Protein AF-0000000079302660 (afdb_homodimer)

Nearest PDB structures (foldseek):
  5fya-assembly1_A  TM=8.950E-01  e=1.804E-24  Pseudomonas aeruginosa PAO1
  5fya-assembly1_B  TM=8.962E-01  e=5.133E-23  Pseudomonas aeruginosa PAO1
  5fqu-assembly1_A  TM=8.887E-01  e=1.801E-22  Pseudomonas aeruginosa PAO1
  5fqu-assembly1_B  TM=8.904E-01  e=2.738E-22  Pseudomonas aeruginosa PAO1
  4kyi-assembly3_E  TM=6.256E-01  e=8.434E-08  Legionella pneumophila subsp. pneumophila str. Philadelphia 1

Sequence (502 aa):
MRGLALSGGGARGLAHIGALEVFLEAGLDFQVVAGTSMGAIVGALFAAGLSPGEILAIAQKTPWLGLLGLSPREGIFSRKKLKDFLAEHLPPTFAELKRPLAVTAVDVRSGRLLFLTQGDLPSAVLASAAYPGLLAPVEREGRLLFDGGVLDNLPVDAARLLGATEVYAVDVTPERSLEESPRGLLALARRAVDLMQLHLTSVRLSLYAPEVYVRPALPGVGIEDFRRLEEIVKAGREAARRALAGRVGGVMRGLALSGGGARGLAHIGALEVFLEAGLDFQVVAGTSMGAIVGALFAAGLSPGEILAIAQKTPWLGLLGLSPREGIFSRKKLKDFLAEHLPPTFAELKRPLAVTAVDVRSGRLLFLTQGDLPSAVLASAAYPGLLAPVEREGRLLFDGGVLDNLPVDAARLLGATEVYAVDVTPERSLEESPRGLLALARRAVDLMQLHLTSVRLSLYAPEVYVRPALPGVGIEDFRRLEEIVKAGREAARRALAGRVGGV

Organism: Thermus brockianus (NCBI:txid56956)

Solvent-accessible surface area (backbone atoms only — not comparable to full-atom values): 24408 Å² total; per-residue (Å²): 89,32,11,32,16,22,12,22,32,48,30,40,21,49,12,54,43,20,24,48,42,44,43,46,73,72,68,51,72,62,59,30,31,7,9,4,19,38,11,18,52,56,39,47,42,43,26,56,62,46,49,44,67,56,49,48,54,51,56,73,70,49,65,55,54,63,32,57,14,76,41,94,90,34,36,78,60,8,52,58,47,40,46,52,52,35,54,72,71,41,61,70,33,41,84,70,35,74,28,58,50,28,30,23,23,26,32,65,31,63,56,44,80,42,76,47,60,67,53,56,30,38,62,49,43,47,16,6,47,11,38,62,57,34,29,68,62,34,81,53,94,92,35,47,21,21,20,5,42,56,77,41,27,57,28,44,57,48,15,38,72,74,57,29,77,39,32,41,31,41,44,38,60,74,69,65,59,46,95,61,70,70,71,58,49,65,46,37,31,50,50,46,50,52,50,40,37,46,50,46,39,51,53,46,40,74,76,39,64,54,78,38,74,28,57,41,74,58,86,90,64,46,52,78,44,57,89,46,44,68,62,32,20,49,25,11,28,54,24,36,51,52,46,56,54,57,62,66,62,74,112,90,32,12,31,15,22,11,22,33,48,30,40,22,47,12,54,43,22,24,47,41,44,42,45,72,70,68,51,72,62,58,30,30,8,9,4,19,37,10,18,52,56,37,47,41,44,25,56,62,46,48,46,67,56,50,50,54,51,56,73,70,48,65,54,53,63,32,58,14,76,40,93,89,35,36,78,59,9,53,57,47,40,47,51,54,36,53,72,71,41,60,69,33,41,86,70,35,74,27,56,50,28,31,22,22,24,31,65,30,64,55,43,80,42,78,48,60,67,53,55,31,40,63,49,44,47,16,7,45,11,38,63,58,33,30,68,61,33,80,54,96,93,34,48,20,21,20,6,42,55,74,40,26,56,28,43,58,50,15,39,72,75,57,27,77,40,31,42,31,42,43,37,61,74,70,64,61,45,96,64,70,71,70,59,48,66,45,36,30,51,50,44,51,51,50,37,40,46,51,46,40,51,54,46,41,74,76,40,64,55,77,39,74,27,58,41,75,59,85,89,65,45,53,78,44,55,90,45,45,69,63,32,20,48,25,11,29,52,25,35,50,51,46,56,55,56,61,66,62,74,114

pLDDT: mean 92.77, std 11.75, range [23.73, 98.94]

InterPro domains:
  IPR002641 Patatin-like phospholipase domain [PF01734] (4-159)
  IPR002641 Patatin-like phospholipase domain [PS51635] (4-160)
  IPR016035 Acyl transferase/acyl hydrolase/lysophospholipase [SSF52151] (2-240)
  IPR050301 Neuropathy target esterase [PTHR14226] (3-245)

Structure (mmCIF, N/CA/C/O backbone):
data_AF-0000000079302660-model_v1
#
loop_
_entity.id
_entity.type
_entity.pdbx_description
1 polymer Phospholipase
#
loop_
_atom_site.group_PDB
_atom_site.id
_atom_site.type_symbol
_atom_site.label_atom_id
_atom_site.label_alt_id
_atom_site.label_comp_id
_atom_site.label_asym_id
_atom_site.label_entity_id
_atom_site.label_seq_id
_atom_site.pdbx_PDB_ins_code
_atom_site.Cartn_x
_atom_site.Cartn_y
_atom_site.Cartn_z
_atom_site.occupancy
_atom_site.B_iso_or_equiv
_atom_site.auth_seq_id
_atom_site.auth_comp_id
_atom_site.auth_asym_id
_atom_site.auth_atom_id
_atom_site.pdbx_PDB_model_num
ATOM 1 N N . MET A 1 1 ? 2.445 14.469 28.516 1 95.44 1 MET A N 1
ATOM 2 C CA . MET A 1 1 ? 2.395 15.305 27.312 1 95.44 1 MET A CA 1
ATOM 3 C C . MET A 1 1 ? 1.409 14.742 26.297 1 95.44 1 MET A C 1
ATOM 5 O O . MET A 1 1 ? 1.393 13.539 26.047 1 95.44 1 MET A O 1
ATOM 9 N N . ARG A 1 2 ? 0.515 15.633 25.875 1 98.12 2 ARG A N 1
ATOM 10 C CA . ARG A 1 2 ? -0.5 15.211 24.922 1 98.12 2 ARG A CA 1
ATOM 11 C C . ARG A 1 2 ? -0.089 15.57 23.484 1 98.12 2 ARG A C 1
ATOM 13 O O . ARG A 1 2 ? 0.444 16.656 23.25 1 98.12 2 ARG A O 1
ATOM 20 N N . GLY A 1 3 ? -0.227 14.531 22.625 1 98.75 3 GLY A N 1
ATOM 21 C CA . GLY A 1 3 ? 0.094 14.75 21.219 1 98.75 3 GLY A CA 1
ATOM 22 C C . GLY A 1 3 ? -1.104 14.594 20.297 1 98.75 3 GLY A C 1
ATOM 23 O O . GLY A 1 3 ? -2.072 13.914 20.641 1 98.75 3 GLY A O 1
ATOM 24 N N . LEU A 1 4 ? -1.028 15.281 19.281 1 98.81 4 LEU A N 1
ATOM 25 C CA . LEU A 1 4 ? -2.031 15.211 18.219 1 98.81 4 LEU A CA 1
ATOM 26 C C . LEU A 1 4 ? -1.445 14.594 16.953 1 98.81 4 LEU A C 1
ATOM 28 O O . LEU A 1 4 ? -0.372 15 16.5 1 98.81 4 LEU A O 1
ATOM 32 N N . ALA A 1 5 ? -2.047 13.539 16.453 1 98.94 5 ALA A N 1
ATOM 33 C CA . ALA A 1 5 ? -1.662 12.93 15.172 1 98.94 5 ALA A CA 1
ATOM 34 C C . ALA A 1 5 ? -2.76 13.102 14.125 1 98.94 5 ALA A C 1
ATOM 36 O O . ALA A 1 5 ? -3.9 12.688 14.344 1 98.94 5 ALA A O 1
ATOM 37 N N . LEU A 1 6 ? -2.395 13.695 13.008 1 98.88 6 LEU A N 1
ATOM 38 C CA . LEU A 1 6 ? -3.357 14.031 11.961 1 98.88 6 LEU A CA 1
ATOM 39 C C . LEU A 1 6 ? -3.016 13.328 10.656 1 98.88 6 LEU A C 1
ATOM 41 O O . LEU A 1 6 ? -1.938 13.531 10.094 1 98.88 6 LEU A O 1
ATOM 45 N N . SER A 1 7 ? -3.943 12.562 10.133 1 98.81 7 SER A N 1
ATOM 46 C CA . SER A 1 7 ? -3.674 11.789 8.93 1 98.81 7 SER A CA 1
ATOM 47 C C . SER A 1 7 ? -3.779 12.648 7.68 1 98.81 7 SER A C 1
ATOM 49 O O . SER A 1 7 ? -4.348 13.75 7.719 1 98.81 7 SER A O 1
ATOM 51 N N . GLY A 1 8 ? -3.189 12.133 6.609 1 97.88 8 GLY A N 1
ATOM 52 C CA . GLY A 1 8 ? -3.477 12.664 5.289 1 97.88 8 GLY A CA 1
ATOM 53 C C . GLY A 1 8 ? -4.82 12.219 4.742 1 97.88 8 GLY A C 1
ATOM 54 O O . GLY A 1 8 ? -5.438 11.297 5.273 1 97.88 8 GLY A O 1
ATOM 55 N N . GLY A 1 9 ? -5.262 12.992 3.701 1 95.38 9 GLY A N 1
ATOM 56 C CA . GLY A 1 9 ? -6.543 12.594 3.146 1 95.38 9 GLY A CA 1
ATOM 57 C C . GLY A 1 9 ? -7.098 13.586 2.143 1 95.38 9 GLY A C 1
ATOM 58 O O . GLY A 1 9 ? -8.289 13.555 1.818 1 95.38 9 GLY A O 1
ATOM 59 N N . GLY A 1 10 ? -6.258 14.461 1.576 1 94.31 10 GLY A N 1
ATOM 60 C CA . GLY A 1 10 ? -6.777 15.484 0.681 1 94.31 10 GLY A CA 1
ATOM 61 C C . GLY A 1 10 ? -7.875 16.328 1.309 1 94.31 10 GLY A C 1
ATOM 62 O O . GLY A 1 10 ? -7.711 16.844 2.412 1 94.31 10 GLY A O 1
ATOM 63 N N . ALA A 1 11 ? -8.953 16.438 0.577 1 95.56 11 ALA A N 1
ATOM 64 C CA . ALA A 1 11 ? -10.07 17.234 1.06 1 95.56 11 ALA A CA 1
ATOM 65 C C . ALA A 1 11 ? -10.57 16.734 2.41 1 95.56 11 ALA A C 1
ATOM 67 O O . ALA A 1 11 ? -10.992 17.516 3.258 1 95.56 11 ALA A O 1
ATOM 68 N N . ARG A 1 12 ? -10.5 15.453 2.648 1 96.94 12 ARG A N 1
ATOM 69 C CA . ARG A 1 12 ? -10.969 14.875 3.904 1 96.94 12 ARG A CA 1
ATOM 70 C C . ARG A 1 12 ? -10.188 15.438 5.09 1 96.94 12 ARG A C 1
ATOM 72 O O . ARG A 1 12 ? -10.695 15.484 6.211 1 96.94 12 ARG A O 1
ATOM 79 N N . GLY A 1 13 ? -8.992 15.891 4.832 1 98 13 GLY A N 1
ATOM 80 C CA . GLY A 1 13 ? -8.141 16.438 5.875 1 98 13 GLY A CA 1
ATOM 81 C C . GLY A 1 13 ? -8.688 17.719 6.473 1 98 13 GLY A C 1
ATOM 82 O O . GLY A 1 13 ? -8.258 18.141 7.551 1 98 13 GLY A O 1
ATOM 83 N N . LEU A 1 14 ? -9.633 18.328 5.781 1 98.25 14 LEU A N 1
ATOM 84 C CA . LEU A 1 14 ? -10.266 19.531 6.316 1 98.25 14 LEU A CA 1
ATOM 85 C C . LEU A 1 14 ? -11.055 19.219 7.578 1 98.25 14 LEU A C 1
ATOM 87 O O . LEU A 1 14 ? -11.375 20.109 8.359 1 98.25 14 LEU A O 1
ATOM 91 N N . ALA A 1 15 ? -11.336 17.969 7.82 1 98.75 15 ALA A N 1
ATOM 92 C CA . ALA A 1 15 ? -12.039 17.531 9.023 1 98.75 15 ALA A CA 1
ATOM 93 C C . ALA A 1 15 ? -11.188 17.75 10.273 1 98.75 15 ALA A C 1
ATOM 95 O O . ALA A 1 15 ? -11.719 17.844 11.383 1 98.75 15 ALA A O 1
ATOM 96 N N . HIS A 1 16 ? -9.891 17.766 10.086 1 98.88 16 HIS A N 1
ATOM 97 C CA . HIS A 1 16 ? -9 18.016 11.211 1 98.88 16 HIS A CA 1
ATOM 98 C C . HIS A 1 16 ? -9.344 19.344 11.891 1 98.88 16 HIS A C 1
ATOM 100 O O . HIS A 1 16 ? -9.211 19.469 13.109 1 98.88 16 HIS A O 1
ATOM 106 N N . ILE A 1 17 ? -9.773 20.328 11.094 1 98.88 17 ILE A N 1
ATOM 107 C CA . ILE A 1 17 ? -10.102 21.656 11.625 1 98.88 17 ILE A CA 1
ATOM 108 C C . ILE A 1 17 ? -11.258 21.547 12.609 1 98.88 17 ILE A C 1
ATOM 110 O O . ILE A 1 17 ? -11.18 22.062 13.727 1 98.88 17 ILE A O 1
ATOM 114 N N . GLY A 1 18 ? -12.297 20.828 12.234 1 98.88 18 GLY A N 1
ATOM 115 C CA . GLY A 1 18 ? -13.43 20.625 13.117 1 98.88 18 GLY A CA 1
ATOM 116 C C . GLY A 1 18 ? -13.078 19.859 14.375 1 98.88 18 GLY A C 1
ATOM 117 O O . GLY A 1 18 ? -13.531 20.203 15.469 1 98.88 18 GLY A O 1
ATOM 118 N N . ALA A 1 19 ? -12.312 18.828 14.242 1 98.88 19 ALA A N 1
ATOM 119 C CA . ALA A 1 19 ? -11.898 18.047 15.398 1 98.88 19 ALA A CA 1
ATOM 120 C C . ALA A 1 19 ? -11.102 18.922 16.375 1 98.88 19 ALA A C 1
ATOM 122 O O . ALA A 1 19 ? -11.344 18.875 17.594 1 98.88 19 ALA A O 1
ATOM 123 N N . LEU A 1 20 ? -10.211 19.703 15.867 1 98.56 20 LEU A N 1
ATOM 124 C CA . LEU A 1 20 ? -9.391 20.594 16.688 1 98.56 20 LEU A CA 1
ATOM 125 C C . LEU A 1 20 ? -10.258 21.578 17.453 1 98.56 20 LEU A C 1
ATOM 127 O O . LEU A 1 20 ? -10.008 21.844 18.641 1 98.56 20 LEU A O 1
ATOM 131 N N . GLU A 1 21 ? -11.211 22.109 16.75 1 98.56 21 GLU A N 1
ATOM 132 C CA . GLU A 1 21 ? -12.133 23.047 17.391 1 98.56 21 GLU A CA 1
ATOM 133 C C . GLU A 1 21 ? -12.758 22.422 18.641 1 98.56 21 GLU A C 1
ATOM 135 O O . GLU A 1 21 ? -12.75 23.031 19.719 1 98.56 21 GLU A O 1
ATOM 140 N N . VAL A 1 22 ? -13.258 21.281 18.484 1 98.62 22 VAL A N 1
ATOM 141 C CA . VAL A 1 22 ? -13.961 20.594 19.562 1 98.62 22 VAL A CA 1
ATOM 142 C C . VAL A 1 22 ? -12.984 20.25 20.688 1 98.62 22 VAL A C 1
ATOM 144 O O . VAL A 1 22 ? -13.297 20.422 21.859 1 98.62 22 VAL A O 1
ATOM 147 N N . PHE A 1 23 ? -11.773 19.766 20.359 1 98.44 23 PHE A N 1
ATOM 148 C CA . PHE A 1 23 ? -10.773 19.406 21.375 1 98.44 23 PHE A CA 1
ATOM 149 C C . PHE A 1 23 ? -10.398 20.625 22.203 1 98.44 23 PHE A C 1
ATOM 151 O O . PHE A 1 23 ? -10.352 20.547 23.438 1 98.44 23 PHE A O 1
ATOM 158 N N . LEU A 1 24 ? -10.195 21.719 21.562 1 97.75 24 LEU A N 1
ATOM 159 C CA . LEU A 1 24 ? -9.773 22.922 22.266 1 97.75 24 LEU A CA 1
ATOM 160 C C . LEU A 1 24 ? -10.914 23.5 23.094 1 97.75 24 LEU A C 1
ATOM 162 O O . LEU A 1 24 ? -10.695 24 24.203 1 97.75 24 LEU A O 1
ATOM 166 N N . GLU A 1 25 ? -12.062 23.453 22.547 1 97.31 25 GLU A N 1
ATOM 167 C CA . GLU A 1 25 ? -13.234 23.906 23.281 1 97.31 25 GLU A CA 1
ATOM 168 C C . GLU A 1 25 ? -13.43 23.078 24.562 1 97.31 25 GLU A C 1
ATOM 170 O O . GLU A 1 25 ? -13.938 23.594 25.562 1 97.31 25 GLU A O 1
ATOM 175 N N . ALA A 1 26 ? -13.031 21.844 24.547 1 97.12 26 ALA A N 1
ATOM 176 C CA . ALA A 1 26 ? -13.164 20.953 25.688 1 97.12 26 ALA A CA 1
ATOM 177 C C . ALA A 1 26 ? -12.039 21.172 26.703 1 97.12 26 ALA A C 1
ATOM 179 O O . ALA A 1 26 ? -11.945 20.469 27.703 1 97.12 26 ALA A O 1
ATOM 180 N N . GLY A 1 27 ? -11.148 22.078 26.375 1 96.75 27 GLY A N 1
ATOM 181 C CA . GLY A 1 27 ? -10.078 22.422 27.297 1 96.75 27 GLY A CA 1
ATOM 182 C C . GLY A 1 27 ? -8.836 21.578 27.109 1 96.75 27 GLY A C 1
ATOM 183 O O . GLY A 1 27 ? -7.922 21.625 27.938 1 96.75 27 GLY A O 1
ATOM 184 N N . LEU A 1 28 ? -8.852 20.812 26.062 1 96.94 28 LEU A N 1
ATOM 185 C CA . LEU A 1 28 ? -7.66 20.016 25.781 1 96.94 28 LEU A CA 1
ATOM 186 C C . LEU A 1 28 ? -6.582 20.859 25.109 1 96.94 28 LEU A C 1
ATOM 188 O O . LEU A 1 28 ? -6.887 21.781 24.359 1 96.94 28 LEU A O 1
ATOM 192 N N . ASP A 1 29 ? -5.402 20.594 25.516 1 94.56 29 ASP A N 1
ATOM 193 C CA . ASP A 1 29 ? -4.246 21.188 24.844 1 94.56 29 ASP A CA 1
ATOM 194 C C . ASP A 1 29 ? -3.283 20.109 24.359 1 94.56 29 ASP A C 1
ATOM 196 O O . ASP A 1 29 ? -3.219 19.016 24.922 1 94.56 29 ASP A O 1
ATOM 200 N N . PHE A 1 30 ? -2.619 20.391 23.297 1 98.25 30 PHE A N 1
ATOM 201 C CA . PHE A 1 30 ? -1.681 19.453 22.688 1 98.25 30 PHE A CA 1
ATOM 202 C C . PHE A 1 30 ? -0.282 20.047 22.609 1 98.25 30 PHE A C 1
ATOM 204 O O . PHE A 1 30 ? -0.078 21.094 21.984 1 98.25 30 PHE A O 1
ATOM 211 N N . GLN A 1 31 ? 0.645 19.406 23.188 1 98.44 31 GLN A N 1
ATOM 212 C CA . GLN A 1 31 ? 1.996 19.938 23.312 1 98.44 31 GLN A CA 1
ATOM 213 C C . GLN A 1 31 ? 2.834 19.594 22.078 1 98.44 31 GLN A C 1
ATOM 215 O O . GLN A 1 31 ? 3.838 20.25 21.797 1 98.44 31 GLN A O 1
ATOM 220 N N . VAL A 1 32 ? 2.459 18.5 21.391 1 98.69 32 VAL A N 1
ATOM 221 C CA . VAL A 1 32 ? 3.16 18.125 20.172 1 98.69 32 VAL A CA 1
ATOM 222 C C . VAL A 1 32 ? 2.15 17.734 19.094 1 98.69 32 VAL A C 1
ATOM 224 O O . VAL A 1 32 ? 1.025 17.328 19.406 1 98.69 32 VAL A O 1
ATOM 227 N N . VAL A 1 33 ? 2.57 17.906 17.859 1 98.88 33 VAL A N 1
ATOM 228 C CA . VAL A 1 33 ? 1.711 17.609 16.719 1 98.88 33 VAL A CA 1
ATOM 229 C C . VAL A 1 33 ? 2.479 16.766 15.695 1 98.88 33 VAL A C 1
ATOM 231 O O . VAL A 1 33 ? 3.682 16.969 15.5 1 98.88 33 VAL A O 1
ATOM 234 N N . ALA A 1 34 ? 1.879 15.789 15.156 1 98.94 34 ALA A N 1
ATOM 235 C CA . ALA A 1 34 ? 2.373 15.023 14.008 1 98.94 34 ALA A CA 1
ATOM 236 C C . ALA A 1 34 ? 1.335 14.984 12.891 1 98.94 34 ALA A C 1
ATOM 238 O O . ALA A 1 34 ? 0.135 14.867 13.156 1 98.94 34 ALA A O 1
ATOM 239 N N . GLY A 1 35 ? 1.816 15.148 11.664 1 98.88 35 GLY A N 1
ATOM 240 C CA . GLY A 1 35 ? 0.853 15.172 10.578 1 98.88 35 GLY A CA 1
ATOM 241 C C . GLY A 1 35 ? 1.413 14.641 9.273 1 98.88 35 GLY A C 1
ATOM 242 O O . GLY A 1 35 ? 2.627 14.656 9.062 1 98.88 35 GLY A O 1
ATOM 243 N N . THR A 1 36 ? 0.584 14.18 8.422 1 98.75 36 THR A N 1
ATOM 244 C CA . THR A 1 36 ? 0.906 13.695 7.086 1 98.75 36 THR A CA 1
ATOM 245 C C . THR A 1 36 ? 0.045 14.391 6.039 1 98.75 36 THR A C 1
ATOM 247 O O . THR A 1 36 ? -1.181 14.438 6.16 1 98.75 36 THR A O 1
ATOM 250 N N . SER A 1 37 ? 0.694 14.922 4.91 1 97.38 37 SER A N 1
ATOM 251 C CA . SER A 1 37 ? -0.018 15.547 3.799 1 97.38 37 SER A CA 1
ATOM 252 C C . SER A 1 37 ? -0.94 16.656 4.293 1 97.38 37 SER A C 1
ATOM 254 O O . SER A 1 37 ? -0.497 17.578 4.973 1 97.38 37 SER A O 1
ATOM 256 N N . MET A 1 38 ? -2.213 16.594 4.086 1 97.5 38 MET A N 1
ATOM 257 C CA . MET A 1 38 ? -3.143 17.609 4.594 1 97.5 38 MET A CA 1
ATOM 258 C C . MET A 1 38 ? -3.084 17.688 6.113 1 97.5 38 MET A C 1
ATOM 260 O O . MET A 1 38 ? -3.238 18.766 6.691 1 97.5 38 MET A O 1
ATOM 264 N N . GLY A 1 39 ? -2.891 16.562 6.742 1 98.69 39 GLY A N 1
ATOM 265 C CA . GLY A 1 39 ? -2.65 16.594 8.172 1 98.69 39 GLY A CA 1
ATOM 266 C C . GLY A 1 39 ? -1.412 17.375 8.555 1 98.69 39 GLY A C 1
ATOM 267 O O . GLY A 1 39 ? -1.389 18.047 9.594 1 98.69 39 GLY A O 1
ATOM 268 N N . ALA A 1 40 ? -0.411 17.25 7.719 1 98.81 40 ALA A N 1
ATOM 269 C CA . ALA A 1 40 ? 0.795 18.047 7.938 1 98.81 40 ALA A CA 1
ATOM 270 C C . ALA A 1 40 ? 0.508 19.531 7.77 1 98.81 40 ALA A C 1
ATOM 272 O O . ALA A 1 40 ? 1.005 20.359 8.539 1 98.81 40 ALA A O 1
ATOM 273 N N . ILE A 1 41 ? -0.302 19.891 6.781 1 98.38 41 ILE A N 1
ATOM 274 C CA . ILE A 1 41 ? -0.626 21.281 6.516 1 98.38 41 ILE A CA 1
ATOM 275 C C . ILE A 1 41 ? -1.43 21.859 7.68 1 98.38 41 ILE A C 1
ATOM 277 O O . ILE A 1 41 ? -1.023 22.844 8.297 1 98.38 41 ILE A O 1
ATOM 281 N N . VAL A 1 42 ? -2.504 21.219 8.078 1 98.81 42 VAL A N 1
ATOM 282 C CA . VAL A 1 42 ? -3.336 21.672 9.188 1 98.81 42 VAL A CA 1
ATOM 283 C C . VAL A 1 42 ? -2.527 21.641 10.484 1 98.81 42 VAL A C 1
ATOM 285 O O . VAL A 1 42 ? -2.582 22.578 11.281 1 98.81 42 VAL A O 1
ATOM 288 N N . GLY A 1 43 ? -1.8 20.547 10.656 1 98.88 43 GLY A N 1
ATOM 289 C CA . GLY A 1 43 ? -0.965 20.406 11.836 1 98.88 43 GLY A CA 1
ATOM 290 C C . GLY A 1 43 ? 0.085 21.5 11.953 1 98.88 43 GLY A C 1
ATOM 291 O O . GLY A 1 43 ? 0.343 22 13.047 1 98.88 43 GLY A O 1
ATOM 292 N N . ALA A 1 44 ? 0.663 21.859 10.828 1 98.88 44 ALA A N 1
ATOM 293 C CA . ALA A 1 44 ? 1.687 22.906 10.828 1 98.88 44 ALA A CA 1
ATOM 294 C C . ALA A 1 44 ? 1.087 24.266 11.172 1 98.88 44 ALA A C 1
ATOM 296 O O . ALA A 1 44 ? 1.677 25.031 11.938 1 98.88 44 ALA A O 1
ATOM 297 N N . LEU A 1 45 ? -0.058 24.562 10.602 1 98.88 45 LEU A N 1
ATOM 298 C CA . LEU A 1 45 ? -0.734 25.812 10.922 1 98.88 45 LEU A CA 1
ATOM 299 C C . LEU A 1 45 ? -1.08 25.891 12.398 1 98.88 45 LEU A C 1
ATOM 301 O O . LEU A 1 45 ? -0.857 26.922 13.047 1 98.88 45 LEU A O 1
ATOM 305 N N . PHE A 1 46 ? -1.573 24.781 12.969 1 98.88 46 PHE A N 1
ATOM 306 C CA . PHE A 1 46 ? -1.897 24.703 14.391 1 98.88 46 PHE A CA 1
ATOM 307 C C . PHE A 1 46 ? -0.641 24.859 15.242 1 98.88 46 PHE A C 1
ATOM 309 O O . PHE A 1 46 ? -0.628 25.609 16.219 1 98.88 46 PHE A O 1
ATOM 316 N N . ALA A 1 47 ? 0.412 24.125 14.82 1 98.88 47 ALA A N 1
ATOM 317 C CA . ALA A 1 47 ? 1.673 24.172 15.555 1 98.88 47 ALA A CA 1
ATOM 318 C C . ALA A 1 47 ? 2.283 25.562 15.523 1 98.88 47 ALA A C 1
ATOM 320 O O . ALA A 1 47 ? 3.037 25.938 16.422 1 98.88 47 ALA A O 1
ATOM 321 N N . ALA A 1 48 ? 1.975 26.312 14.461 1 98.69 48 ALA A N 1
ATOM 322 C CA . ALA A 1 48 ? 2.475 27.672 14.312 1 98.69 48 ALA A CA 1
ATOM 323 C C . ALA A 1 48 ? 1.724 28.625 15.234 1 98.69 48 ALA A C 1
ATOM 325 O O . ALA A 1 48 ? 2.111 29.797 15.375 1 98.69 48 ALA A O 1
ATOM 326 N N . GLY A 1 49 ? 0.632 28.203 15.797 1 98.25 49 GLY A N 1
ATOM 327 C CA . GLY A 1 49 ? -0.069 29.016 16.781 1 98.25 49 GLY A CA 1
ATOM 328 C C . GLY A 1 49 ? -1.423 29.5 16.297 1 98.25 49 GLY A C 1
ATOM 329 O O . GLY A 1 49 ? -2.105 30.25 17 1 98.25 49 GLY A O 1
ATOM 330 N N . LEU A 1 50 ? -1.852 29.094 15.125 1 98.31 50 LEU A N 1
ATOM 331 C CA . LEU A 1 50 ? -3.152 29.5 14.609 1 98.31 50 LEU A CA 1
ATOM 332 C C . LEU A 1 50 ? -4.277 28.734 15.297 1 98.31 50 LEU A C 1
ATOM 334 O O . LEU A 1 50 ? -4.156 27.531 15.547 1 98.31 50 LEU A O 1
ATOM 338 N N . SER A 1 51 ? -5.344 29.469 15.539 1 98.06 51 SER A N 1
ATOM 339 C CA . SER A 1 51 ? -6.543 28.828 16.078 1 98.06 51 SER A CA 1
ATOM 340 C C . SER A 1 51 ? -7.289 28.062 14.992 1 98.06 51 SER A C 1
ATOM 342 O O . SER A 1 51 ? -7.102 28.312 13.797 1 98.06 51 SER A O 1
ATOM 344 N N . PRO A 1 52 ? -8.117 27.078 15.438 1 98.38 52 PRO A N 1
ATOM 345 C CA . PRO A 1 52 ? -8.938 26.391 14.438 1 98.38 52 PRO A CA 1
ATOM 346 C C . PRO A 1 52 ? -9.781 27.359 13.594 1 98.38 52 PRO A C 1
ATOM 348 O O . PRO A 1 52 ? -9.953 27.141 12.398 1 98.38 52 PRO A O 1
ATOM 351 N N . GLY A 1 53 ? -10.258 28.328 14.242 1 98.25 53 GLY A N 1
ATOM 352 C CA . GLY A 1 53 ? -11.016 29.328 13.508 1 98.25 53 GLY A CA 1
ATOM 353 C C . GLY A 1 53 ? -10.195 30.031 12.438 1 98.25 53 GLY A C 1
ATOM 354 O O . GLY A 1 53 ? -10.688 30.266 11.328 1 98.25 53 GLY A O 1
ATOM 355 N N . GLU A 1 54 ? -9 30.453 12.734 1 98.5 54 GLU A N 1
ATOM 356 C CA . GLU A 1 54 ? -8.109 31.078 11.766 1 98.5 54 GLU A CA 1
ATOM 357 C C . GLU A 1 54 ? -7.77 30.109 10.633 1 98.5 54 GLU A C 1
ATOM 359 O O . GLU A 1 54 ? -7.73 30.5 9.461 1 98.5 54 GLU A O 1
ATOM 364 N N . ILE A 1 55 ? -7.531 28.906 10.992 1 98.69 55 ILE A N 1
ATOM 365 C CA . ILE A 1 55 ? -7.211 27.891 9.992 1 98.69 55 ILE A CA 1
ATOM 366 C C . ILE A 1 55 ? -8.398 27.688 9.055 1 98.69 55 ILE A C 1
ATOM 368 O O . ILE A 1 55 ? -8.227 27.578 7.84 1 98.69 55 ILE A O 1
ATOM 372 N N . LEU A 1 56 ? -9.586 27.625 9.617 1 98.56 56 LEU A N 1
ATOM 373 C CA . LEU A 1 56 ? -10.797 27.484 8.82 1 98.56 56 LEU A CA 1
ATOM 374 C C . LEU A 1 56 ? -10.945 28.656 7.848 1 98.56 56 LEU A C 1
ATOM 376 O O . LEU A 1 56 ? -11.305 28.453 6.684 1 98.56 56 LEU A O 1
ATOM 380 N N . ALA A 1 57 ? -10.695 29.828 8.297 1 98.25 57 ALA A N 1
ATOM 381 C CA . ALA A 1 57 ? -10.781 31.016 7.449 1 98.25 57 ALA A CA 1
ATOM 382 C C . ALA A 1 57 ? -9.797 30.922 6.285 1 98.25 57 ALA A C 1
ATOM 384 O O . ALA A 1 57 ? -10.141 31.266 5.148 1 98.25 57 ALA A O 1
ATOM 385 N N . ILE A 1 58 ? -8.594 30.5 6.57 1 97.56 58 ILE A N 1
ATOM 386 C CA . ILE A 1 58 ? -7.59 30.312 5.527 1 97.56 58 ILE A CA 1
ATOM 387 C C . ILE A 1 58 ? -8.078 29.266 4.535 1 97.56 58 ILE A C 1
ATOM 389 O O . ILE A 1 58 ? -7.996 29.469 3.32 1 97.56 58 ILE A O 1
ATOM 393 N N . ALA A 1 59 ? -8.594 28.156 5.062 1 97 59 ALA A N 1
ATOM 394 C CA . ALA A 1 59 ? -9.07 27.062 4.219 1 97 59 ALA A CA 1
ATOM 395 C C . ALA A 1 59 ? -10.18 27.531 3.283 1 97 59 ALA A C 1
ATOM 397 O O . ALA A 1 59 ? -10.227 27.125 2.115 1 97 59 ALA A O 1
ATOM 398 N N . GLN A 1 60 ? -11.023 28.328 3.771 1 96.44 60 GLN A N 1
ATOM 399 C CA . GLN A 1 60 ? -12.172 28.812 3.018 1 96.44 60 GLN A CA 1
ATOM 400 C C . GLN A 1 60 ? -11.734 29.703 1.858 1 96.44 60 GLN A C 1
ATOM 402 O O . GLN A 1 60 ? -12.398 29.766 0.823 1 96.44 60 GLN A O 1
ATOM 407 N N . LYS A 1 61 ? -10.602 30.312 1.936 1 94.31 61 LYS A N 1
ATOM 408 C CA . LYS A 1 61 ? -10.141 31.266 0.932 1 94.31 61 LYS A CA 1
ATOM 409 C C . LYS A 1 61 ? -9.133 30.609 -0.021 1 94.31 61 LYS A C 1
ATOM 411 O O . LYS A 1 61 ? -8.727 31.219 -1.009 1 94.31 61 LYS A O 1
ATOM 416 N N . THR A 1 62 ? -8.727 29.484 0.292 1 92.56 62 THR A N 1
ATOM 417 C CA . THR A 1 62 ? -7.656 28.828 -0.453 1 92.56 62 THR A CA 1
ATOM 418 C C . THR A 1 62 ? -8.219 28.047 -1.632 1 92.56 62 THR A C 1
ATOM 420 O O . THR A 1 62 ? -9.133 27.234 -1.462 1 92.56 62 THR A O 1
ATOM 423 N N . PRO A 1 63 ? -7.727 28.266 -2.861 1 89.19 63 PRO A N 1
ATOM 424 C CA . PRO A 1 63 ? -8.109 27.453 -4.016 1 89.19 63 PRO A CA 1
ATOM 425 C C . PRO A 1 63 ? -7.383 26.109 -4.059 1 89.19 63 PRO A C 1
ATOM 427 O O . PRO A 1 63 ? -6.5 25.906 -4.898 1 89.19 63 PRO A O 1
ATOM 430 N N . TRP A 1 64 ? -7.809 25.203 -3.305 1 87.75 64 TRP A N 1
ATOM 431 C CA . TRP A 1 64 ? -7.121 23.953 -3.01 1 87.75 64 TRP A CA 1
ATOM 432 C C . TRP A 1 64 ? -6.914 23.125 -4.281 1 87.75 64 TRP A C 1
ATOM 434 O O . TRP A 1 64 ? -5.855 22.516 -4.469 1 87.75 64 TRP A O 1
ATOM 444 N N . LEU A 1 65 ? -7.898 22.984 -5.156 1 80.5 65 LEU A N 1
ATOM 445 C CA . LEU A 1 65 ? -7.828 22.156 -6.359 1 80.5 65 LEU A CA 1
ATOM 446 C C . LEU A 1 65 ? -6.66 22.594 -7.242 1 80.5 65 LEU A C 1
ATOM 448 O O . LEU A 1 65 ? -5.926 21.75 -7.762 1 80.5 65 LEU A O 1
ATOM 452 N N . GLY A 1 66 ? -6.535 23.906 -7.402 1 78.5 66 GLY A N 1
ATOM 453 C CA . GLY A 1 66 ? -5.41 24.438 -8.156 1 78.5 66 GLY A CA 1
ATOM 454 C C . GLY A 1 66 ? -4.09 24.312 -7.418 1 78.5 66 GLY A C 1
ATOM 455 O O . GLY A 1 66 ? -3.049 24.078 -8.031 1 78.5 66 GLY A O 1
ATOM 456 N N . LEU A 1 67 ? -4.164 24.375 -6.16 1 82 67 LEU A N 1
ATOM 457 C CA . LEU A 1 67 ? -2.98 24.359 -5.309 1 82 67 LEU A CA 1
ATOM 458 C C . LEU A 1 67 ? -2.379 22.969 -5.223 1 82 67 LEU A C 1
ATOM 460 O O . LEU A 1 67 ? -1.155 22.812 -5.211 1 82 67 LEU A O 1
ATOM 464 N N . LEU A 1 68 ? -3.209 21.906 -5.234 1 78.31 68 LEU A N 1
ATOM 465 C CA . LEU A 1 68 ? -2.734 20.531 -5.012 1 78.31 68 LEU A CA 1
ATOM 466 C C . LEU A 1 68 ? -2.723 19.75 -6.312 1 78.31 68 LEU A C 1
ATOM 468 O O . LEU A 1 68 ? -2.459 18.547 -6.312 1 78.31 68 LEU A O 1
ATOM 472 N N . GLY A 1 69 ? -2.734 20.453 -7.441 1 64.62 69 GLY A N 1
ATOM 473 C CA . GLY A 1 69 ? -2.561 19.859 -8.758 1 64.62 69 GLY A CA 1
ATOM 474 C C . GLY A 1 69 ? -3.645 18.859 -9.109 1 64.62 69 GLY A C 1
ATOM 475 O O . GLY A 1 69 ? -3.416 17.953 -9.906 1 64.62 69 GLY A O 1
ATOM 476 N N . LEU A 1 70 ? -4.609 18.797 -8.438 1 62.81 70 LEU A N 1
ATOM 477 C CA . LEU A 1 70 ? -5.664 17.828 -8.703 1 62.81 70 LEU A CA 1
ATOM 478 C C . LEU A 1 70 ? -6.504 18.25 -9.898 1 62.81 70 LEU A C 1
ATOM 480 O O . LEU A 1 70 ? -7.566 17.688 -10.164 1 62.81 70 LEU A O 1
ATOM 484 N N . SER A 1 71 ? -5.863 19.234 -10.648 1 54.91 71 SER A N 1
ATOM 485 C CA . SER A 1 71 ? -6.465 19.609 -11.93 1 54.91 71 SER A CA 1
ATOM 486 C C . SER A 1 71 ? -5.574 19.203 -13.094 1 54.91 71 SER A C 1
ATOM 488 O O . SER A 1 71 ? -4.344 19.203 -12.977 1 54.91 71 SER A O 1
ATOM 490 N N . PRO A 1 72 ? -5.93 18.406 -14.148 1 49.72 72 PRO A N 1
ATOM 491 C CA . PRO A 1 72 ? -5.195 17.859 -15.297 1 49.72 72 PRO A CA 1
ATOM 492 C C . PRO A 1 72 ? -4.051 18.766 -15.742 1 49.72 72 PRO A C 1
ATOM 494 O O . PRO A 1 72 ? -3.02 18.281 -16.219 1 49.72 72 PRO A O 1
ATOM 497 N N . ARG A 1 73 ? -4.27 19.984 -16.094 1 46.66 73 ARG A N 1
ATOM 498 C CA . ARG A 1 73 ? -3.383 20.859 -16.844 1 46.66 73 ARG A CA 1
ATOM 499 C C . ARG A 1 73 ? -2.197 21.297 -16 1 46.66 73 ARG A C 1
ATOM 501 O O . ARG A 1 73 ? -1.22 21.844 -16.516 1 46.66 73 ARG A O 1
ATOM 508 N N . GLU A 1 74 ? -2.113 21.125 -14.648 1 48.88 74 GLU A N 1
ATOM 509 C CA . GLU A 1 74 ? -1.286 22.078 -13.922 1 48.88 74 GLU A CA 1
ATOM 510 C C . GLU A 1 74 ? -0.3 21.375 -13 1 48.88 74 GLU A C 1
ATOM 512 O O . GLU A 1 74 ? 0.197 21.969 -12.039 1 48.88 74 GLU A O 1
ATOM 517 N N . GLY A 1 75 ? 0.199 20.203 -13.164 1 50.97 75 GLY A N 1
ATOM 518 C CA . GLY A 1 75 ? 1.071 19.5 -12.234 1 50.97 75 GLY A CA 1
ATOM 519 C C . GLY A 1 75 ? 2.238 20.344 -11.758 1 50.97 75 GLY A C 1
ATOM 520 O O . GLY A 1 75 ? 2.469 20.453 -10.547 1 50.97 75 GLY A O 1
ATOM 521 N N . ILE A 1 76 ? 3.082 20.828 -12.656 1 51.53 76 ILE A N 1
ATOM 522 C CA . ILE A 1 76 ? 4.285 21.594 -12.336 1 51.53 76 ILE A CA 1
ATOM 523 C C . ILE A 1 76 ? 3.896 22.875 -11.617 1 51.53 76 ILE A C 1
ATOM 525 O O . ILE A 1 76 ? 4.566 23.281 -10.664 1 51.53 76 ILE A O 1
ATOM 529 N N . PHE A 1 77 ? 2.828 23.484 -11.961 1 52.41 77 PHE A N 1
ATOM 530 C CA . PHE A 1 77 ? 2.432 24.766 -11.414 1 52.41 77 PHE A CA 1
ATOM 531 C C . PHE A 1 77 ? 1.822 24.609 -10.031 1 52.41 77 PHE A C 1
ATOM 533 O O . PHE A 1 77 ? 1.879 25.531 -9.211 1 52.41 77 PHE A O 1
ATOM 540 N N . SER A 1 78 ? 1.551 23.359 -9.797 1 66.81 78 SER A N 1
ATOM 541 C CA . SER A 1 78 ? 0.891 23.109 -8.516 1 66.81 78 SER A CA 1
ATOM 542 C C . SER A 1 78 ? 1.9 23.078 -7.371 1 66.81 78 SER A C 1
ATOM 544 O O . SER A 1 78 ? 1.666 23.641 -6.309 1 66.81 78 SER A O 1
ATOM 546 N N . ARG A 1 79 ? 3.143 22.797 -7.648 1 77.25 79 ARG A N 1
ATOM 547 C CA . ARG A 1 79 ? 4.148 22.734 -6.59 1 77.25 79 ARG A CA 1
ATOM 548 C C . ARG A 1 79 ? 4.551 24.125 -6.133 1 77.25 79 ARG A C 1
ATOM 550 O O . ARG A 1 79 ? 4.668 24.391 -4.934 1 77.25 79 ARG A O 1
ATOM 557 N N . LYS A 1 80 ? 4.746 25 -7.047 1 83.19 80 LYS A N 1
ATOM 558 C CA . LYS A 1 80 ? 5.129 26.359 -6.715 1 83.19 80 LYS A CA 1
ATOM 559 C C . LYS A 1 80 ? 4.02 27.062 -5.941 1 83.19 80 LYS A C 1
ATOM 561 O O . LYS A 1 80 ? 4.289 27.781 -4.969 1 83.19 80 LYS A O 1
ATOM 566 N N . LYS A 1 81 ? 2.877 26.891 -6.363 1 87.88 81 LYS A N 1
ATOM 567 C CA . LYS A 1 81 ? 1.743 27.531 -5.703 1 87.88 81 LYS A CA 1
ATOM 568 C C . LYS A 1 81 ? 1.61 27.062 -4.258 1 87.88 81 LYS A C 1
ATOM 570 O O . LYS A 1 81 ? 1.378 27.875 -3.355 1 87.88 81 LYS A O 1
ATOM 575 N N . LEU A 1 82 ? 1.785 25.797 -4.062 1 90.94 82 LEU A N 1
ATOM 576 C CA . LEU A 1 82 ? 1.694 25.266 -2.705 1 90.94 82 LEU A CA 1
ATOM 577 C C . LEU A 1 82 ? 2.852 25.766 -1.849 1 90.94 82 LEU A C 1
ATOM 579 O O . LEU A 1 82 ? 2.662 26.109 -0.679 1 90.94 82 LEU A O 1
ATOM 583 N N . LYS A 1 83 ? 3.988 25.797 -2.459 1 91.06 83 LYS A N 1
ATOM 584 C CA . LYS A 1 83 ? 5.148 26.312 -1.738 1 91.06 83 LYS A CA 1
ATOM 585 C C . LYS A 1 83 ? 4.91 27.75 -1.28 1 91.06 83 LYS A C 1
ATOM 587 O O . LYS A 1 83 ? 5.215 28.109 -0.139 1 91.06 83 LYS A O 1
ATOM 592 N N . ASP A 1 84 ? 4.402 28.562 -2.141 1 92.44 84 ASP A N 1
ATOM 593 C CA . ASP A 1 84 ? 4.125 29.969 -1.83 1 92.44 84 ASP A CA 1
ATOM 594 C C . ASP A 1 84 ? 3.074 30.094 -0.729 1 92.44 84 ASP A C 1
ATOM 596 O O . ASP A 1 84 ? 3.205 30.922 0.174 1 92.44 84 ASP A O 1
ATOM 600 N N . PHE A 1 85 ? 2.045 29.312 -0.825 1 94.38 85 PHE A N 1
ATOM 601 C CA . PHE A 1 85 ? 1.013 29.266 0.203 1 94.38 85 PHE A CA 1
ATOM 602 C C . PHE A 1 85 ? 1.617 28.953 1.565 1 94.38 85 PHE A C 1
ATOM 604 O O . PHE A 1 85 ? 1.328 29.625 2.553 1 94.38 85 PHE A O 1
ATOM 611 N N . LEU A 1 86 ? 2.438 27.953 1.61 1 96.38 86 LEU A N 1
ATOM 612 C CA . LEU A 1 86 ? 3.045 27.531 2.865 1 96.38 86 LEU A CA 1
ATOM 613 C C . LEU A 1 86 ? 3.984 28.594 3.408 1 96.38 86 LEU A C 1
ATOM 615 O O . LEU A 1 86 ? 3.992 28.875 4.609 1 96.38 86 LEU A O 1
ATOM 619 N N . ALA A 1 87 ? 4.715 29.172 2.51 1 96 87 ALA A N 1
ATOM 620 C CA . ALA A 1 87 ? 5.645 30.219 2.918 1 96 87 ALA A CA 1
ATOM 621 C C . ALA A 1 87 ? 4.902 31.422 3.484 1 96 87 ALA A C 1
ATOM 623 O O . ALA A 1 87 ? 5.406 32.125 4.375 1 96 87 ALA A O 1
ATOM 624 N N . GLU A 1 88 ? 3.758 31.656 2.998 1 96.56 88 GLU A N 1
ATOM 625 C CA . GLU A 1 88 ? 2.943 32.781 3.428 1 96.56 88 GLU A CA 1
ATOM 626 C C . GLU A 1 88 ? 2.369 32.562 4.824 1 96.56 88 GLU A C 1
ATOM 628 O O . GLU A 1 88 ? 2.23 33.5 5.605 1 96.56 88 GLU A O 1
ATOM 633 N N . HIS A 1 89 ? 2.076 31.375 5.195 1 97.44 89 HIS A N 1
ATOM 634 C CA . HIS A 1 89 ? 1.273 31.141 6.391 1 97.44 89 HIS A CA 1
ATOM 635 C C . HIS A 1 89 ? 2.09 30.453 7.477 1 97.44 89 HIS A C 1
ATOM 637 O O . HIS A 1 89 ? 1.635 30.328 8.617 1 97.44 89 HIS A O 1
ATOM 643 N N . LEU A 1 90 ? 3.256 29.984 7.129 1 98.44 90 LEU A N 1
ATOM 644 C CA . LEU A 1 90 ? 4.082 29.266 8.102 1 98.44 90 LEU A CA 1
ATOM 645 C C . LEU A 1 90 ? 5.398 30 8.336 1 98.44 90 LEU A C 1
ATOM 647 O O . LEU A 1 90 ? 5.906 30.688 7.434 1 98.44 90 LEU A O 1
ATOM 651 N N . PRO A 1 91 ? 5.957 29.875 9.57 1 98.5 91 PRO A N 1
ATOM 652 C CA . PRO A 1 91 ? 7.32 30.375 9.758 1 98.5 91 PRO A CA 1
ATOM 653 C C . PRO A 1 91 ? 8.344 29.625 8.922 1 98.5 91 PRO A C 1
ATOM 655 O O . PRO A 1 91 ? 8.078 28.5 8.477 1 98.5 91 PRO A O 1
ATOM 658 N N . PRO A 1 92 ? 9.516 30.188 8.688 1 98.25 92 PRO A N 1
ATOM 659 C CA . PRO A 1 92 ? 10.516 29.594 7.797 1 98.25 92 PRO A CA 1
ATOM 660 C C . PRO A 1 92 ? 11.094 28.281 8.344 1 98.25 92 PRO A C 1
ATOM 662 O O . PRO A 1 92 ? 11.5 27.406 7.57 1 98.25 92 PRO A O 1
ATOM 665 N N . THR A 1 93 ? 11.125 28.172 9.664 1 98.62 93 THR A N 1
ATOM 666 C CA . THR A 1 93 ? 11.766 26.984 10.227 1 98.62 93 THR A CA 1
ATOM 667 C C . THR A 1 93 ? 10.891 26.359 11.305 1 98.62 93 THR A C 1
ATOM 669 O O . THR A 1 93 ? 10.031 27.016 11.883 1 98.62 93 THR A O 1
ATOM 672 N N . PHE A 1 94 ? 11.195 25.078 11.578 1 98.75 94 PHE A N 1
ATOM 673 C CA . PHE A 1 94 ? 10.523 24.359 12.656 1 98.75 94 PHE A CA 1
ATOM 674 C C . PHE A 1 94 ? 10.766 25.047 13.992 1 98.75 94 PHE A C 1
ATOM 676 O O . PHE A 1 94 ? 9.883 25.047 14.859 1 98.75 94 PHE A O 1
ATOM 683 N N . ALA A 1 95 ? 11.914 25.594 14.188 1 98.38 95 ALA A N 1
ATOM 684 C CA . ALA A 1 95 ? 12.344 26.172 15.461 1 98.38 95 ALA A CA 1
ATOM 685 C C . ALA A 1 95 ? 11.445 27.328 15.867 1 98.38 95 ALA A C 1
ATOM 687 O O . ALA A 1 95 ? 11.359 27.672 17.047 1 98.38 95 ALA A O 1
ATOM 688 N N . GLU A 1 96 ? 10.734 27.891 14.938 1 98.56 96 GLU A N 1
ATOM 689 C CA . GLU A 1 96 ? 9.914 29.078 15.188 1 98.56 96 GLU A CA 1
ATOM 690 C C . GLU A 1 96 ? 8.477 28.688 15.516 1 98.56 96 GLU A C 1
ATOM 692 O O . GLU A 1 96 ? 7.648 29.547 15.805 1 98.56 96 GLU A O 1
ATOM 697 N N . LEU A 1 97 ? 8.172 27.453 15.516 1 98.75 97 LEU A N 1
ATOM 698 C CA . LEU A 1 97 ? 6.836 26.969 15.844 1 98.75 97 LEU A CA 1
ATOM 699 C C . LEU A 1 97 ? 6.543 27.125 17.328 1 98.75 97 LEU A C 1
ATOM 701 O O . LEU A 1 97 ? 7.461 27.109 18.156 1 98.75 97 LEU A O 1
ATOM 705 N N . LYS A 1 98 ? 5.277 27.219 17.688 1 98.38 98 LYS A N 1
ATOM 706 C CA . LYS A 1 98 ? 4.855 27.328 19.078 1 98.38 98 LYS A CA 1
ATOM 707 C C . LYS A 1 98 ? 4.793 25.953 19.75 1 98.38 98 LYS A C 1
ATOM 709 O O . LYS A 1 98 ? 4.848 25.844 20.969 1 98.38 98 LYS A O 1
ATOM 714 N N . ARG A 1 99 ? 4.66 24.922 18.953 1 97.94 99 ARG A N 1
ATOM 715 C CA . ARG A 1 99 ? 4.652 23.531 19.375 1 97.94 99 ARG A CA 1
ATOM 716 C C . ARG A 1 99 ? 5.516 22.656 18.469 1 97.94 99 ARG A C 1
ATOM 718 O O . ARG A 1 99 ? 5.523 22.859 17.25 1 97.94 99 ARG A O 1
ATOM 725 N N . PRO A 1 100 ? 6.219 21.672 19.062 1 98.69 100 PRO A N 1
ATOM 726 C CA . PRO A 1 100 ? 6.945 20.734 18.188 1 98.69 100 PRO A CA 1
ATOM 727 C C . PRO A 1 100 ? 6.035 20.031 17.188 1 98.69 100 PRO A C 1
ATOM 729 O O . PRO A 1 100 ? 4.898 19.672 17.516 1 98.69 100 PRO A O 1
ATOM 732 N N . LEU A 1 101 ? 6.574 19.906 15.977 1 98.88 101 LEU A N 1
ATOM 733 C CA . LEU A 1 101 ? 5.844 19.281 14.875 1 98.88 101 LEU A CA 1
ATOM 734 C C . LEU A 1 101 ? 6.703 18.234 14.172 1 98.88 101 LEU A C 1
ATOM 736 O O . LEU A 1 101 ? 7.898 18.453 13.953 1 98.88 101 LEU A O 1
ATOM 740 N N . ALA A 1 102 ? 6.133 17.109 13.938 1 98.94 102 ALA A N 1
ATOM 741 C CA . ALA A 1 102 ? 6.723 16.125 13.039 1 98.94 102 ALA A CA 1
ATOM 742 C C . ALA A 1 102 ? 5.836 15.891 11.82 1 98.94 102 ALA A C 1
ATOM 744 O O . ALA A 1 102 ? 4.629 15.672 11.953 1 98.94 102 ALA A O 1
ATOM 745 N N . VAL A 1 103 ? 6.414 15.984 10.633 1 98.81 103 VAL A N 1
ATOM 746 C CA . VAL A 1 103 ? 5.668 15.648 9.43 1 98.81 103 VAL A CA 1
ATOM 747 C C . VAL A 1 103 ? 6.332 14.461 8.734 1 98.81 103 VAL A C 1
ATOM 749 O O . VAL A 1 103 ? 7.539 14.242 8.867 1 98.81 103 VAL A O 1
ATOM 752 N N . THR A 1 104 ? 5.539 13.695 8.039 1 98.81 104 THR A N 1
ATOM 753 C CA . THR A 1 104 ? 6.047 12.469 7.441 1 98.81 104 THR A CA 1
ATOM 754 C C . THR A 1 104 ? 6.371 12.68 5.965 1 98.81 104 THR A C 1
ATOM 756 O O . THR A 1 104 ? 5.715 13.477 5.289 1 98.81 104 THR A O 1
ATOM 759 N N . ALA A 1 105 ? 7.34 12.039 5.441 1 98.69 105 ALA A N 1
ATOM 760 C CA . ALA A 1 105 ? 7.691 11.938 4.027 1 98.69 105 ALA A CA 1
ATOM 761 C C . ALA A 1 105 ? 8.383 10.609 3.734 1 98.69 105 ALA A C 1
ATOM 763 O O . ALA A 1 105 ? 8.812 9.906 4.656 1 98.69 105 ALA A O 1
ATOM 764 N N . VAL A 1 106 ? 8.414 10.281 2.492 1 98.44 106 VAL A N 1
ATOM 765 C CA . VAL A 1 106 ? 9.062 9.039 2.096 1 98.44 106 VAL A CA 1
ATOM 766 C C . VAL A 1 106 ? 10.148 9.336 1.061 1 98.44 106 VAL A C 1
ATOM 768 O O . VAL A 1 106 ? 9.922 10.086 0.11 1 98.44 106 VAL A O 1
ATOM 771 N N . ASP A 1 107 ? 11.305 8.781 1.297 1 98.25 107 ASP A N 1
ATOM 772 C CA . ASP A 1 107 ? 12.406 8.906 0.345 1 98.25 107 ASP A CA 1
ATOM 773 C C . ASP A 1 107 ? 12.172 8.039 -0.886 1 98.25 107 ASP A C 1
ATOM 775 O O . ASP A 1 107 ? 12.062 6.812 -0.776 1 98.25 107 ASP A O 1
ATOM 779 N N . VAL A 1 108 ? 12.195 8.68 -2.051 1 96.62 108 VAL A N 1
ATOM 780 C CA . VAL A 1 108 ? 11.836 8 -3.293 1 96.62 108 VAL A CA 1
ATOM 781 C C . VAL A 1 108 ? 12.852 6.898 -3.59 1 96.62 108 VAL A C 1
ATOM 783 O O . VAL A 1 108 ? 12.477 5.801 -4.008 1 96.62 108 VAL A O 1
ATOM 786 N N . ARG A 1 109 ? 14.07 7.105 -3.355 1 95.75 109 ARG A N 1
ATOM 787 C CA . ARG A 1 109 ? 15.133 6.184 -3.756 1 95.75 109 ARG A CA 1
ATOM 788 C C . ARG A 1 109 ? 15.305 5.066 -2.73 1 95.75 109 ARG A C 1
ATOM 790 O O . ARG A 1 109 ? 15.258 3.887 -3.078 1 95.75 109 ARG A O 1
ATOM 797 N N . SER A 1 110 ? 15.414 5.406 -1.454 1 96.19 110 SER A N 1
ATOM 798 C CA . SER A 1 110 ? 15.68 4.402 -0.428 1 96.19 110 SER A CA 1
ATOM 799 C C . SER A 1 110 ? 14.398 3.707 0.012 1 96.19 110 SER A C 1
ATOM 801 O O . SER A 1 110 ? 14.438 2.637 0.623 1 96.19 110 SER A O 1
ATOM 803 N N . GLY A 1 111 ? 13.289 4.371 -0.17 1 96.44 111 GLY A N 1
ATOM 804 C CA . GLY A 1 111 ? 12.008 3.82 0.254 1 96.44 111 GLY A CA 1
ATOM 805 C C . GLY A 1 111 ? 11.781 3.928 1.75 1 96.44 111 GLY A C 1
ATOM 806 O O . GLY A 1 111 ? 10.906 3.256 2.299 1 96.44 111 GLY A O 1
ATOM 807 N N . ARG A 1 112 ? 12.516 4.77 2.361 1 96.56 112 ARG A N 1
ATOM 808 C CA . ARG A 1 112 ? 12.422 4.867 3.814 1 96.56 112 ARG A CA 1
ATOM 809 C C . ARG A 1 112 ? 11.461 5.973 4.227 1 96.56 112 ARG A C 1
ATOM 811 O O . ARG A 1 112 ? 11.398 7.023 3.586 1 96.56 112 ARG A O 1
ATOM 818 N N . LEU A 1 113 ? 10.758 5.66 5.301 1 97.88 113 LEU A N 1
ATOM 819 C CA . LEU A 1 113 ? 9.906 6.652 5.949 1 97.88 113 LEU A CA 1
ATOM 820 C C . LEU A 1 113 ? 10.734 7.625 6.781 1 97.88 113 LEU A C 1
ATOM 822 O O . LEU A 1 113 ? 11.633 7.207 7.516 1 97.88 113 LEU A O 1
ATOM 826 N N . LEU A 1 114 ? 10.461 8.875 6.629 1 98.19 114 LEU A N 1
ATOM 827 C CA . LEU A 1 114 ? 11.156 9.898 7.41 1 98.19 114 LEU A CA 1
ATOM 828 C C . LEU A 1 114 ? 10.172 10.711 8.242 1 98.19 114 LEU A C 1
ATOM 830 O O . LEU A 1 114 ? 9.07 11.023 7.773 1 98.19 114 LEU A O 1
ATOM 834 N N . PHE A 1 115 ? 10.602 10.984 9.477 1 98.69 115 PHE A N 1
ATOM 835 C CA . PHE A 1 115 ? 9.961 12 10.305 1 98.69 115 PHE A CA 1
ATOM 836 C C . PHE A 1 115 ? 10.766 13.297 10.297 1 98.69 115 PHE A C 1
ATOM 838 O O . PHE A 1 115 ? 11.867 13.352 10.844 1 98.69 115 PHE A O 1
ATOM 845 N N . LEU A 1 116 ? 10.18 14.289 9.648 1 98.69 116 LEU A N 1
ATOM 846 C CA . LEU A 1 116 ? 10.859 15.578 9.562 1 98.69 116 LEU A CA 1
ATOM 847 C C . LEU A 1 116 ? 10.453 16.469 10.727 1 98.69 116 LEU A C 1
ATOM 849 O O . LEU A 1 116 ? 9.266 16.766 10.914 1 98.69 116 LEU A O 1
ATOM 853 N N . THR A 1 117 ? 11.484 16.969 11.492 1 98.69 117 THR A N 1
ATOM 854 C CA . THR A 1 117 ? 11.172 17.688 12.719 1 98.69 117 THR A CA 1
ATOM 855 C C . THR A 1 117 ? 12.023 18.953 12.828 1 98.69 117 THR A C 1
ATOM 857 O O . THR A 1 117 ? 11.93 19.688 13.812 1 98.69 117 THR A O 1
ATOM 860 N N . GLN A 1 118 ? 12.836 19.203 11.836 1 98.19 118 GLN A N 1
ATOM 861 C CA . GLN A 1 118 ? 13.734 20.344 11.938 1 98.19 118 GLN A CA 1
ATOM 862 C C . GLN A 1 118 ? 14.031 20.938 10.562 1 98.19 118 GLN A C 1
ATOM 864 O O . GLN A 1 118 ? 13.688 20.344 9.539 1 98.19 118 GLN A O 1
ATOM 869 N N . GLY A 1 119 ? 14.539 22.109 10.586 1 97.81 119 GLY A N 1
ATOM 870 C CA . GLY A 1 119 ? 14.961 22.766 9.352 1 97.81 119 GLY A CA 1
ATOM 871 C C . GLY A 1 119 ? 13.859 23.578 8.703 1 97.81 119 GLY A C 1
ATOM 872 O O . GLY A 1 119 ? 13.047 24.203 9.391 1 97.81 119 GLY A O 1
ATOM 873 N N . ASP A 1 120 ? 13.961 23.688 7.328 1 98.06 120 ASP A N 1
ATOM 874 C CA . ASP A 1 120 ? 13.008 24.469 6.543 1 98.06 120 ASP A CA 1
ATOM 875 C C . ASP A 1 120 ? 11.602 23.875 6.633 1 98.06 120 ASP A C 1
ATOM 877 O O . ASP A 1 120 ? 11.352 22.781 6.113 1 98.06 120 ASP A O 1
ATOM 881 N N . LEU A 1 121 ? 10.727 24.641 7.312 1 98.38 121 LEU A N 1
ATOM 882 C CA . LEU A 1 121 ? 9.398 24.125 7.625 1 98.38 121 LEU A CA 1
ATOM 883 C C . LEU A 1 121 ? 8.539 24.031 6.371 1 98.38 121 LEU A C 1
ATOM 885 O O . LEU A 1 121 ? 7.973 22.969 6.078 1 98.38 121 LEU A O 1
ATOM 889 N N . PRO A 1 122 ? 8.422 25.094 5.523 1 97.94 122 PRO A N 1
ATOM 890 C CA . PRO A 1 122 ? 7.602 24.984 4.312 1 97.94 122 PRO A CA 1
ATOM 891 C C . PRO A 1 122 ? 8.047 23.859 3.391 1 97.94 122 PRO A C 1
ATOM 893 O O . PRO A 1 122 ? 7.207 23.156 2.826 1 97.94 122 PRO A O 1
ATOM 896 N N . SER A 1 123 ? 9.328 23.656 3.299 1 96.81 123 SER A N 1
ATOM 897 C CA . SER A 1 123 ? 9.867 22.594 2.459 1 96.81 123 SER A CA 1
ATOM 898 C C . SER A 1 123 ? 9.477 21.219 2.988 1 96.81 123 SER A C 1
ATOM 900 O O . SER A 1 123 ? 9.148 20.312 2.209 1 96.81 123 SER A O 1
ATOM 902 N N . ALA A 1 124 ? 9.492 21.031 4.297 1 98.38 124 ALA A N 1
ATOM 903 C CA . ALA A 1 124 ? 9.125 19.766 4.918 1 98.38 124 ALA A CA 1
ATOM 904 C C . ALA A 1 124 ? 7.641 19.453 4.707 1 98.38 124 ALA A C 1
ATOM 906 O O . ALA A 1 124 ? 7.281 18.328 4.348 1 98.38 124 ALA A O 1
ATOM 907 N N . VAL A 1 125 ? 6.836 20.438 4.91 1 98.44 125 VAL A N 1
ATOM 908 C CA . VAL A 1 125 ? 5.398 20.25 4.75 1 98.44 125 VAL A CA 1
ATOM 909 C C . VAL A 1 125 ? 5.066 20 3.281 1 98.44 125 VAL A C 1
ATOM 911 O O . VAL A 1 125 ? 4.211 19.172 2.963 1 98.44 125 VAL A O 1
ATOM 914 N N . LEU A 1 126 ? 5.758 20.719 2.361 1 96.12 126 LEU A N 1
ATOM 915 C CA . LEU A 1 126 ? 5.594 20.5 0.928 1 96.12 126 LEU A CA 1
ATOM 916 C C . LEU A 1 126 ? 5.922 19.062 0.554 1 96.12 126 LEU A C 1
ATOM 918 O O . LEU A 1 126 ? 5.191 18.438 -0.217 1 96.12 126 LEU A O 1
ATOM 922 N N . ALA A 1 127 ? 7.004 18.547 1.097 1 96.69 127 ALA A N 1
ATOM 923 C CA . ALA A 1 127 ? 7.395 17.172 0.836 1 96.69 127 ALA A CA 1
ATOM 924 C C . ALA A 1 127 ? 6.324 16.203 1.319 1 96.69 127 ALA A C 1
ATOM 926 O O . ALA A 1 127 ? 5.969 15.25 0.609 1 96.69 127 ALA A O 1
ATOM 927 N N . SER A 1 128 ? 5.816 16.469 2.479 1 97.81 128 SER A N 1
ATOM 928 C CA . SER A 1 128 ? 4.797 15.617 3.078 1 97.81 128 SER A CA 1
ATOM 929 C C . SER A 1 128 ? 3.518 15.617 2.248 1 97.81 128 SER A C 1
ATOM 931 O O . SER A 1 128 ? 2.76 14.648 2.266 1 97.81 128 SER A O 1
ATOM 933 N N . ALA A 1 129 ? 3.318 16.625 1.495 1 94.62 129 ALA A N 1
ATOM 934 C CA . ALA A 1 129 ? 2.078 16.781 0.738 1 94.62 129 ALA A CA 1
ATOM 935 C C . ALA A 1 129 ? 2.283 16.422 -0.731 1 94.62 129 ALA A C 1
ATOM 937 O O . ALA A 1 129 ? 1.342 16.484 -1.525 1 94.62 129 ALA A O 1
ATOM 938 N N . ALA A 1 130 ? 3.455 16.078 -1.122 1 92.75 130 ALA A N 1
ATOM 939 C CA . ALA A 1 130 ? 3.77 15.789 -2.516 1 92.75 130 ALA A CA 1
ATOM 940 C C . ALA A 1 130 ? 3.232 14.414 -2.918 1 92.75 130 ALA A C 1
ATOM 942 O O . ALA A 1 130 ? 4.008 13.492 -3.193 1 92.75 130 ALA A O 1
ATOM 943 N N . TYR A 1 131 ? 1.959 14.336 -3.039 1 90.25 131 TYR A N 1
ATOM 944 C CA . TYR A 1 131 ? 1.295 13.07 -3.34 1 90.25 131 TYR A CA 1
ATOM 945 C C . TYR A 1 131 ? 1.728 12.539 -4.699 1 90.25 131 TYR A C 1
ATOM 947 O O . TYR A 1 131 ? 1.617 13.234 -5.711 1 90.25 131 TYR A O 1
ATOM 955 N N . PRO A 1 132 ? 2.164 11.32 -4.738 1 90.06 132 PRO A N 1
ATOM 956 C CA . PRO A 1 132 ? 2.639 10.766 -6.008 1 90.06 132 PRO A CA 1
ATOM 957 C C . PRO A 1 132 ? 1.555 10.734 -7.082 1 90.06 132 PRO A C 1
ATOM 959 O O . PRO A 1 132 ? 0.41 10.367 -6.801 1 90.06 132 PRO A O 1
ATOM 962 N N . GLY A 1 133 ? 1.926 11.117 -8.312 1 84 133 GLY A N 1
ATOM 963 C CA . GLY A 1 133 ? 0.979 11.156 -9.422 1 84 133 GLY A CA 1
ATOM 964 C C . GLY A 1 133 ? 0.276 12.492 -9.562 1 84 133 GLY A C 1
ATOM 965 O O . GLY A 1 133 ? -0.307 12.781 -10.609 1 84 133 GLY A O 1
ATOM 966 N N . LEU A 1 134 ? 0.321 13.281 -8.508 1 83.38 134 LEU A N 1
ATOM 967 C CA . LEU A 1 134 ? -0.347 14.578 -8.555 1 83.38 134 LEU A CA 1
ATOM 968 C C . LEU A 1 134 ? 0.667 15.719 -8.477 1 83.38 134 LEU A C 1
ATOM 970 O O . LEU A 1 134 ? 0.552 16.703 -9.203 1 83.38 134 LEU A O 1
ATOM 974 N N . LEU A 1 135 ? 1.604 15.523 -7.594 1 86 135 LEU A N 1
ATOM 975 C CA . LEU A 1 135 ? 2.633 16.531 -7.402 1 86 135 LEU A CA 1
ATOM 976 C C . LEU A 1 135 ? 4.027 15.93 -7.535 1 86 135 LEU A C 1
ATOM 978 O O . LEU A 1 135 ? 4.246 14.781 -7.148 1 86 135 LEU A O 1
ATOM 982 N N . ALA A 1 136 ? 4.938 16.797 -8.008 1 87.25 136 ALA A N 1
ATOM 983 C CA . ALA A 1 136 ? 6.328 16.359 -8.094 1 87.25 136 ALA A CA 1
ATOM 984 C C . ALA A 1 136 ? 6.941 16.219 -6.703 1 87.25 136 ALA A C 1
ATOM 986 O O . ALA A 1 136 ? 6.617 16.984 -5.793 1 87.25 136 ALA A O 1
ATOM 987 N N . PRO A 1 137 ? 7.809 15.242 -6.609 1 92.5 137 PRO A N 1
ATOM 988 C CA . PRO A 1 137 ? 8.516 15.109 -5.336 1 92.5 137 PRO A CA 1
ATOM 989 C C . PRO A 1 137 ? 9.406 16.312 -5.031 1 92.5 137 PRO A C 1
ATOM 991 O O . PRO A 1 137 ? 9.648 17.141 -5.914 1 92.5 137 PRO A O 1
ATOM 994 N N . VAL A 1 138 ? 9.805 16.406 -3.814 1 93.31 138 VAL A N 1
ATOM 995 C CA . VAL A 1 138 ? 10.562 17.562 -3.342 1 93.31 138 VAL A CA 1
ATOM 996 C C . VAL A 1 138 ? 11.992 17.141 -3.02 1 93.31 138 VAL A C 1
ATOM 998 O O . VAL A 1 138 ? 12.211 16.141 -2.33 1 93.31 138 VAL A O 1
ATOM 1001 N N . GLU A 1 139 ? 12.93 17.875 -3.549 1 94.25 139 GLU A N 1
ATOM 1002 C CA . GLU A 1 139 ? 14.32 17.656 -3.168 1 94.25 139 GLU A CA 1
ATOM 1003 C C . GLU A 1 139 ? 14.641 18.344 -1.843 1 94.25 139 GLU A C 1
ATOM 1005 O O . GLU A 1 139 ? 14.445 19.562 -1.7 1 94.25 139 GLU A O 1
ATOM 1010 N N . ARG A 1 140 ? 15.094 17.594 -0.872 1 93.94 140 ARG A N 1
ATOM 1011 C CA . ARG A 1 140 ? 15.422 18.094 0.458 1 93.94 140 ARG A CA 1
ATOM 1012 C C . ARG A 1 140 ? 16.641 17.375 1.032 1 93.94 140 ARG A C 1
ATOM 1014 O O . ARG A 1 140 ? 16.609 16.172 1.26 1 93.94 140 ARG A O 1
ATOM 1021 N N . GLU A 1 141 ? 17.688 18.188 1.256 1 92.5 141 GLU A N 1
ATOM 1022 C CA . GLU A 1 141 ? 18.891 17.672 1.903 1 92.5 141 GLU A CA 1
ATOM 1023 C C . GLU A 1 141 ? 19.422 16.453 1.167 1 92.5 141 GLU A C 1
ATOM 1025 O O . GLU A 1 141 ? 19.719 15.422 1.785 1 92.5 141 GLU A O 1
ATOM 1030 N N . GLY A 1 142 ? 19.391 16.484 -0.056 1 92.88 142 GLY A N 1
ATOM 1031 C CA . GLY A 1 142 ? 19.984 15.445 -0.891 1 92.88 142 GLY A CA 1
ATOM 1032 C C . GLY A 1 142 ? 19.062 14.266 -1.132 1 92.88 142 GLY A C 1
ATOM 1033 O O . GLY A 1 142 ? 19.469 13.266 -1.723 1 92.88 142 GLY A O 1
ATOM 1034 N N . ARG A 1 143 ? 17.891 14.453 -0.678 1 95.38 143 ARG A N 1
ATOM 1035 C CA . ARG A 1 143 ? 16.906 13.383 -0.864 1 95.38 143 ARG A CA 1
ATOM 1036 C C . ARG A 1 143 ? 15.727 13.859 -1.701 1 95.38 143 ARG A C 1
ATOM 1038 O O . ARG A 1 143 ? 15.391 15.039 -1.688 1 95.38 143 ARG A O 1
ATOM 1045 N N . LEU A 1 144 ? 15.219 12.945 -2.461 1 96.19 144 LEU A N 1
ATOM 1046 C CA . LEU A 1 144 ? 13.953 13.164 -3.158 1 96.19 144 LEU A CA 1
ATOM 1047 C C . LEU A 1 144 ? 12.789 12.562 -2.379 1 96.19 144 LEU A C 1
ATOM 1049 O O . LEU A 1 144 ? 12.734 11.344 -2.182 1 96.19 144 LEU A O 1
ATOM 1053 N N . LEU A 1 145 ? 11.898 13.445 -1.926 1 97.19 145 LEU A N 1
ATOM 1054 C CA . LEU A 1 145 ? 10.867 13.008 -0.994 1 97.19 145 LEU A CA 1
ATOM 1055 C C . LEU A 1 145 ? 9.477 13.18 -1.604 1 97.19 145 LEU A C 1
ATOM 1057 O O . LEU A 1 145 ? 9.219 14.164 -2.301 1 97.19 145 LEU A O 1
ATOM 1061 N N . PHE A 1 146 ? 8.633 12.227 -1.385 1 95.81 146 PHE A N 1
ATOM 1062 C CA . PHE A 1 146 ? 7.215 12.414 -1.688 1 95.81 146 PHE A CA 1
ATOM 1063 C C . PHE A 1 146 ? 6.355 12.102 -0.469 1 95.81 146 PHE A C 1
ATOM 1065 O O . PHE A 1 146 ? 6.875 11.883 0.628 1 95.81 146 PHE A O 1
ATOM 1072 N N . ASP A 1 147 ? 5.117 12.227 -0.592 1 96.94 147 ASP A N 1
ATOM 1073 C CA . ASP A 1 147 ? 4.098 12.234 0.45 1 96.94 147 ASP A CA 1
ATOM 1074 C C . ASP A 1 147 ? 4.297 11.07 1.421 1 96.94 147 ASP A C 1
ATOM 1076 O O . ASP A 1 147 ? 4.453 9.922 1 1 96.94 147 ASP A O 1
ATOM 1080 N N . GLY A 1 148 ? 4.199 11.406 2.719 1 97.81 148 GLY A N 1
ATOM 1081 C CA . GLY A 1 148 ? 4.375 10.406 3.76 1 97.81 148 GLY A CA 1
ATOM 1082 C C . GLY A 1 148 ? 3.258 9.383 3.799 1 97.81 148 GLY A C 1
ATOM 1083 O O . GLY A 1 148 ? 3.414 8.305 4.375 1 97.81 148 GLY A O 1
ATOM 1084 N N . GLY A 1 149 ? 2.143 9.719 3.24 1 97.44 149 GLY A N 1
ATOM 1085 C CA . GLY A 1 149 ? 0.988 8.836 3.229 1 97.44 149 GLY A CA 1
ATOM 1086 C C . GLY A 1 149 ? 1.244 7.531 2.504 1 97.44 149 GLY A C 1
ATOM 1087 O O . GLY A 1 149 ? 0.489 6.566 2.66 1 97.44 149 GLY A O 1
ATOM 1088 N N . VAL A 1 150 ? 2.311 7.504 1.778 1 97.31 150 VAL A N 1
ATOM 1089 C CA . VAL A 1 150 ? 2.705 6.285 1.082 1 97.31 150 VAL A CA 1
ATOM 1090 C C . VAL A 1 150 ? 3 5.184 2.098 1 97.31 150 VAL A C 1
ATOM 1092 O O . VAL A 1 150 ? 2.641 4.023 1.886 1 97.31 150 VAL A O 1
ATOM 1095 N N . LEU A 1 151 ? 3.59 5.562 3.227 1 98 151 LEU A N 1
ATOM 1096 C CA . LEU A 1 151 ? 3.982 4.508 4.156 1 98 151 LEU A CA 1
ATOM 1097 C C . LEU A 1 151 ? 3.414 4.766 5.547 1 98 151 LEU A C 1
ATOM 1099 O O . LEU A 1 151 ? 3.268 3.84 6.344 1 98 151 LEU A O 1
ATOM 1103 N N . ASP A 1 152 ? 3.145 5.977 5.871 1 98.19 152 ASP A N 1
ATOM 1104 C CA . ASP A 1 152 ? 2.607 6.328 7.184 1 98.19 152 ASP A CA 1
ATOM 1105 C C . ASP A 1 152 ? 1.624 7.492 7.078 1 98.19 152 ASP A C 1
ATOM 1107 O O . ASP A 1 152 ? 2.006 8.648 7.246 1 98.19 152 ASP A O 1
ATOM 1111 N N . ASN A 1 153 ? 0.335 7.16 7.012 1 98.31 153 ASN A N 1
ATOM 1112 C CA . ASN A 1 153 ? -0.677 8.18 6.77 1 98.31 153 ASN A CA 1
ATOM 1113 C C . ASN A 1 153 ? -1.2 8.773 8.078 1 98.31 153 ASN A C 1
ATOM 1115 O O . ASN A 1 153 ? -1.85 9.82 8.07 1 98.31 153 ASN A O 1
ATOM 1119 N N . LEU A 1 154 ? -1.038 8.125 9.172 1 98.75 154 LEU A N 1
ATOM 1120 C CA . LEU A 1 154 ? -1.438 8.57 10.5 1 98.75 154 LEU A CA 1
ATOM 1121 C C . LEU A 1 154 ? -0.3 8.398 11.5 1 98.75 154 LEU A C 1
ATOM 1123 O O . LEU A 1 154 ? -0.202 7.367 12.164 1 98.75 154 LEU A O 1
ATOM 1127 N N . PRO A 1 155 ? 0.49 9.398 11.672 1 98.56 155 PRO A N 1
ATOM 1128 C CA . PRO A 1 155 ? 1.786 9.25 12.336 1 98.56 155 PRO A CA 1
ATOM 1129 C C . PRO A 1 155 ? 1.688 9.352 13.859 1 98.56 155 PRO A C 1
ATOM 1131 O O . PRO A 1 155 ? 2.289 10.242 14.461 1 98.56 155 PRO A O 1
ATOM 1134 N N . VAL A 1 156 ? 1.06 8.391 14.492 1 98.75 156 VAL A N 1
ATOM 1135 C CA . VAL A 1 156 ? 0.979 8.305 15.945 1 98.75 156 VAL A CA 1
ATOM 1136 C C . VAL A 1 156 ? 2.377 8.125 16.531 1 98.75 156 VAL A C 1
ATOM 1138 O O . VAL A 1 156 ? 2.721 8.758 17.531 1 98.75 156 VAL A O 1
ATOM 1141 N N . ASP A 1 157 ? 3.164 7.297 15.906 1 98.19 157 ASP A N 1
ATOM 1142 C CA . ASP A 1 157 ? 4.516 7.02 16.375 1 98.19 157 ASP A CA 1
ATOM 1143 C C . ASP A 1 157 ? 5.391 8.266 16.297 1 98.19 157 ASP A C 1
ATOM 1145 O O . ASP A 1 157 ? 6.277 8.461 17.141 1 98.19 157 ASP A O 1
ATOM 1149 N N . ALA A 1 158 ? 5.137 9.109 15.344 1 98.44 158 ALA A N 1
ATOM 1150 C CA . ALA A 1 158 ? 5.879 10.367 15.266 1 98.44 158 ALA A CA 1
ATOM 1151 C C . ALA A 1 158 ? 5.547 11.273 16.453 1 98.44 158 ALA A C 1
ATOM 1153 O O . ALA A 1 158 ? 6.43 11.938 17 1 98.44 158 ALA A O 1
ATOM 1154 N N . ALA A 1 159 ? 4.266 11.328 16.797 1 98.62 159 ALA A N 1
ATOM 1155 C CA . ALA A 1 159 ? 3.887 12.086 17.984 1 98.62 159 ALA A CA 1
ATOM 1156 C C . ALA A 1 159 ? 4.574 11.547 19.234 1 98.62 159 ALA A C 1
ATOM 1158 O O . ALA A 1 159 ? 5.039 12.312 20.078 1 98.62 159 ALA A O 1
ATOM 1159 N N . ARG A 1 160 ? 4.66 10.273 19.328 1 98.06 160 ARG A N 1
ATOM 1160 C CA . ARG A 1 160 ? 5.328 9.633 20.453 1 98.06 160 ARG A CA 1
ATOM 1161 C C . ARG A 1 160 ? 6.82 9.945 20.453 1 98.06 160 ARG A C 1
ATOM 1163 O O . ARG A 1 160 ? 7.426 10.125 21.516 1 98.06 160 ARG A O 1
ATOM 1170 N N . LEU A 1 161 ? 7.352 9.922 19.297 1 96.56 161 LEU A N 1
ATOM 1171 C CA . LEU A 1 161 ? 8.758 10.266 19.141 1 96.56 161 LEU A CA 1
ATOM 1172 C C . LEU A 1 161 ? 9.039 11.656 19.703 1 96.56 161 LEU A C 1
ATOM 1174 O O . LEU A 1 161 ? 10.117 11.906 20.25 1 96.56 161 LEU A O 1
ATOM 1178 N N . LEU A 1 162 ? 8.055 12.523 19.594 1 98.19 162 LEU A N 1
ATOM 1179 C CA . LEU A 1 162 ? 8.195 13.891 20.078 1 98.19 162 LEU A CA 1
ATOM 1180 C C . LEU A 1 162 ? 7.926 13.961 21.578 1 98.19 162 LEU A C 1
ATOM 1182 O O . LEU A 1 162 ? 8 15.039 22.172 1 98.19 162 LEU A O 1
ATOM 1186 N N . GLY A 1 163 ? 7.523 12.859 22.219 1 97.5 163 GLY A N 1
ATOM 1187 C CA . GLY A 1 163 ? 7.41 12.812 23.672 1 97.5 163 GLY A CA 1
ATOM 1188 C C . GLY A 1 163 ? 5.984 12.633 24.156 1 97.5 163 GLY A C 1
ATOM 1189 O O . GLY A 1 163 ? 5.734 12.555 25.359 1 97.5 163 GLY A O 1
ATOM 1190 N N . ALA A 1 164 ? 5.07 12.5 23.219 1 98.19 164 ALA A N 1
ATOM 1191 C CA . ALA A 1 164 ? 3.676 12.367 23.625 1 98.19 164 ALA A CA 1
ATOM 1192 C C . ALA A 1 164 ? 3.447 11.047 24.375 1 98.19 164 ALA A C 1
ATOM 1194 O O . ALA A 1 164 ? 3.85 9.984 23.891 1 98.19 164 ALA A O 1
ATOM 1195 N N . THR A 1 165 ? 2.811 11.117 25.5 1 97.62 165 THR A N 1
ATOM 1196 C CA . THR A 1 165 ? 2.441 9.93 26.266 1 97.62 165 THR A CA 1
ATOM 1197 C C . THR A 1 165 ? 0.952 9.633 26.109 1 97.62 165 THR A C 1
ATOM 1199 O O . THR A 1 165 ? 0.501 8.523 26.406 1 97.62 165 THR A O 1
ATOM 1202 N N . GLU A 1 166 ? 0.226 10.633 25.703 1 98.12 166 GLU A N 1
ATOM 1203 C CA . GLU A 1 166 ? -1.18 10.523 25.328 1 98.12 166 GLU A CA 1
ATOM 1204 C C . GLU A 1 166 ? -1.425 11.109 23.938 1 98.12 166 GLU A C 1
ATOM 1206 O O . GLU A 1 166 ? -1.28 12.32 23.734 1 98.12 166 GLU A O 1
ATOM 1211 N N . VAL A 1 167 ? -1.841 10.227 23.047 1 98.62 167 VAL A N 1
ATOM 1212 C CA . VAL A 1 167 ? -1.977 10.703 21.672 1 98.62 167 VAL A CA 1
ATOM 1213 C C . VAL A 1 167 ? -3.445 10.672 21.25 1 98.62 167 VAL A C 1
ATOM 1215 O O . VAL A 1 167 ? -4.125 9.656 21.438 1 98.62 167 VAL A O 1
ATOM 1218 N N . TYR A 1 168 ? -3.959 11.805 20.781 1 98.81 168 TYR A N 1
ATOM 1219 C CA . TYR A 1 168 ? -5.223 11.898 20.047 1 98.81 168 TYR A CA 1
ATOM 1220 C C . TYR A 1 168 ? -4.992 11.82 18.547 1 98.81 168 TYR A C 1
ATOM 1222 O O . TYR A 1 168 ? -4.324 12.68 17.969 1 98.81 168 TYR A O 1
ATOM 1230 N N . ALA A 1 169 ? -5.535 10.781 17.969 1 98.81 169 ALA A N 1
ATOM 1231 C CA . ALA A 1 169 ? -5.344 10.586 16.531 1 98.81 169 ALA A CA 1
ATOM 1232 C C . ALA A 1 169 ? -6.637 10.844 15.766 1 98.81 169 ALA A C 1
ATOM 1234 O O . ALA A 1 169 ? -7.68 10.273 16.078 1 98.81 169 ALA A O 1
ATOM 1235 N N . VAL A 1 170 ? -6.578 11.734 14.797 1 98.81 170 VAL A N 1
ATOM 1236 C CA . VAL A 1 170 ? -7.695 11.992 13.898 1 98.81 170 VAL A CA 1
ATOM 1237 C C . VAL A 1 170 ? -7.402 11.383 12.531 1 98.81 170 VAL A C 1
ATOM 1239 O O . VAL A 1 170 ? -6.5 11.836 11.82 1 98.81 170 VAL A O 1
ATOM 1242 N N . ASP A 1 171 ? -8.172 10.375 12.219 1 98.44 171 ASP A N 1
ATOM 1243 C CA . ASP A 1 171 ? -7.938 9.555 11.039 1 98.44 171 ASP A CA 1
ATOM 1244 C C . ASP A 1 171 ? -9 9.805 9.969 1 98.44 171 ASP A C 1
ATOM 1246 O O . ASP A 1 171 ? -10.148 9.391 10.117 1 98.44 171 ASP A O 1
ATOM 1250 N N . VAL A 1 172 ? -8.539 10.422 8.859 1 97.75 172 VAL A N 1
ATOM 1251 C CA . VAL A 1 172 ? -9.5 10.727 7.805 1 97.75 172 VAL A CA 1
ATOM 1252 C C . VAL A 1 172 ? -9.258 9.812 6.605 1 97.75 172 VAL A C 1
ATOM 1254 O O . VAL A 1 172 ? -9.609 10.148 5.477 1 97.75 172 VAL A O 1
ATOM 1257 N N . THR A 1 173 ? -8.562 8.688 6.812 1 92.44 173 THR A N 1
ATOM 1258 C CA . THR A 1 173 ? -8.383 7.664 5.789 1 92.44 173 THR A CA 1
ATOM 1259 C C . THR A 1 173 ? -9.734 7.137 5.312 1 92.44 173 THR A C 1
ATOM 1261 O O . THR A 1 173 ? -10.672 7.016 6.102 1 92.44 173 THR A O 1
ATOM 1264 N N . PRO A 1 174 ? -9.773 6.844 4.035 1 85.38 174 PRO A N 1
ATOM 1265 C CA . PRO A 1 174 ? -11.062 6.359 3.527 1 85.38 174 PRO A CA 1
ATOM 1266 C C . PRO A 1 174 ? -11.516 5.07 4.207 1 85.38 174 PRO A C 1
ATOM 1268 O O . PRO A 1 174 ? -10.695 4.332 4.758 1 85.38 174 PRO A O 1
ATOM 1271 N N . GLU A 1 175 ? -12.789 4.867 4.074 1 84.25 175 GLU A N 1
ATOM 1272 C CA . GLU A 1 175 ? -13.383 3.654 4.629 1 84.25 175 GLU A CA 1
ATOM 1273 C C . GLU A 1 175 ? -12.93 2.418 3.855 1 84.25 175 GLU A C 1
ATOM 1275 O O . GLU A 1 175 ? -12.555 2.514 2.688 1 84.25 175 GLU A O 1
ATOM 1280 N N . ARG A 1 176 ? -13.039 1.363 4.539 1 85.94 176 ARG A N 1
ATOM 1281 C CA . ARG A 1 176 ? -12.656 0.108 3.904 1 85.94 176 ARG A CA 1
ATOM 1282 C C . ARG A 1 176 ? -13.656 -0.292 2.824 1 85.94 176 ARG A C 1
ATOM 1284 O O . ARG A 1 176 ? -13.266 -0.64 1.708 1 85.94 176 ARG A O 1
ATOM 1291 N N . SER A 1 177 ? -14.945 -0.194 3.182 1 90.56 177 SER A N 1
ATOM 1292 C CA . SER A 1 177 ? -15.984 -0.667 2.27 1 90.56 177 SER A CA 1
ATOM 1293 C C . SER A 1 177 ? -16.594 0.485 1.474 1 90.56 177 SER A C 1
ATOM 1295 O O . SER A 1 177 ? -16.703 1.603 1.98 1 90.56 177 SER A O 1
ATOM 1297 N N . LEU A 1 178 ? -16.875 0.098 0.25 1 89.62 178 LEU A N 1
ATOM 1298 C CA . LEU A 1 178 ? -17.594 1.021 -0.623 1 89.62 178 LEU A CA 1
ATOM 1299 C C . LEU A 1 178 ? -19.016 0.516 -0.903 1 89.62 178 LEU A C 1
ATOM 1301 O O . LEU A 1 178 ? -19.234 -0.692 -1.01 1 89.62 178 LEU A O 1
ATOM 1305 N N . GLU A 1 179 ? -19.875 1.42 -1.04 1 84.31 179 GLU A N 1
ATOM 1306 C CA . GLU A 1 179 ? -21.234 1.044 -1.407 1 84.31 179 GLU A CA 1
ATOM 1307 C C . GLU A 1 179 ? -21.328 0.626 -2.873 1 84.31 179 GLU A C 1
ATOM 1309 O O . GLU A 1 179 ? -22 -0.347 -3.209 1 84.31 179 GLU A O 1
ATOM 1314 N N . GLU A 1 180 ? -20.609 1.341 -3.689 1 87.94 180 GLU A N 1
ATOM 1315 C CA . GLU A 1 180 ? -20.562 1.056 -5.121 1 87.94 180 GLU A CA 1
ATOM 1316 C C . GLU A 1 180 ? -19.125 0.87 -5.605 1 87.94 180 GLU A C 1
ATOM 1318 O O . GLU A 1 180 ? -18.219 1.524 -5.109 1 87.94 180 GLU A O 1
ATOM 1323 N N . SER A 1 181 ? -19 -0.026 -6.539 1 89.19 181 SER A N 1
ATOM 1324 C CA . SER A 1 181 ? -17.688 -0.236 -7.121 1 89.19 181 SER A CA 1
ATOM 1325 C C . SER A 1 181 ? -17.297 0.918 -8.039 1 89.19 181 SER A C 1
ATOM 1327 O O . SER A 1 181 ? -18.125 1.426 -8.797 1 89.19 181 SER A O 1
ATOM 1329 N N . PRO A 1 182 ? -16.047 1.273 -7.871 1 87.94 182 PRO A N 1
ATOM 1330 C CA . PRO A 1 182 ? -15.602 2.293 -8.828 1 87.94 182 PRO A CA 1
ATOM 1331 C C . PRO A 1 182 ? -15.594 1.783 -10.266 1 87.94 182 PRO A C 1
ATOM 1333 O O . PRO A 1 182 ? -15.484 0.575 -10.5 1 87.94 182 PRO A O 1
ATOM 1336 N N . ARG A 1 183 ? -15.828 2.73 -11.18 1 86.31 183 ARG A N 1
ATOM 1337 C CA . ARG A 1 183 ? -15.789 2.4 -12.602 1 86.31 183 ARG A CA 1
ATOM 1338 C C . ARG A 1 183 ? -14.578 3.037 -13.273 1 86.31 183 ARG A C 1
ATOM 1340 O O . ARG A 1 183 ? -14.195 4.16 -12.945 1 86.31 183 ARG A O 1
ATOM 1347 N N . GLY A 1 184 ? -13.977 2.314 -14.156 1 87.62 184 GLY A N 1
ATOM 1348 C CA . GLY A 1 184 ? -12.82 2.803 -14.891 1 87.62 184 GLY A CA 1
ATOM 1349 C C . GLY A 1 184 ? -11.5 2.391 -14.273 1 87.62 184 GLY A C 1
ATOM 1350 O O . GLY A 1 184 ? -11.414 2.168 -13.07 1 87.62 184 GLY A O 1
ATOM 1351 N N . LEU A 1 185 ? -10.531 2.291 -15.117 1 84.69 185 LEU A N 1
ATOM 1352 C CA . LEU A 1 185 ? -9.242 1.74 -14.727 1 84.69 185 LEU A CA 1
ATOM 1353 C C . LEU A 1 185 ? -8.547 2.656 -13.719 1 84.69 185 LEU A C 1
ATOM 1355 O O . LEU A 1 185 ? -7.938 2.182 -12.758 1 84.69 185 LEU A O 1
ATOM 1359 N N . LEU A 1 186 ? -8.703 3.902 -13.93 1 86.25 186 LEU A N 1
ATOM 1360 C CA . LEU A 1 186 ? -8.039 4.844 -13.039 1 86.25 186 LEU A CA 1
ATOM 1361 C C . LEU A 1 186 ? -8.688 4.832 -11.656 1 86.25 186 LEU A C 1
ATOM 1363 O O . LEU A 1 186 ? -7.992 4.875 -10.641 1 86.25 186 LEU A O 1
ATOM 1367 N N . ALA A 1 187 ? -9.977 4.812 -11.672 1 89 187 ALA A N 1
ATOM 1368 C CA . ALA A 1 187 ? -10.703 4.762 -10.406 1 89 187 ALA A CA 1
ATOM 1369 C C . ALA A 1 187 ? -10.383 3.484 -9.641 1 89 187 ALA A C 1
ATOM 1371 O O . ALA A 1 187 ? -10.289 3.498 -8.406 1 89 187 ALA A O 1
ATOM 1372 N N . LEU A 1 188 ? -10.227 2.439 -10.375 1 91.81 188 LEU A N 1
ATOM 1373 C CA . LEU A 1 188 ? -9.875 1.164 -9.758 1 91.81 188 LEU A CA 1
ATOM 1374 C C . LEU A 1 188 ? -8.453 1.201 -9.203 1 91.81 188 LEU A C 1
ATOM 1376 O O . LEU A 1 188 ? -8.188 0.658 -8.125 1 91.81 188 LEU A O 1
ATOM 1380 N N . ALA A 1 189 ? -7.598 1.849 -9.914 1 92.19 189 ALA A N 1
ATOM 1381 C CA . ALA A 1 189 ? -6.234 2.025 -9.422 1 92.19 189 ALA A CA 1
ATOM 1382 C C . ALA A 1 189 ? -6.219 2.834 -8.133 1 92.19 189 ALA A C 1
ATOM 1384 O O . ALA A 1 189 ? -5.504 2.488 -7.184 1 92.19 189 ALA A O 1
ATOM 1385 N N . ARG A 1 190 ? -7.004 3.857 -8.125 1 91.06 190 ARG A N 1
ATOM 1386 C CA . ARG A 1 190 ? -7.105 4.676 -6.918 1 91.06 190 ARG A CA 1
ATOM 1387 C C . ARG A 1 190 ? -7.664 3.869 -5.754 1 91.06 190 ARG A C 1
ATOM 1389 O O . ARG A 1 190 ? -7.207 4.012 -4.617 1 91.06 190 ARG A O 1
ATOM 1396 N N . ARG A 1 191 ? -8.633 3.062 -6.047 1 94 191 ARG A N 1
ATOM 1397 C CA . ARG A 1 191 ? -9.219 2.195 -5.031 1 94 191 ARG A CA 1
ATOM 1398 C C . ARG A 1 191 ? -8.172 1.268 -4.43 1 94 191 ARG A C 1
ATOM 1400 O O . ARG A 1 191 ? -8.148 1.056 -3.215 1 94 191 ARG A O 1
ATOM 1407 N N . ALA A 1 192 ? -7.324 0.726 -5.215 1 95.88 192 ALA A N 1
ATOM 1408 C CA . ALA A 1 192 ? -6.25 -0.147 -4.75 1 95.88 192 ALA A CA 1
ATOM 1409 C C . ALA A 1 192 ? -5.297 0.602 -3.822 1 95.88 192 ALA A C 1
ATOM 1411 O O . ALA A 1 192 ? -4.926 0.096 -2.76 1 95.88 192 ALA A O 1
ATOM 1412 N N . VAL A 1 193 ? -4.957 1.818 -4.18 1 94.69 193 VAL A N 1
ATOM 1413 C CA . VAL A 1 193 ? -4.051 2.631 -3.377 1 94.69 193 VAL A CA 1
ATOM 1414 C C . VAL A 1 193 ? -4.699 2.949 -2.031 1 94.69 193 VAL A C 1
ATOM 1416 O O . VAL A 1 193 ? -4.047 2.871 -0.987 1 94.69 193 VAL A O 1
ATOM 1419 N N . ASP A 1 194 ? -5.957 3.275 -2.072 1 94.31 194 ASP A N 1
ATOM 1420 C CA . ASP A 1 194 ? -6.691 3.549 -0.841 1 94.31 194 ASP A CA 1
ATOM 1421 C C . ASP A 1 194 ? -6.66 2.342 0.094 1 94.31 194 ASP A C 1
ATOM 1423 O O . ASP A 1 194 ? -6.457 2.49 1.302 1 94.31 194 ASP A O 1
ATOM 1427 N N . LEU A 1 195 ? -6.891 1.199 -0.469 1 96.69 195 LEU A N 1
ATOM 1428 C CA . LEU A 1 195 ? -6.906 -0.014 0.341 1 96.69 195 LEU A CA 1
ATOM 1429 C C . LEU A 1 195 ? -5.523 -0.301 0.917 1 96.69 195 LEU A C 1
ATOM 1431 O O . LEU A 1 195 ? -5.402 -0.694 2.08 1 96.69 195 LEU A O 1
ATOM 1435 N N . MET A 1 196 ? -4.504 -0.142 0.102 1 97.56 196 MET A N 1
ATOM 1436 C CA . MET A 1 196 ? -3.146 -0.352 0.598 1 97.56 196 MET A CA 1
ATOM 1437 C C . MET A 1 196 ? -2.83 0.607 1.74 1 97.56 196 MET A C 1
ATOM 1439 O O . MET A 1 196 ? -2.275 0.2 2.762 1 97.56 196 MET A O 1
ATOM 1443 N N . GLN A 1 197 ? -3.162 1.846 1.543 1 96.81 197 GLN A N 1
ATOM 1444 C CA . GLN A 1 197 ? -2.92 2.842 2.582 1 96.81 197 GLN A CA 1
ATOM 1445 C C . GLN A 1 197 ? -3.674 2.496 3.861 1 96.81 197 GLN A C 1
ATOM 1447 O O . GLN A 1 197 ? -3.123 2.598 4.961 1 96.81 197 GLN A O 1
ATOM 1452 N N . LEU A 1 198 ? -4.918 2.146 3.723 1 96.12 198 LEU A N 1
ATOM 1453 C CA . LEU A 1 198 ? -5.742 1.755 4.859 1 96.12 198 LEU A CA 1
ATOM 1454 C C . LEU A 1 198 ? -5.105 0.597 5.621 1 96.12 198 LEU A C 1
ATOM 1456 O O . LEU A 1 198 ? -5.051 0.614 6.855 1 96.12 198 LEU A O 1
ATOM 1460 N N . HIS A 1 199 ? -4.645 -0.365 4.914 1 96.75 199 HIS A N 1
ATOM 1461 C CA . HIS A 1 199 ? -4.074 -1.541 5.559 1 96.75 199 HIS A CA 1
ATOM 1462 C C . HIS A 1 199 ? -2.756 -1.203 6.25 1 96.75 199 HIS A C 1
ATOM 1464 O O . HIS A 1 199 ? -2.506 -1.653 7.371 1 96.75 199 HIS A O 1
ATOM 1470 N N . LEU A 1 200 ? -1.948 -0.414 5.613 1 96.94 200 LEU A N 1
ATOM 1471 C CA . LEU A 1 200 ? -0.698 0.001 6.238 1 96.94 200 LEU A CA 1
ATOM 1472 C C . LEU A 1 200 ? -0.966 0.813 7.504 1 96.94 200 LEU A C 1
ATOM 1474 O O . LEU A 1 200 ? -0.3 0.621 8.523 1 96.94 200 LEU A O 1
ATOM 1478 N N . THR A 1 201 ? -1.95 1.707 7.422 1 96.69 201 THR A N 1
ATOM 1479 C CA . THR A 1 201 ? -2.332 2.482 8.594 1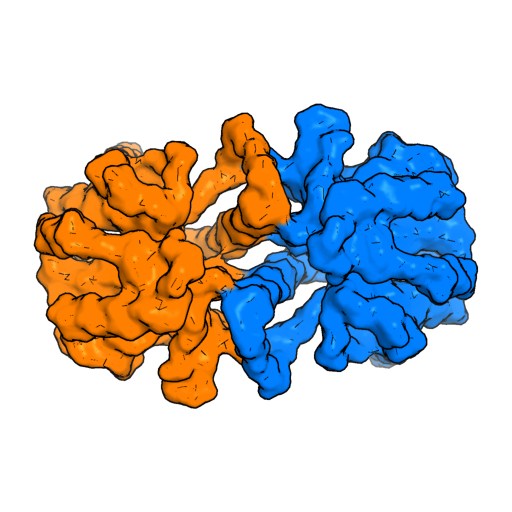 96.69 201 THR A CA 1
ATOM 1480 C C . THR A 1 201 ? -2.82 1.566 9.711 1 96.69 201 THR A C 1
ATOM 1482 O O . THR A 1 201 ? -2.443 1.74 10.875 1 96.69 201 THR A O 1
ATOM 1485 N N . SER A 1 202 ? -3.604 0.582 9.352 1 95.5 202 SER A N 1
ATOM 1486 C CA . SER A 1 202 ? -4.129 -0.354 10.336 1 95.5 202 SER A CA 1
ATOM 1487 C C . SER A 1 202 ? -3.006 -1.109 11.039 1 95.5 202 SER A C 1
ATOM 1489 O O . SER A 1 202 ? -3.039 -1.291 12.258 1 95.5 202 SER A O 1
ATOM 1491 N N . VAL A 1 203 ? -2.045 -1.506 10.328 1 94.62 203 VAL A N 1
ATOM 1492 C CA . VAL A 1 203 ? -0.901 -2.217 10.891 1 94.62 203 VAL A CA 1
ATOM 1493 C C . VAL A 1 203 ? -0.155 -1.305 11.859 1 94.62 203 VAL A C 1
ATOM 1495 O O . VAL A 1 203 ? 0.197 -1.722 12.969 1 94.62 203 VAL A O 1
ATOM 1498 N N . ARG A 1 204 ? 0.026 -0.158 11.484 1 94.62 204 ARG A N 1
ATOM 1499 C CA . ARG A 1 204 ? 0.743 0.781 12.344 1 94.62 204 ARG A CA 1
ATOM 1500 C C . ARG A 1 204 ? -0.047 1.076 13.609 1 94.62 204 ARG A C 1
ATOM 1502 O O . ARG A 1 204 ? 0.53 1.193 14.695 1 94.62 204 ARG A O 1
ATOM 1509 N N . LEU A 1 205 ? -1.335 1.195 13.484 1 95.31 205 LEU A N 1
ATOM 1510 C CA . LEU A 1 205 ? -2.189 1.46 14.641 1 95.31 205 LEU A CA 1
ATOM 1511 C C . LEU A 1 205 ? -2.143 0.299 15.625 1 95.31 205 LEU A C 1
ATOM 1513 O O . LEU A 1 205 ? -2.32 0.495 16.828 1 95.31 205 LEU A O 1
ATOM 1517 N N . SER A 1 206 ? -1.924 -0.896 15.109 1 93.69 206 SER A N 1
ATOM 1518 C CA . SER A 1 206 ? -1.809 -2.055 15.984 1 93.69 206 SER A CA 1
ATOM 1519 C C . SER A 1 206 ? -0.511 -2.014 16.781 1 93.69 206 SER A C 1
ATOM 1521 O O . SER A 1 206 ? -0.446 -2.533 17.906 1 93.69 206 SER A O 1
ATOM 1523 N N . LEU A 1 207 ? 0.517 -1.402 16.234 1 91.5 207 LEU A N 1
ATOM 1524 C CA . LEU A 1 207 ? 1.818 -1.28 16.891 1 91.5 207 LEU A CA 1
ATOM 1525 C C . LEU A 1 207 ? 1.872 -0.038 17.766 1 91.5 207 LEU A C 1
ATOM 1527 O O . LEU A 1 207 ? 2.475 -0.061 18.844 1 91.5 207 LEU A O 1
ATOM 1531 N N . TYR A 1 208 ? 1.241 1.012 17.234 1 94.06 208 TYR A N 1
ATOM 1532 C CA . TYR A 1 208 ? 1.226 2.303 17.922 1 94.06 208 TYR A CA 1
ATOM 1533 C C . TYR A 1 208 ? -0.201 2.811 18.094 1 94.06 208 TYR A C 1
ATOM 1535 O O . TYR A 1 208 ? -0.613 3.764 17.422 1 94.06 208 TYR A O 1
ATOM 1543 N N . ALA A 1 209 ? -0.792 2.287 19.125 1 96.06 209 ALA A N 1
ATOM 1544 C CA . ALA A 1 209 ? -2.189 2.639 19.359 1 96.06 209 ALA A CA 1
ATOM 1545 C C . ALA A 1 209 ? -2.305 3.988 20.062 1 96.06 209 ALA A C 1
ATOM 1547 O O . ALA A 1 209 ? -1.593 4.254 21.047 1 96.06 209 ALA A O 1
ATOM 1548 N N . PRO A 1 210 ? -3.137 4.84 19.531 1 97.94 210 PRO A N 1
ATOM 1549 C CA . PRO A 1 210 ? -3.393 6.078 20.266 1 97.94 210 PRO A CA 1
ATOM 1550 C C . PRO A 1 210 ? -4.34 5.875 21.438 1 97.94 210 PRO A C 1
ATOM 1552 O O . PRO A 1 210 ? -5.039 4.859 21.516 1 97.94 210 PRO A O 1
ATOM 1555 N N . GLU A 1 211 ? -4.258 6.742 22.375 1 97.62 211 GLU A N 1
ATOM 1556 C CA . GLU A 1 211 ? -5.188 6.699 23.516 1 97.62 211 GLU A CA 1
ATOM 1557 C C . GLU A 1 211 ? -6.594 7.109 23.078 1 97.62 211 GLU A C 1
ATOM 1559 O O . GLU A 1 211 ? -7.582 6.598 23.609 1 97.62 211 GLU A O 1
ATOM 1564 N N . VAL A 1 212 ? -6.711 8.023 22.156 1 98 212 VAL A N 1
ATOM 1565 C CA . VAL A 1 212 ? -7.992 8.445 21.594 1 98 212 VAL A CA 1
ATOM 1566 C C . VAL A 1 212 ? -7.938 8.391 20.078 1 98 212 VAL A C 1
ATOM 1568 O O . VAL A 1 212 ? -7.066 9.008 19.453 1 98 212 VAL A O 1
ATOM 1571 N N . TYR A 1 213 ? -8.812 7.641 19.562 1 97.62 213 TYR A N 1
ATOM 1572 C CA . TYR A 1 213 ? -8.906 7.473 18.109 1 97.62 213 TYR A CA 1
ATOM 1573 C C . TYR A 1 213 ? -10.203 8.086 17.578 1 97.62 213 TYR A C 1
ATOM 1575 O O . TYR A 1 213 ? -11.297 7.688 17.984 1 97.62 213 TYR A O 1
ATOM 1583 N N . VAL A 1 214 ? -10.047 9.094 16.703 1 98 214 VAL A N 1
ATOM 1584 C CA . VAL A 1 214 ? -11.18 9.82 16.141 1 98 214 VAL A CA 1
ATOM 1585 C C . VAL A 1 214 ? -11.25 9.586 14.633 1 98 214 VAL A C 1
ATOM 1587 O O . VAL A 1 214 ? -10.289 9.836 13.914 1 98 214 VAL A O 1
ATOM 1590 N N . ARG A 1 215 ? -12.367 9.148 14.164 1 97.25 215 ARG A N 1
ATOM 1591 C CA . ARG A 1 215 ? -12.57 8.906 12.742 1 97.25 215 ARG A CA 1
ATOM 1592 C C . ARG A 1 215 ? -13.836 9.594 12.242 1 97.25 215 ARG A C 1
ATOM 1594 O O . ARG A 1 215 ? -14.938 9.062 12.398 1 97.25 215 ARG A O 1
ATOM 1601 N N . PRO A 1 216 ? -13.703 10.711 11.578 1 97.88 216 PRO A N 1
ATOM 1602 C CA . PRO A 1 216 ? -14.875 11.383 11.008 1 97.88 216 PRO A CA 1
ATOM 1603 C C . PRO A 1 216 ? -15.57 10.547 9.945 1 97.88 216 PRO A C 1
ATOM 1605 O O . PRO A 1 216 ? -14.906 9.883 9.141 1 97.88 216 PRO A O 1
ATOM 1608 N N . ALA A 1 217 ? -16.922 10.539 9.93 1 95.31 217 ALA A N 1
ATOM 1609 C CA . ALA A 1 217 ? -17.703 9.891 8.883 1 95.31 217 ALA A CA 1
ATOM 1610 C C . ALA A 1 217 ? -17.766 10.758 7.625 1 95.31 217 ALA A C 1
ATOM 1612 O O . ALA A 1 217 ? -18.406 11.812 7.621 1 95.31 217 ALA A O 1
ATOM 1613 N N . LEU A 1 218 ? -17.125 10.281 6.617 1 95 218 LEU A N 1
ATOM 1614 C CA . LEU A 1 218 ? -17.031 11.047 5.379 1 95 218 LEU A CA 1
ATOM 1615 C C . LEU A 1 218 ? -17.375 10.172 4.176 1 95 218 LEU A C 1
ATOM 1617 O O . LEU A 1 218 ? -16.578 10.062 3.242 1 95 218 LEU A O 1
ATOM 1621 N N . PRO A 1 219 ? -18.562 9.602 4.156 1 88.94 219 PRO A N 1
ATOM 1622 C CA . PRO A 1 219 ? -18.906 8.727 3.031 1 88.94 219 PRO A CA 1
ATOM 1623 C C . PRO A 1 219 ? -18.906 9.461 1.692 1 88.94 219 PRO A C 1
ATOM 1625 O O . PRO A 1 219 ? -19.5 10.531 1.573 1 88.94 219 PRO A O 1
ATOM 1628 N N . GLY A 1 220 ? -18.266 8.891 0.751 1 87.62 220 GLY A N 1
ATOM 1629 C CA . GLY A 1 220 ? -18.312 9.391 -0.613 1 87.62 220 GLY A CA 1
ATOM 1630 C C . GLY A 1 220 ? -17.438 10.609 -0.832 1 87.62 220 GLY A C 1
ATOM 1631 O O . GLY A 1 220 ? -17.438 11.195 -1.916 1 87.62 220 GLY A O 1
ATOM 1632 N N . VAL A 1 221 ? -16.719 11.047 0.142 1 92.06 221 VAL A N 1
ATOM 1633 C CA . VAL A 1 221 ? -15.852 12.211 -0.02 1 92.06 221 VAL A CA 1
ATOM 1634 C C . VAL A 1 221 ? -14.484 11.773 -0.55 1 92.06 221 VAL A C 1
ATOM 1636 O O . VAL A 1 221 ? -13.789 10.984 0.092 1 92.06 221 VAL A O 1
ATOM 1639 N N . GLY A 1 222 ? -14.18 12.266 -1.713 1 89.38 222 GLY A N 1
ATOM 1640 C CA . GLY A 1 222 ? -12.883 11.977 -2.301 1 89.38 222 GLY A CA 1
ATOM 1641 C C . GLY A 1 222 ? -11.82 13 -1.942 1 89.38 222 GLY A C 1
ATOM 1642 O O . GLY A 1 222 ? -12.117 14 -1.292 1 89.38 222 GLY A O 1
ATOM 1643 N N . ILE A 1 223 ? -10.617 12.742 -2.34 1 90.56 223 ILE A N 1
ATOM 1644 C CA . ILE A 1 223 ? -9.477 13.586 -1.996 1 90.56 223 ILE A CA 1
ATOM 1645 C C . ILE A 1 223 ? -9.602 14.938 -2.697 1 90.56 223 ILE A C 1
ATOM 1647 O O . ILE A 1 223 ? -8.969 15.914 -2.291 1 90.56 223 ILE A O 1
ATOM 1651 N N . GLU A 1 224 ? -10.406 15.039 -3.686 1 90.44 224 GLU A N 1
ATOM 1652 C CA . GLU A 1 224 ? -10.508 16.25 -4.488 1 90.44 224 GLU A CA 1
ATOM 1653 C C . GLU A 1 224 ? -11.734 17.078 -4.094 1 90.44 224 GLU A C 1
ATOM 1655 O O . GLU A 1 224 ? -11.969 18.156 -4.641 1 90.44 224 GLU A O 1
ATOM 1660 N N . ASP A 1 225 ? -12.508 16.656 -3.137 1 92.94 225 ASP A N 1
ATOM 1661 C CA . ASP A 1 225 ? -13.82 17.234 -2.859 1 92.94 225 ASP A CA 1
ATOM 1662 C C . ASP A 1 225 ? -13.703 18.422 -1.896 1 92.94 225 ASP A C 1
ATOM 1664 O O . ASP A 1 225 ? -14.414 18.484 -0.892 1 92.94 225 ASP A O 1
ATOM 1668 N N . PHE A 1 226 ? -12.938 19.438 -2.285 1 94.31 226 PHE A N 1
ATOM 1669 C CA . PHE A 1 226 ? -12.68 20.578 -1.427 1 94.31 226 PHE A CA 1
ATOM 1670 C C . PHE A 1 226 ? -13.914 21.484 -1.343 1 94.31 226 PHE A C 1
ATOM 1672 O O . PHE A 1 226 ? -14.031 22.297 -0.424 1 94.31 226 PHE A O 1
ATOM 1679 N N . ARG A 1 227 ? -14.836 21.391 -2.273 1 93.25 227 ARG A N 1
ATOM 1680 C CA . ARG A 1 227 ? -16.062 22.172 -2.26 1 93.25 227 ARG A CA 1
ATOM 1681 C C . ARG A 1 227 ? -16.984 21.734 -1.128 1 93.25 227 ARG A C 1
ATOM 1683 O O . ARG A 1 227 ? -17.922 22.453 -0.776 1 93.25 227 ARG A O 1
ATOM 1690 N N . ARG A 1 228 ? -16.688 20.562 -0.607 1 96.69 228 ARG A N 1
ATOM 1691 C CA . ARG A 1 228 ? -17.5 20.031 0.473 1 96.69 228 ARG A CA 1
ATOM 1692 C C . ARG A 1 228 ? -16.906 20.391 1.835 1 96.69 228 ARG A C 1
ATOM 1694 O O . ARG A 1 228 ? -17.062 19.625 2.797 1 96.69 228 ARG A O 1
ATOM 1701 N N . LEU A 1 229 ? -16.297 21.516 1.909 1 97.12 229 LEU A N 1
ATOM 1702 C CA . LEU A 1 229 ? -15.547 21.969 3.08 1 97.12 229 LEU A CA 1
ATOM 1703 C C . LEU A 1 229 ? -16.438 21.969 4.32 1 97.12 229 LEU A C 1
ATOM 1705 O O . LEU A 1 229 ? -16.078 21.359 5.34 1 97.12 229 LEU A O 1
ATOM 1709 N N . GLU A 1 230 ? -17.562 22.578 4.281 1 97.31 230 GLU A N 1
ATOM 1710 C CA . GLU A 1 230 ? -18.422 22.719 5.449 1 97.31 230 GLU A CA 1
ATOM 1711 C C . GLU A 1 230 ? -18.859 21.359 5.98 1 97.31 230 GLU A C 1
ATOM 1713 O O . GLU A 1 230 ? -18.844 21.125 7.191 1 97.31 230 GLU A O 1
ATOM 1718 N N . GLU A 1 231 ? -19.25 20.516 5.074 1 98.06 231 GLU A N 1
ATOM 1719 C CA . GLU A 1 231 ? -19.625 19.141 5.426 1 98.06 231 GLU A CA 1
ATOM 1720 C C . GLU A 1 231 ? -18.469 18.406 6.102 1 98.06 231 GLU A C 1
ATOM 1722 O O . GLU A 1 231 ? -18.672 17.719 7.102 1 98.06 231 GLU A O 1
ATOM 1727 N N . ILE A 1 232 ? -17.328 18.547 5.602 1 98.5 232 ILE A N 1
ATOM 1728 C CA . ILE A 1 232 ? -16.141 17.828 6.059 1 98.5 232 ILE A CA 1
ATOM 1729 C C . ILE A 1 232 ? -15.75 18.328 7.453 1 98.5 232 ILE A C 1
ATOM 1731 O O . ILE A 1 232 ? -15.492 17.531 8.352 1 98.5 232 ILE A O 1
ATOM 1735 N N . VAL A 1 233 ? -15.766 19.641 7.637 1 98.75 233 VAL A N 1
ATOM 1736 C CA . VAL A 1 233 ? -15.43 20.234 8.93 1 98.75 233 VAL A CA 1
ATOM 1737 C C . VAL A 1 233 ? -16.453 19.797 9.977 1 98.75 233 VAL A C 1
ATOM 1739 O O . VAL A 1 233 ? -16.094 19.438 11.102 1 98.75 233 VAL A O 1
ATOM 1742 N N . LYS A 1 234 ? -17.703 19.781 9.586 1 98.69 234 LYS A N 1
ATOM 1743 C CA . LYS A 1 234 ? -18.766 19.344 10.484 1 98.69 234 LYS A CA 1
ATOM 1744 C C . LYS A 1 234 ? -18.562 17.891 10.906 1 98.69 234 LYS A C 1
ATOM 1746 O O . LYS A 1 234 ? -18.75 17.547 12.078 1 98.69 234 LYS A O 1
ATOM 1751 N N . ALA A 1 235 ? -18.188 17.062 10.016 1 98.5 235 ALA A N 1
ATOM 1752 C CA . ALA A 1 235 ? -17.922 15.648 10.312 1 98.5 235 ALA A CA 1
ATOM 1753 C C . ALA A 1 235 ? -16.797 15.516 11.328 1 98.5 235 ALA A C 1
ATOM 1755 O O . ALA A 1 235 ? -16.828 14.641 12.195 1 98.5 235 ALA A O 1
ATOM 1756 N N . GLY A 1 236 ? -15.766 16.359 11.203 1 98.75 236 GLY A N 1
ATOM 1757 C CA . GLY A 1 236 ? -14.688 16.391 12.18 1 98.75 236 GLY A CA 1
ATOM 1758 C C . GLY A 1 236 ? -15.156 16.75 13.578 1 98.75 236 GLY A C 1
ATOM 1759 O O . GLY A 1 236 ? -14.758 16.125 14.555 1 98.75 236 GLY A O 1
ATOM 1760 N N . ARG A 1 237 ? -16.047 17.766 13.641 1 98.81 237 ARG A N 1
ATOM 1761 C CA . ARG A 1 237 ? -16.609 18.188 14.922 1 98.81 237 ARG A CA 1
ATOM 1762 C C . ARG A 1 237 ? -17.375 17.047 15.578 1 98.81 237 ARG A C 1
ATOM 1764 O O . ARG A 1 237 ? -17.172 16.75 16.75 1 98.81 237 ARG A O 1
ATOM 1771 N N . GLU A 1 238 ? -18.203 16.438 14.789 1 98.56 238 GLU A N 1
ATOM 1772 C CA . GLU A 1 238 ? -19.078 15.383 15.297 1 98.56 238 GLU A CA 1
ATOM 1773 C C . GLU A 1 238 ? -18.25 14.195 15.789 1 98.56 238 GLU A C 1
ATOM 1775 O O . GLU A 1 238 ? -18.531 13.641 16.859 1 98.56 238 GLU A O 1
ATOM 1780 N N . ALA A 1 239 ? -17.297 13.805 15.07 1 98.31 239 ALA A N 1
ATOM 1781 C CA . ALA A 1 239 ? -16.453 12.672 15.445 1 98.31 239 ALA A CA 1
ATOM 1782 C C . ALA A 1 239 ? -15.695 12.961 16.734 1 98.31 239 ALA A C 1
ATOM 1784 O O . ALA A 1 239 ? -15.57 12.086 17.594 1 98.31 239 ALA A O 1
ATOM 1785 N N . ALA A 1 240 ? -15.156 14.18 16.844 1 98.5 240 ALA A N 1
ATOM 1786 C CA . ALA A 1 240 ? -14.414 14.555 18.047 1 98.5 240 ALA A CA 1
ATOM 1787 C C . ALA A 1 240 ? -15.328 14.578 19.266 1 98.5 240 ALA A C 1
ATOM 1789 O O . ALA A 1 240 ? -14.953 14.102 20.344 1 98.5 240 ALA A O 1
ATOM 1790 N N . ARG A 1 241 ? -16.516 15.086 19.109 1 98.25 241 ARG A N 1
ATOM 1791 C CA . ARG A 1 241 ? -17.469 15.117 20.219 1 98.25 241 ARG A CA 1
ATOM 1792 C C . ARG A 1 241 ? -17.812 13.711 20.688 1 98.25 241 ARG A C 1
ATOM 1794 O O . ARG A 1 241 ? -17.859 13.445 21.891 1 98.25 241 ARG A O 1
ATOM 1801 N N . ARG A 1 242 ? -18.016 12.812 19.734 1 97.38 242 ARG A N 1
ATOM 1802 C CA . ARG A 1 242 ? -18.328 11.43 20.062 1 97.38 242 ARG A CA 1
ATOM 1803 C C . ARG A 1 242 ? -17.172 10.781 20.828 1 97.38 242 ARG A C 1
ATOM 1805 O O . ARG A 1 242 ? -17.406 10.031 21.781 1 97.38 242 ARG A O 1
ATOM 1812 N N . ALA A 1 243 ? -16.016 11.023 20.406 1 96.38 243 ALA A N 1
ATOM 1813 C CA . ALA A 1 243 ? -14.828 10.445 21.047 1 96.38 243 ALA A CA 1
ATOM 1814 C C . ALA A 1 243 ? -14.68 10.93 22.484 1 96.38 243 ALA A C 1
ATOM 1816 O O . ALA A 1 243 ? -14.297 10.172 23.375 1 96.38 243 ALA A O 1
ATOM 1817 N N . LEU A 1 244 ? -14.938 12.188 22.719 1 95.88 244 LEU A N 1
ATOM 1818 C CA . LEU A 1 244 ? -14.797 12.773 24.047 1 95.88 244 LEU A CA 1
ATOM 1819 C C . LEU A 1 244 ? -15.922 12.305 24.969 1 95.88 244 LEU A C 1
ATOM 1821 O O . LEU A 1 244 ? -15.727 12.156 26.172 1 95.88 244 LEU A O 1
ATOM 1825 N N . ALA A 1 245 ? -17.078 12.094 24.375 1 92 245 ALA A N 1
ATOM 1826 C CA . ALA A 1 245 ? -18.203 11.609 25.156 1 92 245 ALA A CA 1
ATOM 1827 C C . ALA A 1 245 ? -17.984 10.172 25.625 1 92 245 ALA A C 1
ATOM 1829 O O . ALA A 1 245 ? -18.406 9.789 26.719 1 92 245 ALA A O 1
ATOM 1830 N N . GLY A 1 246 ? -17.438 9.32 24.734 1 80 246 GLY A N 1
ATOM 1831 C CA . GLY A 1 246 ? -17.141 7.938 25.094 1 80 246 GLY A CA 1
ATOM 1832 C C . GLY A 1 246 ? -16.062 7.812 26.141 1 80 246 GLY A C 1
ATOM 1833 O O . GLY A 1 246 ? -16.047 6.852 26.922 1 80 246 GLY A O 1
ATOM 1834 N N . ARG A 1 247 ? -15.141 8.648 26.281 1 68.81 247 ARG A N 1
ATOM 1835 C CA . ARG A 1 247 ? -14.078 8.656 27.281 1 68.81 247 ARG A CA 1
ATOM 1836 C C . ARG A 1 247 ? -14.617 9.039 28.656 1 68.81 247 ARG A C 1
ATOM 1838 O O . ARG A 1 247 ? -14.117 8.57 29.688 1 68.81 247 ARG A O 1
ATOM 1845 N N . VAL A 1 248 ? -15.602 9.914 28.703 1 50.88 248 VAL A N 1
ATOM 1846 C CA . VAL A 1 248 ? -16.188 10.312 29.984 1 50.88 248 VAL A CA 1
ATOM 1847 C C . VAL A 1 248 ? -16.984 9.141 30.578 1 50.88 248 VAL A C 1
ATOM 1849 O O . VAL A 1 248 ? -17.047 8.977 31.797 1 50.88 248 VAL A O 1
ATOM 1852 N N . GLY A 1 249 ? -17.516 8.258 29.859 1 41.25 249 GLY A N 1
ATOM 1853 C CA . GLY A 1 249 ? -18.281 7.184 30.469 1 41.25 249 GLY A CA 1
ATOM 1854 C C . GLY A 1 249 ? -17.422 6.027 30.922 1 41.25 249 GLY A C 1
ATOM 1855 O O . GLY A 1 249 ? -17.906 5.082 31.547 1 41.25 249 GLY A O 1
ATOM 1856 N N . GLY A 1 250 ? -16.359 5.699 30.5 1 35.09 250 GLY A N 1
ATOM 1857 C CA . GLY A 1 250 ? -15.594 4.551 30.969 1 35.09 250 GLY A CA 1
ATOM 1858 C C . GLY A 1 250 ? -14.922 4.789 32.312 1 35.09 250 GLY A C 1
ATOM 1859 O O . GLY A 1 250 ? -14.039 4.027 32.719 1 35.09 250 GLY A O 1
ATOM 1860 N N . VAL A 1 251 ? -15.375 5.742 33.219 1 23.73 251 VAL A N 1
ATOM 1861 C CA . VAL A 1 251 ? -14.938 5.535 34.594 1 23.73 251 VAL A CA 1
ATOM 1862 C C . VAL A 1 251 ? -15.875 4.555 35.281 1 23.73 251 VAL A C 1
ATOM 1864 O O . VAL A 1 251 ? -17.094 4.664 35.156 1 23.73 251 VAL A O 1
ATOM 1867 N N . MET B 1 1 ? 4.039 -31.562 5.309 1 95.38 1 MET B N 1
ATOM 1868 C CA . MET B 1 1 ? 3.613 -31.125 3.982 1 95.38 1 MET B CA 1
ATOM 1869 C C . MET B 1 1 ? 4.332 -29.844 3.572 1 95.38 1 MET B C 1
ATOM 1871 O O . MET B 1 1 ? 4.445 -28.906 4.367 1 95.38 1 MET B O 1
ATOM 1875 N N . ARG B 1 2 ? 4.934 -29.922 2.391 1 98.12 2 ARG B N 1
ATOM 1876 C CA . ARG B 1 2 ? 5.68 -28.766 1.891 1 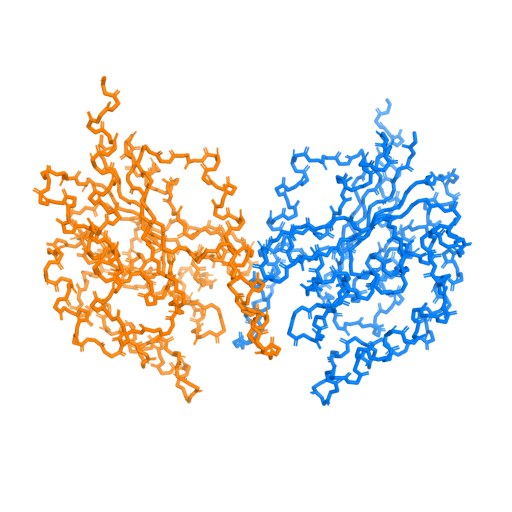98.12 2 ARG B CA 1
ATOM 1877 C C . ARG B 1 2 ? 4.832 -27.938 0.932 1 98.12 2 ARG B C 1
ATOM 1879 O O . ARG B 1 2 ? 4.102 -28.5 0.105 1 98.12 2 ARG B O 1
ATOM 1886 N N . GLY B 1 3 ? 4.855 -26.609 1.21 1 98.75 3 GLY B N 1
ATOM 1887 C CA . GLY B 1 3 ? 4.117 -25.688 0.35 1 98.75 3 GLY B CA 1
ATOM 1888 C C . GLY B 1 3 ? 5.012 -24.719 -0.387 1 98.75 3 GLY B C 1
ATOM 1889 O O . GLY B 1 3 ? 6.125 -24.422 0.056 1 98.75 3 GLY B O 1
ATOM 1890 N N . LEU B 1 4 ? 4.547 -24.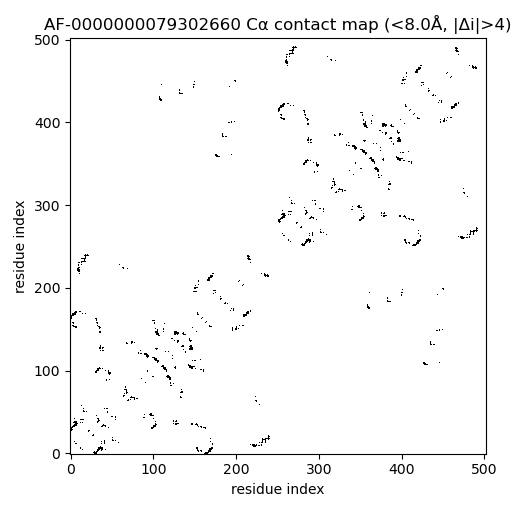344 -1.466 1 98.81 4 LEU B N 1
ATOM 1891 C CA . LEU B 1 4 ? 5.203 -23.344 -2.297 1 98.81 4 LEU B CA 1
ATOM 1892 C C . LEU B 1 4 ? 4.371 -22.062 -2.359 1 98.81 4 LEU B C 1
ATOM 1894 O O . LEU B 1 4 ? 3.166 -22.109 -2.615 1 98.81 4 LEU B O 1
ATOM 1898 N N . ALA B 1 5 ? 4.945 -20.922 -2 1 98.94 5 ALA B N 1
ATOM 1899 C CA . ALA B 1 5 ? 4.305 -19.625 -2.129 1 98.94 5 ALA B CA 1
ATOM 1900 C C . ALA B 1 5 ? 5.02 -18.766 -3.166 1 98.94 5 ALA B C 1
ATOM 1902 O O . ALA B 1 5 ? 6.223 -18.516 -3.053 1 98.94 5 ALA B O 1
ATOM 1903 N N . LEU B 1 6 ? 4.273 -18.297 -4.152 1 98.88 6 LEU B N 1
ATOM 1904 C CA . LEU B 1 6 ? 4.836 -17.562 -5.273 1 98.88 6 LEU B CA 1
ATOM 1905 C C . LEU B 1 6 ? 4.238 -16.156 -5.355 1 98.88 6 LEU B C 1
ATOM 1907 O O . LEU B 1 6 ? 3.025 -16 -5.52 1 98.88 6 LEU B O 1
ATOM 1911 N N . SER B 1 7 ? 5.074 -15.156 -5.32 1 98.75 7 SER B N 1
ATOM 1912 C CA . SER B 1 7 ? 4.582 -13.781 -5.316 1 98.75 7 SER B CA 1
ATOM 1913 C C . SER B 1 7 ? 4.203 -13.32 -6.719 1 98.75 7 SER B C 1
ATOM 1915 O O . SER B 1 7 ? 4.598 -13.945 -7.711 1 98.75 7 SER B O 1
ATOM 1917 N N . GLY B 1 8 ? 3.414 -12.258 -6.75 1 97.81 8 GLY B N 1
ATOM 1918 C CA . GLY B 1 8 ? 3.227 -11.516 -7.988 1 97.81 8 GLY B CA 1
ATOM 1919 C C . GLY B 1 8 ? 4.398 -10.617 -8.328 1 97.81 8 GLY B C 1
ATOM 1920 O O . GLY B 1 8 ? 5.266 -10.367 -7.484 1 97.81 8 GLY B O 1
ATOM 1921 N N . GLY B 1 9 ? 4.414 -10.227 -9.641 1 95.31 9 GLY B N 1
ATOM 1922 C CA . GLY B 1 9 ? 5.523 -9.359 -10.008 1 95.31 9 GLY B CA 1
ATOM 1923 C C . GLY B 1 9 ? 5.613 -9.117 -11.5 1 95.31 9 GLY B C 1
ATOM 1924 O O . GLY B 1 9 ? 6.652 -8.672 -12 1 95.31 9 GLY B O 1
ATOM 1925 N N . GLY B 1 10 ? 4.523 -9.336 -12.258 1 94.25 10 GLY B N 1
ATOM 1926 C CA . GLY B 1 10 ? 4.613 -9.195 -13.703 1 94.25 10 GLY B CA 1
ATOM 1927 C C . GLY B 1 10 ? 5.711 -10.039 -14.312 1 94.25 10 GLY B C 1
ATOM 1928 O O . GLY B 1 10 ? 5.801 -11.242 -14.047 1 94.25 10 GLY B O 1
ATOM 1929 N N . ALA B 1 11 ? 6.508 -9.383 -15.117 1 95.44 11 ALA B N 1
ATOM 1930 C CA . ALA B 1 11 ? 7.59 -10.094 -15.789 1 95.44 11 ALA B CA 1
ATOM 1931 C C . ALA B 1 11 ? 8.523 -10.758 -14.789 1 95.44 11 ALA B C 1
ATOM 1933 O O . ALA B 1 11 ? 9.055 -11.844 -15.047 1 95.44 11 ALA B O 1
ATOM 1934 N N . ARG B 1 12 ? 8.711 -10.172 -13.641 1 96.88 12 ARG B N 1
ATOM 1935 C CA . ARG B 1 12 ? 9.602 -10.734 -12.625 1 96.88 12 ARG B CA 1
ATOM 1936 C C . ARG B 1 12 ? 9.117 -12.109 -12.172 1 96.88 12 ARG B C 1
ATOM 1938 O O . ARG B 1 12 ? 9.914 -12.938 -11.734 1 96.88 12 ARG B O 1
ATOM 1945 N N . GLY B 1 13 ? 7.848 -12.352 -12.32 1 97.94 13 GLY B N 1
ATOM 1946 C CA . GLY B 1 13 ? 7.266 -13.625 -11.922 1 97.94 13 GLY B CA 1
ATOM 1947 C C . GLY B 1 13 ? 7.77 -14.797 -12.734 1 97.94 13 GLY B C 1
ATOM 1948 O O . GLY B 1 13 ? 7.617 -15.953 -12.336 1 97.94 13 GLY B O 1
ATOM 1949 N N . LEU B 1 14 ? 8.383 -14.492 -13.875 1 98.25 14 LEU B N 1
ATOM 1950 C CA . LEU B 1 14 ? 8.961 -15.562 -14.688 1 98.25 14 LEU B CA 1
ATOM 1951 C C . LEU B 1 14 ? 10.125 -16.234 -13.961 1 98.25 14 LEU B C 1
ATOM 1953 O O . LEU B 1 14 ? 10.523 -17.344 -14.305 1 98.25 14 LEU B O 1
ATOM 1957 N N . ALA B 1 15 ? 10.641 -15.609 -12.938 1 98.75 15 ALA B N 1
ATOM 1958 C CA . ALA B 1 15 ? 11.711 -16.172 -12.125 1 98.75 15 ALA B CA 1
ATOM 1959 C C . ALA B 1 15 ? 11.234 -17.406 -11.359 1 98.75 15 ALA B C 1
ATOM 1961 O O . ALA B 1 15 ? 12.039 -18.25 -10.961 1 98.75 15 ALA B O 1
ATOM 1962 N N . HIS B 1 16 ? 9.945 -17.453 -11.086 1 98.88 16 HIS B N 1
ATOM 1963 C CA . HIS B 1 16 ? 9.398 -18.609 -10.398 1 98.88 16 HIS B CA 1
ATOM 1964 C C . HIS B 1 16 ? 9.727 -19.906 -11.148 1 98.88 16 HIS B C 1
ATOM 1966 O O . HIS B 1 16 ? 9.938 -20.938 -10.523 1 98.88 16 HIS B O 1
ATOM 1972 N N . ILE B 1 17 ? 9.766 -19.828 -12.492 1 98.88 17 ILE B N 1
ATOM 1973 C CA . ILE B 1 17 ? 10.039 -21 -13.32 1 98.88 17 ILE B CA 1
ATOM 1974 C C . ILE B 1 17 ? 11.43 -21.531 -13.008 1 98.88 17 ILE B C 1
ATOM 1976 O O . ILE B 1 17 ? 11.602 -22.734 -12.766 1 98.88 17 ILE B O 1
ATOM 1980 N N . GLY B 1 18 ? 12.406 -20.656 -12.961 1 98.88 18 GLY B N 1
ATOM 1981 C CA . GLY B 1 18 ? 13.766 -21.047 -12.641 1 98.88 18 GLY B CA 1
ATOM 1982 C C . GLY B 1 18 ? 13.906 -21.609 -11.234 1 98.88 18 GLY B C 1
ATOM 1983 O O . GLY B 1 18 ? 14.594 -22.609 -11.031 1 98.88 18 GLY B O 1
ATOM 1984 N N . ALA B 1 19 ? 13.289 -20.984 -10.297 1 98.88 19 ALA B N 1
ATOM 1985 C CA . ALA B 1 19 ? 13.336 -21.469 -8.914 1 98.88 19 ALA B CA 1
ATOM 1986 C C . ALA B 1 19 ? 12.742 -22.875 -8.812 1 98.88 19 ALA B C 1
ATOM 1988 O O . ALA B 1 19 ? 13.328 -23.75 -8.172 1 98.88 19 ALA B O 1
ATOM 1989 N N . LEU B 1 20 ? 11.641 -23.094 -9.461 1 98.56 20 LEU B N 1
ATOM 1990 C CA . LEU B 1 20 ? 10.977 -24.391 -9.461 1 98.56 20 LEU B CA 1
ATOM 1991 C C . LEU B 1 20 ? 11.883 -25.469 -10.047 1 98.56 20 LEU B C 1
ATOM 1993 O O . LEU B 1 20 ? 11.953 -26.594 -9.523 1 98.56 20 LEU B O 1
ATOM 1997 N N . GLU B 1 21 ? 12.5 -25.109 -11.125 1 98.56 21 GLU B N 1
ATOM 1998 C CA . GLU B 1 21 ? 13.43 -26.062 -11.75 1 98.56 21 GLU B CA 1
ATOM 1999 C C . GLU B 1 21 ? 14.469 -26.547 -10.75 1 98.56 21 GLU B C 1
ATOM 2001 O O . GLU B 1 21 ? 14.68 -27.766 -10.617 1 98.56 21 GLU B O 1
ATOM 2006 N N . VAL B 1 22 ? 15.055 -25.656 -10.086 1 98.62 22 VAL B N 1
ATOM 2007 C CA . VAL B 1 22 ? 16.125 -25.969 -9.148 1 98.62 22 VAL B CA 1
ATOM 2008 C C . VAL B 1 22 ? 15.57 -26.781 -7.977 1 98.62 22 VAL B C 1
ATOM 2010 O O . VAL B 1 22 ? 16.188 -27.75 -7.543 1 98.62 22 VAL B O 1
ATOM 2013 N N . PHE B 1 23 ? 14.406 -26.406 -7.422 1 98.38 23 PHE B N 1
ATOM 2014 C CA . PHE B 1 23 ? 13.797 -27.109 -6.305 1 98.38 23 PHE B CA 1
ATOM 2015 C C . PHE B 1 23 ? 13.508 -28.562 -6.676 1 98.38 23 PHE B C 1
ATOM 2017 O O . PHE B 1 23 ? 13.828 -29.484 -5.918 1 98.38 23 PHE B O 1
ATOM 2024 N N . LEU B 1 24 ? 12.969 -28.75 -7.832 1 97.75 24 LEU B N 1
ATOM 2025 C CA . LEU B 1 24 ? 12.602 -30.109 -8.25 1 97.75 24 LEU B CA 1
ATOM 2026 C C . LEU B 1 24 ? 13.836 -30.938 -8.57 1 97.75 24 LEU B C 1
ATOM 2028 O O . LEU B 1 24 ? 13.875 -32.125 -8.273 1 97.75 24 LEU B O 1
ATOM 2032 N N . GLU B 1 25 ? 14.766 -30.312 -9.164 1 97.31 25 GLU B N 1
ATOM 2033 C CA . GLU B 1 25 ? 16.031 -31 -9.438 1 97.31 25 GLU B CA 1
ATOM 2034 C C . GLU B 1 25 ? 16.688 -31.453 -8.141 1 97.31 25 GLU B C 1
ATOM 2036 O O . GLU B 1 25 ? 17.375 -32.469 -8.125 1 97.31 25 GLU B O 1
ATOM 2041 N N . ALA B 1 26 ? 16.5 -30.75 -7.074 1 97.12 26 ALA B N 1
ATOM 2042 C CA . ALA B 1 26 ? 17.078 -31.062 -5.773 1 97.12 26 ALA B CA 1
ATOM 2043 C C . ALA B 1 26 ? 16.266 -32.156 -5.059 1 97.12 26 ALA B C 1
ATOM 2045 O O . ALA B 1 26 ? 16.578 -32.5 -3.922 1 97.12 26 ALA B O 1
ATOM 2046 N N . GLY B 1 27 ? 15.211 -32.562 -5.695 1 96.75 27 GLY B N 1
ATOM 2047 C CA . GLY B 1 27 ? 14.406 -33.656 -5.145 1 96.75 27 GLY B CA 1
ATOM 2048 C C . GLY B 1 27 ? 13.297 -33.188 -4.238 1 96.75 27 GLY B C 1
ATOM 2049 O O . GLY B 1 27 ? 12.664 -33.969 -3.541 1 96.75 27 GLY B O 1
ATOM 2050 N N . LEU B 1 28 ? 13.102 -31.891 -4.219 1 96.88 28 LEU B N 1
ATOM 2051 C CA . LEU B 1 28 ? 12.008 -31.359 -3.418 1 96.88 28 LEU B CA 1
ATOM 2052 C C . LEU B 1 28 ? 10.68 -31.516 -4.137 1 96.88 28 LEU B C 1
ATOM 2054 O O . LEU B 1 28 ? 10.617 -31.453 -5.367 1 96.88 28 LEU B O 1
ATOM 2058 N N . ASP B 1 29 ? 9.711 -31.828 -3.369 1 94.62 29 ASP B N 1
ATOM 2059 C CA . ASP B 1 29 ? 8.336 -31.844 -3.865 1 94.62 29 ASP B CA 1
ATOM 2060 C C . ASP B 1 29 ? 7.441 -30.938 -3.025 1 94.62 29 ASP B C 1
ATOM 2062 O O . ASP B 1 29 ? 7.695 -30.719 -1.837 1 94.62 29 ASP B O 1
ATOM 2066 N N . PHE B 1 30 ? 6.469 -30.375 -3.652 1 98.31 30 PHE B N 1
ATOM 2067 C CA . PHE B 1 30 ? 5.539 -29.453 -2.996 1 98.31 30 PHE B CA 1
ATOM 2068 C C . PHE B 1 30 ? 4.109 -29.969 -3.1 1 98.31 30 PHE B C 1
ATOM 2070 O O . PHE B 1 30 ? 3.586 -30.141 -4.203 1 98.31 30 PHE B O 1
ATOM 2077 N N . GLN B 1 31 ? 3.49 -30.156 -2.01 1 98.44 31 GLN B N 1
ATOM 2078 C CA . GLN B 1 31 ? 2.166 -30.766 -1.976 1 98.44 31 GLN B CA 1
ATOM 2079 C C . GLN B 1 31 ? 1.071 -29.719 -2.154 1 98.44 31 GLN B C 1
ATOM 2081 O O . GLN B 1 31 ? -0.053 -30.047 -2.537 1 98.44 31 GLN B O 1
ATOM 2086 N N . VAL B 1 32 ? 1.381 -28.453 -1.799 1 98.69 32 VAL B N 1
ATOM 2087 C CA . VAL B 1 32 ? 0.421 -27.375 -1.989 1 98.69 32 VAL B CA 1
ATOM 2088 C C . VAL B 1 32 ? 1.126 -26.156 -2.576 1 98.69 32 VAL B C 1
ATOM 2090 O O . VAL B 1 32 ? 2.338 -26 -2.418 1 98.69 32 VAL B O 1
ATOM 2093 N N . VAL B 1 33 ? 0.353 -25.375 -3.277 1 98.88 33 VAL B N 1
ATOM 2094 C CA . VAL B 1 33 ? 0.884 -24.172 -3.93 1 98.88 33 VAL B CA 1
ATOM 2095 C C . VAL B 1 33 ? -0.017 -22.984 -3.633 1 98.88 33 VAL B C 1
ATOM 2097 O O . VAL B 1 33 ? -1.239 -23.125 -3.551 1 98.88 33 VAL B O 1
ATOM 2100 N N . ALA B 1 34 ? 0.533 -21.875 -3.346 1 98.94 34 ALA B N 1
ATOM 2101 C CA . ALA B 1 34 ? -0.155 -20.578 -3.256 1 98.94 34 ALA B CA 1
ATOM 2102 C C . ALA B 1 34 ? 0.513 -19.547 -4.148 1 98.94 34 ALA B C 1
ATOM 2104 O O . ALA B 1 34 ? 1.741 -19.5 -4.254 1 98.94 34 ALA B O 1
ATOM 2105 N N . GLY B 1 35 ? -0.315 -18.75 -4.82 1 98.88 35 GLY B N 1
ATOM 2106 C CA . GLY B 1 35 ? 0.28 -17.781 -5.727 1 98.88 35 GLY B CA 1
ATOM 2107 C C . GLY B 1 35 ? -0.546 -16.516 -5.879 1 98.88 35 GLY B C 1
ATOM 2108 O O . GLY B 1 35 ? -1.761 -16.531 -5.672 1 98.88 35 GLY B O 1
ATOM 2109 N N . THR B 1 36 ? 0.056 -15.461 -6.234 1 98.75 36 THR B N 1
ATOM 2110 C CA . THR B 1 36 ? -0.561 -14.172 -6.516 1 98.75 36 THR B CA 1
ATOM 2111 C C . THR B 1 36 ? -0.148 -13.664 -7.895 1 98.75 36 THR B C 1
ATOM 2113 O O . THR B 1 36 ? 1.042 -13.609 -8.211 1 98.75 36 THR B O 1
ATOM 2116 N N . SER B 1 37 ? -1.153 -13.195 -8.742 1 97.38 37 SER B N 1
ATOM 2117 C CA . SER B 1 37 ? -0.885 -12.609 -10.055 1 97.38 37 SER B CA 1
ATOM 2118 C C . SER B 1 37 ? -0.033 -13.547 -10.906 1 97.38 37 SER B C 1
ATOM 2120 O O . SER B 1 37 ? -0.393 -14.711 -11.117 1 97.38 37 SER B O 1
ATOM 2122 N N . MET B 1 38 ? 1.117 -13.172 -11.352 1 97.5 38 MET B N 1
ATOM 2123 C CA . MET B 1 38 ? 1.994 -14.055 -12.117 1 97.5 38 MET B CA 1
ATOM 2124 C C . MET B 1 38 ? 2.365 -15.289 -11.305 1 97.5 38 MET B C 1
ATOM 2126 O O . MET B 1 38 ? 2.52 -16.375 -11.867 1 97.5 38 MET B O 1
ATOM 2130 N N . GLY B 1 39 ? 2.527 -15.125 -10.023 1 98.69 39 GLY B N 1
ATOM 2131 C CA . GLY B 1 39 ? 2.709 -16.281 -9.172 1 98.69 39 GLY B CA 1
ATOM 2132 C C . GLY B 1 39 ? 1.532 -17.25 -9.219 1 98.69 39 GLY B C 1
ATOM 2133 O O . GLY B 1 39 ? 1.713 -18.469 -9.141 1 98.69 39 GLY B O 1
ATOM 2134 N N . ALA B 1 40 ? 0.359 -16.656 -9.305 1 98.81 40 ALA B N 1
ATOM 2135 C CA . ALA B 1 40 ? -0.834 -17.484 -9.445 1 98.81 40 ALA B CA 1
ATOM 2136 C C . ALA B 1 40 ? -0.824 -18.234 -10.781 1 98.81 40 ALA B C 1
ATOM 2138 O O . ALA B 1 40 ? -1.189 -19.406 -10.844 1 98.81 40 ALA B O 1
ATOM 2139 N N . ILE B 1 41 ? -0.394 -17.562 -11.836 1 98.31 41 ILE B N 1
ATOM 2140 C CA . ILE B 1 41 ? -0.364 -18.172 -13.164 1 98.31 41 ILE B CA 1
ATOM 2141 C C . ILE B 1 41 ? 0.649 -19.312 -13.188 1 98.31 41 ILE B C 1
ATOM 2143 O O . ILE B 1 41 ? 0.301 -20.453 -13.5 1 98.31 41 ILE B O 1
ATOM 2147 N N . VAL B 1 42 ? 1.883 -19.062 -12.781 1 98.75 42 VAL B N 1
ATOM 2148 C CA . VAL B 1 42 ? 2.924 -20.094 -12.75 1 98.75 42 VAL B CA 1
ATOM 2149 C C . VAL B 1 42 ? 2.533 -21.188 -11.766 1 98.75 42 VAL B C 1
ATOM 2151 O O . VAL B 1 42 ? 2.678 -22.375 -12.07 1 98.75 42 VAL B O 1
ATOM 2154 N N . GLY B 1 43 ? 2.047 -20.766 -10.602 1 98.88 43 GLY B N 1
ATOM 2155 C CA . GLY B 1 43 ? 1.615 -21.719 -9.602 1 98.88 43 GLY B CA 1
ATOM 2156 C C . GLY B 1 43 ? 0.497 -22.625 -10.086 1 98.88 43 GLY B C 1
ATOM 2157 O O . GLY B 1 43 ? 0.493 -23.828 -9.797 1 98.88 43 GLY B O 1
ATOM 2158 N N . ALA B 1 44 ? -0.429 -22.047 -10.82 1 98.88 44 ALA B N 1
ATOM 2159 C CA . ALA B 1 44 ? -1.548 -22.828 -11.336 1 98.88 44 ALA B CA 1
ATOM 2160 C C . ALA B 1 44 ? -1.074 -23.844 -12.367 1 98.88 44 ALA B C 1
ATOM 2162 O O . ALA B 1 44 ? -1.524 -25 -12.375 1 98.88 44 ALA B O 1
ATOM 2163 N N . LEU B 1 45 ? -0.196 -23.438 -13.266 1 98.81 45 LEU B N 1
ATOM 2164 C CA . LEU B 1 45 ? 0.355 -24.359 -14.258 1 98.81 45 LEU B CA 1
ATOM 2165 C C . LEU B 1 45 ? 1.098 -25.5 -13.578 1 98.81 45 LEU B C 1
ATOM 2167 O O . LEU B 1 45 ? 0.925 -26.656 -13.953 1 98.81 45 LEU B O 1
ATOM 2171 N N . PHE B 1 46 ? 1.889 -25.188 -12.539 1 98.88 46 PHE B N 1
ATOM 2172 C CA . PHE B 1 46 ? 2.613 -26.203 -11.781 1 98.88 46 PHE B CA 1
ATOM 2173 C C . PHE B 1 46 ? 1.645 -27.141 -11.055 1 98.88 46 PHE B C 1
ATOM 2175 O O . PHE B 1 46 ? 1.806 -28.359 -11.086 1 98.88 46 PHE B O 1
ATOM 2182 N N . ALA B 1 47 ? 0.626 -26.516 -10.422 1 98.88 47 ALA B N 1
ATOM 2183 C CA . ALA B 1 47 ? -0.363 -27.297 -9.68 1 98.88 47 ALA B CA 1
ATOM 2184 C C . ALA B 1 47 ? -1.151 -28.219 -10.609 1 98.88 47 ALA B C 1
ATOM 2186 O O . ALA B 1 47 ? -1.659 -29.25 -10.188 1 98.88 47 ALA B O 1
ATOM 2187 N N . ALA B 1 48 ? -1.261 -27.797 -11.867 1 98.62 48 ALA B N 1
ATOM 2188 C CA . ALA B 1 48 ? -1.972 -28.594 -12.867 1 98.62 48 ALA B CA 1
ATOM 2189 C C . ALA B 1 48 ? -1.135 -29.781 -13.32 1 98.62 48 ALA B C 1
ATOM 2191 O O . ALA B 1 48 ? -1.625 -30.656 -14.039 1 98.62 48 ALA B O 1
ATOM 2192 N N . GLY B 1 49 ? 0.129 -29.812 -12.984 1 98.19 49 GLY B N 1
ATOM 2193 C CA . GLY B 1 49 ? 0.96 -30.969 -13.273 1 98.19 49 GLY B CA 1
ATOM 2194 C C . GLY B 1 49 ? 2.033 -30.688 -14.305 1 98.19 49 GLY B C 1
ATOM 2195 O O . GLY B 1 49 ? 2.779 -31.594 -14.695 1 98.19 49 GLY B O 1
ATOM 2196 N N . LEU B 1 50 ? 2.152 -29.469 -14.766 1 98.31 50 LEU B N 1
ATOM 2197 C CA . LEU B 1 50 ? 3.178 -29.125 -15.75 1 98.31 50 LEU B CA 1
ATOM 2198 C C . LEU B 1 50 ? 4.551 -29.031 -15.094 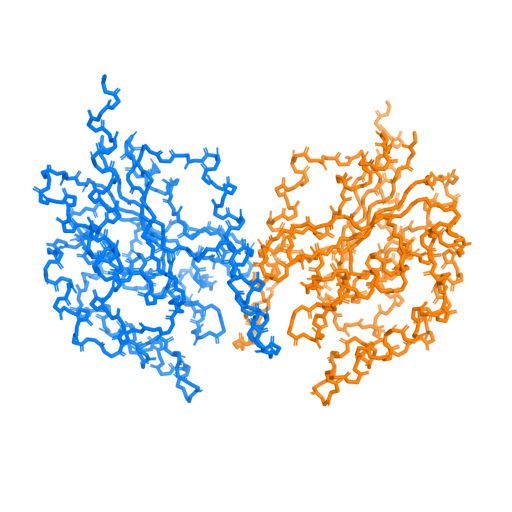1 98.31 50 LEU B C 1
ATOM 2200 O O . LEU B 1 50 ? 4.676 -28.5 -13.984 1 98.31 50 LEU B O 1
ATOM 2204 N N . SER B 1 51 ? 5.527 -29.516 -15.828 1 98 51 SER B N 1
ATOM 2205 C CA . SER B 1 51 ? 6.906 -29.359 -15.367 1 98 51 SER B CA 1
ATOM 2206 C C . SER B 1 51 ? 7.414 -27.953 -15.602 1 98 51 SER B C 1
ATOM 2208 O O . SER B 1 51 ? 6.852 -27.203 -16.406 1 98 51 SER B O 1
ATOM 2210 N N . PRO B 1 52 ? 8.461 -27.578 -14.828 1 98.38 52 PRO B N 1
ATOM 2211 C CA . PRO B 1 52 ? 9.047 -26.266 -15.094 1 98.38 52 PRO B CA 1
ATOM 2212 C C . PRO B 1 52 ? 9.461 -26.078 -16.547 1 98.38 52 PRO B C 1
ATOM 2214 O O . PRO B 1 52 ? 9.312 -24.984 -17.109 1 98.38 52 PRO B O 1
ATOM 2217 N N . GLY B 1 53 ? 9.969 -27.109 -17.094 1 98.25 53 GLY B N 1
ATOM 2218 C CA . GLY B 1 53 ? 10.328 -27.047 -18.5 1 98.25 53 GLY B CA 1
ATOM 2219 C C . GLY B 1 53 ? 9.148 -26.75 -19.406 1 98.25 53 GLY B C 1
ATOM 2220 O O . GLY B 1 53 ? 9.258 -25.969 -20.344 1 98.25 53 GLY B O 1
ATOM 2221 N N . GLU B 1 54 ? 8.047 -27.422 -19.219 1 98.44 54 GLU B N 1
ATOM 2222 C CA . GLU B 1 54 ? 6.828 -27.172 -19.984 1 98.44 54 GLU B CA 1
ATOM 2223 C C . GLU B 1 54 ? 6.324 -25.75 -19.766 1 98.44 54 GLU B C 1
ATOM 2225 O O . GLU B 1 54 ? 5.898 -25.078 -20.719 1 98.44 54 GLU B O 1
ATOM 2230 N N . ILE B 1 55 ? 6.367 -25.328 -18.562 1 98.69 55 ILE B N 1
ATOM 2231 C CA . ILE B 1 55 ? 5.922 -23.969 -18.25 1 98.69 55 ILE B CA 1
ATOM 2232 C C . ILE B 1 55 ? 6.809 -22.953 -18.953 1 98.69 55 ILE B C 1
ATOM 2234 O O . ILE B 1 55 ? 6.316 -21.953 -19.5 1 98.69 55 ILE B O 1
ATOM 2238 N N . LEU B 1 56 ? 8.109 -23.172 -18.938 1 98.5 56 LEU B N 1
ATOM 2239 C CA . LEU B 1 56 ? 9.055 -22.297 -19.625 1 98.5 56 LEU B CA 1
ATOM 2240 C C . LEU B 1 56 ? 8.75 -22.234 -21.109 1 98.5 56 LEU B C 1
ATOM 2242 O O . LEU B 1 56 ? 8.773 -21.156 -21.719 1 98.5 56 LEU B O 1
ATOM 2246 N N . ALA B 1 57 ? 8.469 -23.344 -21.703 1 98.19 57 ALA B N 1
ATOM 2247 C CA . ALA B 1 57 ? 8.133 -23.406 -23.125 1 98.19 57 ALA B CA 1
ATOM 2248 C C . ALA B 1 57 ? 6.879 -22.578 -23.422 1 98.19 57 ALA B C 1
ATOM 2250 O O . ALA B 1 57 ? 6.828 -21.859 -24.422 1 98.19 57 ALA B O 1
ATOM 2251 N N . ILE B 1 58 ? 5.883 -22.719 -22.578 1 97.44 58 ILE B N 1
ATOM 2252 C CA . ILE B 1 58 ? 4.66 -21.938 -22.734 1 97.44 58 ILE B CA 1
ATOM 2253 C C . ILE B 1 58 ? 4.988 -20.453 -22.609 1 97.44 58 ILE B C 1
ATOM 2255 O O . ILE B 1 58 ? 4.531 -19.641 -23.422 1 97.44 58 ILE B O 1
ATOM 2259 N N . ALA B 1 59 ? 5.785 -20.109 -21.609 1 96.81 59 ALA B N 1
ATOM 2260 C CA . ALA B 1 59 ? 6.145 -18.703 -21.375 1 96.81 59 ALA B CA 1
ATOM 2261 C C . ALA B 1 59 ? 6.863 -18.109 -22.578 1 96.81 59 ALA B C 1
ATOM 2263 O O . ALA B 1 59 ? 6.629 -16.953 -22.938 1 96.81 59 ALA B O 1
ATOM 2264 N N . GLN B 1 60 ? 7.684 -18.859 -23.172 1 96.31 60 GLN B N 1
ATOM 2265 C CA . GLN B 1 60 ? 8.484 -18.406 -24.312 1 96.31 60 GLN B CA 1
ATOM 2266 C C . GLN B 1 60 ? 7.609 -18.125 -25.516 1 96.31 60 GLN B C 1
ATOM 2268 O O . GLN B 1 60 ? 7.938 -17.25 -26.328 1 96.31 60 GLN B O 1
ATOM 2273 N N . LYS B 1 61 ? 6.48 -18.703 -25.609 1 94.06 61 LYS B N 1
ATOM 2274 C CA . LYS B 1 61 ? 5.617 -18.578 -26.781 1 94.06 61 LYS B CA 1
ATOM 2275 C C . LYS B 1 61 ? 4.488 -17.578 -26.531 1 94.06 61 LYS B C 1
ATOM 2277 O O . LYS B 1 61 ? 3.727 -17.25 -27.438 1 94.06 61 LYS B O 1
ATOM 2282 N N . THR B 1 62 ? 4.348 -17.203 -25.359 1 92.12 62 THR B N 1
ATOM 2283 C CA . THR B 1 62 ? 3.215 -16.375 -24.969 1 92.12 62 THR B CA 1
ATOM 2284 C C . THR B 1 62 ? 3.525 -14.891 -25.172 1 92.12 62 THR B C 1
ATOM 2286 O O . THR B 1 62 ? 4.555 -14.398 -24.703 1 92.12 62 THR B O 1
ATOM 2289 N N . PRO B 1 63 ? 2.674 -14.141 -25.891 1 88.88 63 PRO B N 1
ATOM 2290 C CA . PRO B 1 63 ? 2.826 -12.688 -26.016 1 88.88 63 PRO B CA 1
ATOM 2291 C C . PRO B 1 63 ? 2.312 -11.938 -24.781 1 88.88 63 PRO B C 1
ATOM 2293 O O . PRO B 1 63 ? 1.27 -11.281 -24.859 1 88.88 63 PRO B O 1
ATOM 2296 N N . TRP B 1 64 ? 3.059 -11.914 -23.781 1 87.5 64 TRP B N 1
ATOM 2297 C CA . TRP B 1 64 ? 2.67 -11.469 -22.438 1 87.5 64 TRP B CA 1
ATOM 2298 C C . TRP B 1 64 ? 2.227 -10.008 -22.469 1 87.5 64 TRP B C 1
ATOM 2300 O O . TRP B 1 64 ? 1.259 -9.641 -21.797 1 87.5 64 TRP B O 1
ATOM 2310 N N . LEU B 1 65 ? 2.941 -9.102 -23.109 1 80.19 65 LEU B N 1
ATOM 2311 C CA . LEU B 1 65 ? 2.648 -7.672 -23.141 1 80.19 65 LEU B CA 1
ATOM 2312 C C . LEU B 1 65 ? 1.229 -7.414 -23.641 1 80.19 65 LEU B C 1
ATOM 2314 O O . LEU B 1 65 ? 0.503 -6.602 -23.062 1 80.19 65 LEU B O 1
ATOM 2318 N N . GLY B 1 66 ? 0.874 -8.109 -24.703 1 78.06 66 GLY B N 1
ATOM 2319 C CA . GLY B 1 66 ? -0.484 -8 -25.203 1 78.06 66 GLY B CA 1
ATOM 2320 C C . GLY B 1 66 ? -1.51 -8.68 -24.328 1 78.06 66 GLY B C 1
ATOM 2321 O O . GLY B 1 66 ? -2.635 -8.195 -24.188 1 78.06 66 GLY B O 1
ATOM 2322 N N . LEU B 1 67 ? -1.092 -9.688 -23.688 1 81.12 67 LEU B N 1
ATOM 2323 C CA . LEU B 1 67 ? -1.977 -10.5 -22.875 1 81.12 67 LEU B CA 1
ATOM 2324 C C . LEU B 1 67 ? -2.314 -9.789 -21.562 1 81.12 67 LEU B C 1
ATOM 2326 O O . LEU B 1 67 ? -3.447 -9.875 -21.078 1 81.12 67 LEU B O 1
ATOM 2330 N N . LEU B 1 68 ? -1.375 -9.016 -20.969 1 77.56 68 LEU B N 1
ATOM 2331 C CA . LEU B 1 68 ? -1.56 -8.414 -19.656 1 77.56 68 LEU B CA 1
ATOM 2332 C C . LEU B 1 68 ? -1.821 -6.914 -19.781 1 77.56 68 LEU B C 1
ATOM 2334 O O . LEU B 1 68 ? -1.891 -6.207 -18.781 1 77.56 68 LEU B O 1
ATOM 2338 N N . GLY B 1 69 ? -2.25 -6.488 -20.953 1 64.38 69 GLY B N 1
ATOM 2339 C CA . GLY B 1 69 ? -2.705 -5.129 -21.188 1 64.38 69 GLY B CA 1
ATOM 2340 C C . GLY B 1 69 ? -1.632 -4.086 -20.953 1 64.38 69 GLY B C 1
ATOM 2341 O O . GLY B 1 69 ? -1.938 -2.938 -20.625 1 64.38 69 GLY B O 1
ATOM 2342 N N . LEU B 1 70 ? -0.516 -4.438 -20.797 1 62.03 70 LEU B N 1
ATOM 2343 C CA . LEU B 1 70 ? 0.556 -3.488 -20.5 1 62.03 70 LEU B CA 1
ATOM 2344 C C . LEU B 1 70 ? 0.964 -2.734 -21.766 1 62.03 70 LEU B C 1
ATOM 2346 O O . LEU B 1 70 ? 1.996 -2.061 -21.781 1 62.03 70 LEU B O 1
ATOM 2350 N N . SER B 1 71 ? 0.003 -2.861 -22.75 1 53.97 71 SER B N 1
ATOM 2351 C CA . SER B 1 71 ? 0.176 -2.029 -23.938 1 53.97 71 SER B CA 1
ATOM 2352 C C . SER B 1 71 ? -0.923 -0.978 -24.047 1 53.97 71 SER B C 1
ATOM 2354 O O . SER B 1 71 ? -2.055 -1.211 -23.609 1 53.97 71 SER B O 1
ATOM 2356 N N . PRO B 1 72 ? -0.747 0.378 -24.109 1 48.72 72 PRO B N 1
ATOM 2357 C CA . PRO B 1 72 ? -1.673 1.512 -24.141 1 48.72 72 PRO B CA 1
ATOM 2358 C C . PRO B 1 72 ? -3.014 1.165 -24.781 1 48.72 72 PRO B C 1
ATOM 2360 O O . PRO B 1 72 ? -4.051 1.702 -24.375 1 48.72 72 PRO B O 1
ATOM 2363 N N . ARG B 1 73 ? -3.086 0.723 -25.969 1 46.47 73 ARG B N 1
ATOM 2364 C CA . ARG B 1 73 ? -4.258 0.646 -26.844 1 46.47 73 ARG B CA 1
ATOM 2365 C C . ARG B 1 73 ? -5.215 -0.445 -26.375 1 46.47 73 ARG B C 1
ATOM 2367 O O . ARG B 1 73 ? -6.363 -0.507 -26.812 1 46.47 73 ARG B O 1
ATOM 2374 N N . GLU B 1 74 ? -4.898 -1.406 -25.438 1 48.53 74 GLU B N 1
ATOM 2375 C CA . GLU B 1 74 ? -5.621 -2.672 -25.516 1 48.53 74 GLU B CA 1
ATOM 2376 C C . GLU B 1 74 ? -6.199 -3.07 -24.156 1 48.53 74 GLU B C 1
ATOM 2378 O O . GLU B 1 74 ? -6.5 -4.242 -23.938 1 48.53 74 GLU B O 1
ATOM 2383 N N . GLY B 1 75 ? -6.527 -2.301 -23.219 1 50.59 75 GLY B N 1
ATOM 2384 C CA . GLY B 1 75 ? -6.996 -2.678 -21.891 1 50.59 75 GLY B CA 1
ATOM 2385 C C . GLY B 1 75 ? -8.102 -3.717 -21.922 1 50.59 75 GLY B C 1
ATOM 2386 O O . GLY B 1 75 ? -8.008 -4.746 -21.25 1 50.59 75 GLY B O 1
ATOM 2387 N N . ILE B 1 76 ? -9.219 -3.412 -22.562 1 51.09 76 ILE B N 1
ATOM 2388 C CA . ILE B 1 76 ? -10.398 -4.27 -22.609 1 51.09 76 ILE B CA 1
ATOM 2389 C C . ILE B 1 76 ? -10.055 -5.59 -23.281 1 51.09 76 ILE B C 1
ATOM 2391 O O . ILE B 1 76 ? -10.516 -6.652 -22.859 1 51.09 76 ILE B O 1
ATOM 2395 N N . PHE B 1 77 ? -9.227 -5.578 -24.266 1 51.94 77 PHE B N 1
ATOM 2396 C CA . PHE B 1 77 ? -8.93 -6.766 -25.062 1 51.94 77 PHE B CA 1
ATOM 2397 C C . PHE B 1 77 ? -7.941 -7.668 -24.328 1 51.94 77 PHE B C 1
ATOM 2399 O O . PHE B 1 77 ? -7.91 -8.875 -24.578 1 51.94 77 PHE B O 1
ATOM 2406 N N . SER B 1 78 ? -7.414 -7.047 -23.297 1 65.62 78 SER B N 1
ATOM 2407 C CA . SER B 1 78 ? -6.387 -7.809 -22.594 1 65.62 78 SER B CA 1
ATOM 2408 C C . SER B 1 78 ? -7 -8.812 -21.625 1 65.62 78 SER B C 1
ATOM 2410 O O . SER B 1 78 ? -6.559 -9.961 -21.547 1 65.62 78 SER B O 1
ATOM 2412 N N . ARG B 1 79 ? -8.219 -8.617 -21.203 1 76.81 79 ARG B N 1
ATOM 2413 C CA . ARG B 1 79 ? -8.852 -9.547 -20.281 1 76.81 79 ARG B CA 1
ATOM 2414 C C . ARG B 1 79 ? -9.305 -10.82 -20.984 1 76.81 79 ARG B C 1
ATOM 2416 O O . ARG B 1 79 ? -9.102 -11.922 -20.484 1 76.81 79 ARG B O 1
ATOM 2423 N N . LYS B 1 80 ? -9.867 -10.672 -22.109 1 82.75 80 LYS B N 1
ATOM 2424 C CA . LYS B 1 80 ? -10.336 -11.828 -22.875 1 82.75 80 LYS B CA 1
ATOM 2425 C C . LYS B 1 80 ? -9.164 -12.703 -23.312 1 82.75 80 LYS B C 1
ATOM 2427 O O . LYS B 1 80 ? -9.242 -13.93 -23.234 1 82.75 80 LYS B O 1
ATOM 2432 N N . LYS B 1 81 ? -8.188 -12.109 -23.734 1 87.38 81 LYS B N 1
ATOM 2433 C CA . LYS B 1 81 ? -7.016 -12.852 -24.203 1 87.38 81 LYS B CA 1
ATOM 2434 C C . LYS B 1 81 ? -6.402 -13.664 -23.062 1 87.38 81 LYS B C 1
ATOM 2436 O O . LYS B 1 81 ? -6.039 -14.828 -23.25 1 87.38 81 LYS B O 1
ATOM 2441 N N . LEU B 1 82 ? -6.324 -13.055 -21.906 1 90.62 82 LEU B N 1
ATOM 2442 C CA . LEU B 1 82 ? -5.77 -13.766 -20.766 1 90.62 82 LEU B CA 1
ATOM 2443 C C . LEU B 1 82 ? -6.691 -14.906 -20.328 1 90.62 82 LEU B C 1
ATOM 2445 O O . LEU B 1 82 ? -6.223 -16 -20 1 90.62 82 LEU B O 1
ATOM 2449 N N . LYS B 1 83 ? -7.945 -14.617 -20.375 1 90.62 83 LYS B N 1
ATOM 2450 C CA . LYS B 1 83 ? -8.914 -15.656 -20.047 1 90.62 83 LYS B CA 1
ATOM 2451 C C . LYS B 1 83 ? -8.766 -16.859 -20.969 1 90.62 83 LYS B C 1
ATOM 2453 O O . LYS B 1 83 ? -8.773 -18.016 -20.516 1 90.62 83 LYS B O 1
ATOM 2458 N N . ASP B 1 84 ? -8.641 -16.625 -22.219 1 92.12 84 ASP B N 1
ATOM 2459 C CA . ASP B 1 84 ? -8.492 -17.688 -23.203 1 92.12 84 ASP B CA 1
ATOM 2460 C C . ASP B 1 84 ? -7.195 -18.453 -22.984 1 92.12 84 ASP B C 1
ATOM 2462 O O . ASP B 1 84 ? -7.18 -19.688 -23.078 1 92.12 84 ASP B O 1
ATOM 2466 N N . PHE B 1 85 ? -6.148 -17.766 -22.75 1 94 85 PHE B N 1
ATOM 2467 C CA . PHE B 1 85 ? -4.867 -18.391 -22.438 1 94 85 PHE B CA 1
ATOM 2468 C C . PHE B 1 85 ? -5.004 -19.344 -21.25 1 94 85 PHE B C 1
ATOM 2470 O O . PHE B 1 85 ? -4.547 -20.484 -21.297 1 94 85 PHE B O 1
ATOM 2477 N N . LEU B 1 86 ? -5.613 -18.875 -20.219 1 96.31 86 LEU B N 1
ATOM 2478 C CA . LEU B 1 86 ? -5.766 -19.672 -19 1 96.31 86 LEU B CA 1
ATOM 2479 C C . LEU B 1 86 ? -6.652 -20.891 -19.266 1 96.31 86 LEU B C 1
ATOM 2481 O O . LEU B 1 86 ? -6.355 -22 -18.797 1 96.31 86 LEU B O 1
ATOM 2485 N N . ALA B 1 87 ? -7.691 -20.641 -20 1 95.81 87 ALA B N 1
ATOM 2486 C CA . ALA B 1 87 ? -8.609 -21.734 -20.312 1 95.81 87 ALA B CA 1
ATOM 2487 C C . ALA B 1 87 ? -7.914 -22.812 -21.141 1 95.81 87 ALA B C 1
ATOM 2489 O O . ALA B 1 87 ? -8.242 -24 -21.031 1 95.81 87 ALA B O 1
ATOM 2490 N N . GLU B 1 88 ? -7.004 -22.406 -21.922 1 96.44 88 GLU B N 1
ATOM 2491 C CA . GLU B 1 88 ? -6.273 -23.328 -22.797 1 96.44 88 GLU B CA 1
ATOM 2492 C C . GLU B 1 88 ? -5.297 -24.188 -22 1 96.44 88 GLU B C 1
ATOM 2494 O O . GLU B 1 88 ? -5.078 -25.344 -22.328 1 96.44 88 GLU B O 1
ATOM 2499 N N . HIS B 1 89 ? -4.738 -23.719 -20.969 1 97.31 89 HIS B N 1
ATOM 2500 C CA . HIS B 1 89 ? -3.604 -24.391 -20.344 1 97.31 89 HIS B CA 1
ATOM 2501 C C . HIS B 1 89 ? -3.971 -24.922 -18.969 1 97.31 89 HIS B C 1
ATOM 2503 O O . HIS B 1 89 ? -3.197 -25.672 -18.359 1 97.31 89 HIS B O 1
ATOM 2509 N N . LEU B 1 90 ? -5.113 -24.547 -18.469 1 98.44 90 LEU B N 1
ATOM 2510 C CA . LEU B 1 90 ? -5.516 -24.969 -17.125 1 98.44 90 LEU B CA 1
ATOM 2511 C C . LEU B 1 90 ? -6.801 -25.797 -17.188 1 98.44 90 LEU B C 1
ATOM 2513 O O . LEU B 1 90 ? -7.633 -25.578 -18.078 1 98.44 90 LEU B O 1
ATOM 2517 N N . PRO B 1 91 ? -6.949 -26.75 -16.234 1 98.5 91 PRO B N 1
ATOM 2518 C CA . PRO B 1 91 ? -8.258 -27.406 -16.125 1 98.5 91 PRO B CA 1
ATOM 2519 C C . PRO B 1 91 ? -9.367 -26.438 -15.711 1 98.5 91 PRO B C 1
ATOM 2521 O O . PRO B 1 91 ? -9.078 -25.359 -15.164 1 98.5 91 PRO B O 1
ATOM 2524 N N . PRO B 1 92 ? -10.617 -26.75 -15.938 1 98.25 92 PRO B N 1
ATOM 2525 C CA . PRO B 1 92 ? -11.734 -25.844 -15.688 1 98.25 92 PRO B CA 1
ATOM 2526 C C . PRO B 1 92 ? -11.938 -25.547 -14.203 1 98.25 92 PRO B C 1
ATOM 2528 O O . PRO B 1 92 ? -12.414 -24.469 -13.844 1 98.25 92 PRO B O 1
ATOM 2531 N N . THR B 1 93 ? -11.57 -26.516 -13.359 1 98.62 93 THR B N 1
ATOM 2532 C CA . THR B 1 93 ? -11.852 -26.312 -11.938 1 98.62 93 THR B CA 1
ATOM 2533 C C . THR B 1 93 ? -10.617 -26.641 -11.094 1 98.62 93 THR B C 1
ATOM 2535 O O . THR B 1 93 ? -9.734 -27.375 -11.539 1 98.62 93 THR B O 1
ATOM 2538 N N . PHE B 1 94 ? -10.641 -26.109 -9.867 1 98.75 94 PHE B N 1
ATOM 2539 C CA . PHE B 1 94 ? -9.586 -26.406 -8.906 1 98.75 94 PHE B CA 1
ATOM 2540 C C . PHE B 1 94 ? -9.531 -27.906 -8.617 1 98.75 94 PHE B C 1
ATOM 2542 O O . PHE B 1 94 ? -8.453 -28.453 -8.391 1 98.75 94 PHE B O 1
ATOM 2549 N N . ALA B 1 95 ? -10.648 -28.562 -8.602 1 98.38 95 ALA B N 1
ATOM 2550 C CA . ALA B 1 95 ? -10.773 -29.953 -8.211 1 98.38 95 ALA B CA 1
ATOM 2551 C C . ALA B 1 95 ? -9.977 -30.859 -9.141 1 98.38 95 ALA B C 1
ATOM 2553 O O . ALA B 1 95 ? -9.609 -31.984 -8.773 1 98.38 95 ALA B O 1
ATOM 2554 N N . GLU B 1 96 ? -9.648 -30.391 -10.305 1 98.56 96 GLU B N 1
ATOM 2555 C CA . GLU B 1 96 ? -8.977 -31.203 -11.32 1 98.56 96 GLU B CA 1
ATOM 2556 C C . GLU B 1 96 ? -7.461 -31 -11.258 1 98.56 96 GLU B C 1
ATOM 2558 O O . GLU B 1 96 ? -6.719 -31.641 -12.008 1 98.56 96 GLU B O 1
ATOM 2563 N N . LEU B 1 97 ? -6.988 -30.203 -10.383 1 98.75 97 LEU B N 1
ATOM 2564 C CA . LEU B 1 97 ? -5.559 -29.969 -10.211 1 98.75 97 LEU B CA 1
ATOM 2565 C C . LEU B 1 97 ? -4.879 -31.188 -9.594 1 98.75 97 LEU B C 1
ATOM 2567 O O . LEU B 1 97 ? -5.504 -31.938 -8.852 1 98.75 97 LEU B O 1
ATOM 2571 N N . LYS B 1 98 ? -3.586 -31.328 -9.828 1 98.38 98 LYS B N 1
ATOM 2572 C CA . LYS B 1 98 ? -2.799 -32.406 -9.258 1 98.38 98 LYS B CA 1
ATOM 2573 C C . LYS B 1 98 ? -2.355 -32.094 -7.832 1 98.38 98 LYS B C 1
ATOM 2575 O O . LYS B 1 98 ? -2.033 -32.969 -7.051 1 98.38 98 LYS B O 1
ATOM 2580 N N . ARG B 1 99 ? -2.316 -30.812 -7.516 1 97.94 99 ARG B N 1
ATOM 2581 C CA . ARG B 1 99 ? -1.985 -30.281 -6.195 1 97.94 99 ARG B CA 1
ATOM 2582 C C . ARG B 1 99 ? -2.949 -29.172 -5.789 1 97.94 99 ARG B C 1
ATOM 2584 O O . ARG B 1 99 ? -3.34 -28.359 -6.621 1 97.94 99 ARG B O 1
ATOM 2591 N N . PRO B 1 100 ? -3.312 -29.125 -4.484 1 98.69 100 PRO B N 1
ATOM 2592 C CA . PRO B 1 100 ? -4.113 -27.984 -4.031 1 98.69 100 PRO B CA 1
ATOM 2593 C C . PRO B 1 100 ? -3.438 -26.641 -4.305 1 98.69 100 PRO B C 1
ATOM 2595 O O . PRO B 1 100 ? -2.2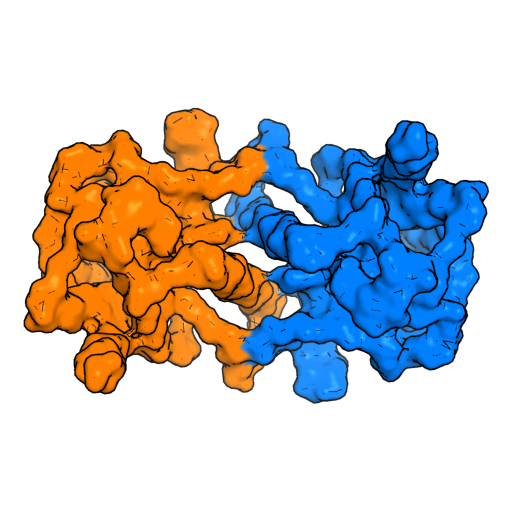17 -26.516 -4.168 1 98.69 100 PRO B O 1
ATOM 2598 N N . LEU B 1 101 ? -4.266 -25.703 -4.727 1 98.88 101 LEU B N 1
ATOM 2599 C CA . LEU B 1 101 ? -3.801 -24.359 -5.078 1 98.88 101 LEU B CA 1
ATOM 2600 C C . LEU B 1 101 ? -4.664 -23.297 -4.414 1 98.88 101 LEU B C 1
ATOM 2602 O O . LEU B 1 101 ? -5.891 -23.422 -4.355 1 98.88 101 LEU B O 1
ATOM 2606 N N . ALA B 1 102 ? -4.039 -22.328 -3.838 1 98.94 102 ALA B N 1
ATOM 2607 C CA . ALA B 1 102 ? -4.715 -21.109 -3.4 1 98.94 102 ALA B CA 1
ATOM 2608 C C . ALA B 1 102 ? -4.188 -19.906 -4.156 1 98.94 102 ALA B C 1
ATOM 2610 O O . ALA B 1 102 ? -2.977 -19.703 -4.258 1 98.94 102 ALA B O 1
ATOM 2611 N N . VAL B 1 103 ? -5.082 -19.125 -4.734 1 98.81 103 VAL B N 1
ATOM 2612 C CA . VAL B 1 103 ? -4.676 -17.859 -5.359 1 98.81 103 VAL B CA 1
ATOM 2613 C C . VAL B 1 103 ? -5.332 -16.688 -4.633 1 98.81 103 VAL B C 1
ATOM 2615 O O . VAL B 1 103 ? -6.41 -16.844 -4.051 1 98.81 103 VAL B O 1
ATOM 2618 N N . THR B 1 104 ? -4.672 -15.586 -4.641 1 98.81 104 THR B N 1
ATOM 2619 C CA . THR B 1 104 ? -5.148 -14.438 -3.875 1 98.81 104 THR B CA 1
ATOM 2620 C C . THR B 1 104 ? -5.91 -13.469 -4.773 1 98.81 104 THR B C 1
ATOM 2622 O O . THR B 1 104 ? -5.598 -13.336 -5.957 1 98.81 104 THR B O 1
ATOM 2625 N N . ALA B 1 105 ? -6.879 -12.805 -4.293 1 98.69 105 ALA B N 1
ATOM 2626 C CA . ALA B 1 105 ? -7.605 -11.695 -4.898 1 98.69 105 ALA B CA 1
ATOM 2627 C C . ALA B 1 105 ? -8.156 -10.75 -3.834 1 98.69 105 ALA B C 1
ATOM 2629 O O . ALA B 1 105 ? -8.195 -11.102 -2.65 1 98.69 105 ALA B O 1
ATOM 2630 N N . VAL B 1 106 ? -8.492 -9.586 -4.273 1 98.5 106 VAL B N 1
ATOM 2631 C CA . VAL B 1 106 ? -9.055 -8.617 -3.342 1 98.5 106 VAL B CA 1
ATOM 2632 C C . VAL B 1 106 ? -10.422 -8.148 -3.84 1 98.5 106 VAL B C 1
ATOM 2634 O O . VAL B 1 106 ? -10.586 -7.836 -5.023 1 98.5 106 VAL B O 1
ATOM 2637 N N . ASP B 1 107 ? -11.367 -8.156 -2.953 1 98.25 107 ASP B N 1
ATOM 2638 C CA . ASP B 1 107 ? -12.703 -7.648 -3.268 1 98.25 107 ASP B CA 1
ATOM 2639 C C . ASP B 1 107 ? -12.711 -6.125 -3.352 1 98.25 107 ASP B C 1
ATOM 2641 O O . ASP B 1 107 ? -12.398 -5.445 -2.371 1 98.25 107 ASP B O 1
ATOM 2645 N N . VAL B 1 108 ? -13.156 -5.629 -4.496 1 96.69 108 VAL B N 1
ATOM 2646 C CA . VAL B 1 108 ? -13.078 -4.199 -4.77 1 96.69 108 VAL B CA 1
ATOM 2647 C C . VAL B 1 108 ? -13.969 -3.436 -3.789 1 96.69 108 VAL B C 1
ATOM 2649 O O . VAL B 1 108 ? -13.578 -2.381 -3.283 1 96.69 108 VAL B O 1
ATOM 2652 N N . ARG B 1 109 ? -15.094 -3.918 -3.465 1 95.81 109 ARG B N 1
ATOM 2653 C CA . ARG B 1 109 ? -16.078 -3.193 -2.668 1 95.81 109 ARG B CA 1
ATOM 2654 C C . ARG B 1 109 ? -15.781 -3.332 -1.178 1 95.81 109 ARG B C 1
ATOM 2656 O O . ARG B 1 109 ? -15.664 -2.33 -0.469 1 95.81 109 ARG B O 1
ATOM 2663 N N . SER B 1 110 ? -15.57 -4.543 -0.694 1 96.19 110 SER B N 1
ATOM 2664 C CA . SER B 1 110 ? -15.383 -4.762 0.736 1 96.19 110 SER B CA 1
ATOM 2665 C C . SER B 1 110 ? -13.938 -4.492 1.153 1 96.19 110 SER B C 1
ATOM 2667 O O . SER B 1 110 ? -13.648 -4.32 2.34 1 96.19 110 SER B O 1
ATOM 2669 N N . GLY B 1 111 ? -13.039 -4.598 0.215 1 96.56 111 GLY B N 1
ATOM 2670 C CA . GLY B 1 111 ? -11.625 -4.402 0.514 1 96.56 111 GLY B CA 1
ATOM 2671 C C . GLY B 1 111 ? -10.992 -5.594 1.208 1 96.56 111 GLY B C 1
ATOM 2672 O O . GLY B 1 111 ? -9.922 -5.477 1.799 1 96.56 111 GLY B O 1
ATOM 2673 N N . ARG B 1 112 ? -11.633 -6.691 1.107 1 96.62 112 ARG B N 1
ATOM 2674 C CA . ARG B 1 112 ? -11.141 -7.863 1.822 1 96.62 112 ARG B CA 1
ATOM 2675 C C . ARG B 1 112 ? -10.266 -8.727 0.919 1 96.62 112 ARG B C 1
ATOM 2677 O O . ARG B 1 112 ? -10.547 -8.875 -0.272 1 96.62 112 ARG B O 1
ATOM 2684 N N . LEU B 1 113 ? -9.25 -9.281 1.556 1 97.88 113 LEU B N 1
ATOM 2685 C CA . LEU B 1 113 ? -8.398 -10.273 0.905 1 97.88 113 LEU B CA 1
ATOM 2686 C C . LEU B 1 113 ? -9.086 -11.633 0.856 1 97.88 113 LEU B C 1
ATOM 2688 O O . LEU B 1 113 ? -9.68 -12.07 1.846 1 97.88 113 LEU B O 1
ATOM 2692 N N . LEU B 1 114 ? -9.039 -12.234 -0.28 1 98.19 114 LEU B N 1
ATOM 2693 C CA . LEU B 1 114 ? -9.625 -13.562 -0.437 1 98.19 114 LEU B CA 1
ATOM 2694 C C . LEU B 1 114 ? -8.562 -14.57 -0.888 1 98.19 114 LEU B C 1
ATOM 2696 O O . LEU B 1 114 ? -7.703 -14.242 -1.706 1 98.19 114 LEU B O 1
ATOM 2700 N N . PHE B 1 115 ? -8.656 -15.766 -0.288 1 98.69 115 PHE B N 1
ATOM 2701 C CA . PHE B 1 115 ? -7.957 -16.938 -0.805 1 98.69 115 PHE B CA 1
ATOM 2702 C C . PHE B 1 115 ? -8.914 -17.844 -1.582 1 98.69 115 PHE B C 1
ATOM 2704 O O . PHE B 1 115 ? -9.805 -18.453 -1 1 98.69 115 PHE B O 1
ATOM 2711 N N . LEU B 1 116 ? -8.688 -17.859 -2.879 1 98.75 116 LEU B N 1
ATOM 2712 C CA . LEU B 1 116 ? -9.531 -18.688 -3.73 1 98.75 116 LEU B CA 1
ATOM 2713 C C . LEU B 1 116 ? -8.945 -20.078 -3.895 1 98.75 116 LEU B C 1
ATOM 2715 O O . LEU B 1 116 ? -7.816 -20.234 -4.355 1 98.75 116 LEU B O 1
ATOM 2719 N N . THR B 1 117 ? -9.781 -21.109 -3.549 1 98.69 117 THR B N 1
ATOM 2720 C CA . THR B 1 117 ? -9.242 -22.469 -3.52 1 98.69 117 THR B CA 1
ATOM 2721 C C . THR B 1 117 ? -10.195 -23.453 -4.195 1 98.69 117 THR B C 1
ATOM 2723 O O . THR B 1 117 ? -9.93 -24.656 -4.246 1 98.69 117 THR B O 1
ATOM 2726 N N . GLN B 1 118 ? -11.281 -22.953 -4.703 1 98.19 118 GLN B N 1
ATOM 2727 C CA . GLN B 1 118 ? -12.273 -23.859 -5.273 1 98.19 118 GLN B CA 1
ATOM 2728 C C . GLN B 1 118 ? -13.031 -23.188 -6.418 1 98.19 118 GLN B C 1
ATOM 2730 O O . GLN B 1 118 ? -12.922 -21.984 -6.625 1 98.19 118 GLN B O 1
ATOM 2735 N N . GLY B 1 119 ? -13.68 -24 -7.172 1 97.81 119 GLY B N 1
ATOM 2736 C CA . GLY B 1 119 ? -14.523 -23.516 -8.242 1 97.81 119 GLY B CA 1
ATOM 2737 C C . GLY B 1 119 ? -13.781 -23.344 -9.562 1 97.81 119 GLY B C 1
ATOM 2738 O O . GLY B 1 119 ? -12.898 -24.141 -9.883 1 97.81 119 GLY B O 1
ATOM 2739 N N . ASP B 1 120 ? -14.289 -22.359 -10.391 1 98 120 ASP B N 1
ATOM 2740 C CA . ASP B 1 120 ? -13.719 -22.094 -11.711 1 98 120 ASP B CA 1
ATOM 2741 C C . ASP B 1 120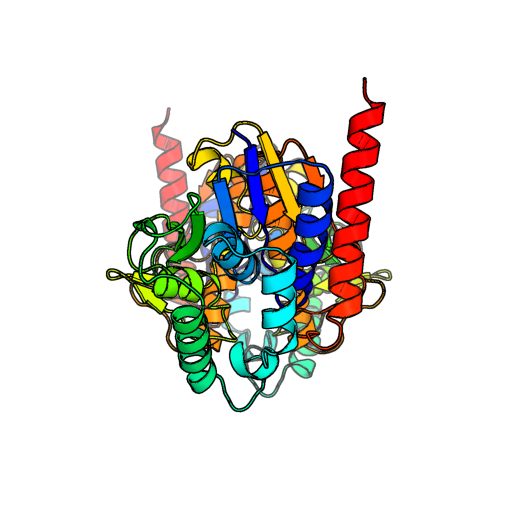 ? -12.281 -21.594 -11.594 1 98 120 ASP B C 1
ATOM 2743 O O . ASP B 1 120 ? -12.039 -20.484 -11.109 1 98 120 ASP B O 1
ATOM 2747 N N . LEU B 1 121 ? -11.367 -22.469 -12.07 1 98.38 121 LEU B N 1
ATOM 2748 C CA . LEU B 1 121 ? -9.945 -22.203 -11.867 1 98.38 121 LEU B CA 1
ATOM 2749 C C . LEU B 1 121 ? -9.477 -21.047 -12.742 1 98.38 121 LEU B C 1
ATOM 2751 O O . LEU B 1 121 ? -8.883 -20.094 -12.242 1 98.38 121 LEU B O 1
ATOM 2755 N N . PRO B 1 122 ? -9.758 -21.016 -14.078 1 97.94 122 PRO B N 1
ATOM 2756 C CA . PRO B 1 122 ? -9.312 -19.906 -14.914 1 97.94 122 PRO B CA 1
ATOM 2757 C C . PRO B 1 122 ? -9.836 -18.547 -14.422 1 97.94 122 PRO B C 1
ATOM 2759 O O . PRO B 1 122 ? -9.102 -17.562 -14.43 1 97.94 122 PRO B O 1
ATOM 2762 N N . SER B 1 123 ? -11.055 -18.547 -13.953 1 96.75 123 SER B N 1
ATOM 2763 C CA . SER B 1 123 ? -11.648 -17.312 -13.445 1 96.75 123 SER B CA 1
ATOM 2764 C C . SER B 1 123 ? -10.93 -16.828 -12.188 1 96.75 123 SER B C 1
ATOM 2766 O O . SER B 1 123 ? -10.719 -15.617 -12.016 1 96.75 123 SER B O 1
ATOM 2768 N N . ALA B 1 124 ? -10.539 -17.719 -11.305 1 98.31 124 ALA B N 1
ATOM 2769 C CA . ALA B 1 124 ? -9.828 -17.375 -10.078 1 98.31 124 ALA B CA 1
ATOM 2770 C C . ALA B 1 124 ? -8.445 -16.812 -10.383 1 98.31 124 ALA B C 1
ATOM 2772 O O . ALA B 1 124 ? -8.039 -15.797 -9.812 1 98.31 124 ALA B O 1
ATOM 2773 N N . VAL B 1 125 ? -7.758 -17.469 -11.266 1 98.38 125 VAL B N 1
ATOM 2774 C CA . VAL B 1 125 ? -6.41 -17.031 -11.625 1 98.38 125 VAL B CA 1
ATOM 2775 C C . VAL B 1 125 ? -6.48 -15.688 -12.352 1 98.38 125 VAL B C 1
ATOM 2777 O O . VAL B 1 125 ? -5.648 -14.805 -12.133 1 98.38 125 VAL B O 1
ATOM 2780 N N . LEU B 1 126 ? -7.508 -15.5 -13.219 1 96.12 126 LEU B N 1
ATOM 2781 C CA . LEU B 1 126 ? -7.73 -14.234 -13.898 1 96.12 126 LEU B CA 1
ATOM 2782 C C . LEU B 1 126 ? -7.941 -13.102 -12.898 1 96.12 126 LEU B C 1
ATOM 2784 O O . LEU B 1 126 ? -7.379 -12.016 -13.055 1 96.12 126 LEU B O 1
ATOM 2788 N N . ALA B 1 127 ? -8.734 -13.367 -11.891 1 96.75 127 ALA B N 1
ATOM 2789 C CA . ALA B 1 127 ? -8.984 -12.375 -10.852 1 96.75 127 ALA B CA 1
ATOM 2790 C C . ALA B 1 127 ? -7.695 -12 -10.125 1 96.75 127 ALA B C 1
ATOM 2792 O O . ALA B 1 127 ? -7.426 -10.82 -9.898 1 96.75 127 ALA B O 1
ATOM 2793 N N . SER B 1 128 ? -6.914 -13 -9.844 1 97.81 128 SER B N 1
ATOM 2794 C CA . SER B 1 128 ? -5.656 -12.797 -9.133 1 97.81 128 SER B CA 1
ATOM 2795 C C . SER B 1 128 ? -4.68 -11.977 -9.969 1 97.81 128 SER B C 1
ATOM 2797 O O . SER B 1 128 ? -3.816 -11.289 -9.422 1 97.81 128 SER B O 1
ATOM 2799 N N . ALA B 1 129 ? -4.863 -11.969 -11.227 1 94.62 129 ALA B N 1
ATOM 2800 C CA . ALA B 1 129 ? -3.928 -11.305 -12.133 1 94.62 129 ALA B CA 1
ATOM 2801 C C . ALA B 1 129 ? -4.488 -9.977 -12.617 1 94.62 129 ALA B C 1
ATOM 2803 O O . ALA B 1 129 ? -3.832 -9.25 -13.375 1 94.62 129 ALA B O 1
ATOM 2804 N N . ALA B 1 130 ? -5.668 -9.625 -12.242 1 92.75 130 ALA B N 1
ATOM 2805 C CA . ALA B 1 130 ? -6.32 -8.398 -12.703 1 92.75 130 ALA B CA 1
ATOM 2806 C C . ALA B 1 130 ? -5.73 -7.172 -12.016 1 92.75 130 ALA B C 1
ATOM 2808 O O . ALA B 1 130 ? -6.41 -6.5 -11.234 1 92.75 130 ALA B O 1
ATOM 2809 N N . TYR B 1 131 ? -4.543 -6.84 -12.391 1 90.38 131 TYR B N 1
ATOM 2810 C CA . TYR B 1 131 ? -3.82 -5.742 -11.766 1 90.38 131 TYR B CA 1
ATOM 2811 C C . TYR B 1 131 ? -4.543 -4.418 -11.984 1 90.38 131 TYR B C 1
ATOM 2813 O O . TYR B 1 131 ? -4.832 -4.039 -13.125 1 90.38 131 TYR B O 1
ATOM 2821 N N . PRO B 1 132 ? -4.793 -3.713 -10.914 1 90 132 PRO B N 1
ATOM 2822 C CA . PRO B 1 132 ? -5.523 -2.453 -11.055 1 90 132 PRO B CA 1
ATOM 2823 C C . PRO B 1 132 ? -4.801 -1.444 -11.945 1 90 132 PRO B C 1
ATOM 2825 O O . PRO B 1 132 ? -3.584 -1.277 -11.828 1 90 132 PRO B O 1
ATOM 2828 N N . GLY B 1 133 ? -5.559 -0.774 -12.828 1 84.12 133 GLY B N 1
ATOM 2829 C CA . GLY B 1 133 ? -4.984 0.199 -13.742 1 84.12 133 GLY B CA 1
ATOM 2830 C C . GLY B 1 133 ? -4.551 -0.406 -15.07 1 84.12 133 GLY B C 1
ATOM 2831 O O . GLY B 1 133 ? -4.34 0.313 -16.047 1 84.12 133 GLY B O 1
ATOM 2832 N N . LEU B 1 134 ? -4.391 -1.724 -15.078 1 83.44 134 LEU B N 1
ATOM 2833 C CA . LEU B 1 134 ? -3.959 -2.383 -16.312 1 83.44 134 LEU B CA 1
ATOM 2834 C C . LEU B 1 134 ? -5.059 -3.283 -16.859 1 83.44 134 LEU B C 1
ATOM 2836 O O . LEU B 1 134 ? -5.301 -3.307 -18.062 1 83.44 134 LEU B O 1
ATOM 2840 N N . LEU B 1 135 ? -5.676 -3.988 -15.945 1 86.31 135 LEU B N 1
ATOM 2841 C CA . LEU B 1 135 ? -6.738 -4.906 -16.344 1 86.31 135 LEU B CA 1
ATOM 2842 C C . LEU B 1 135 ? -8.008 -4.637 -15.547 1 86.31 135 LEU B C 1
ATOM 2844 O O . LEU B 1 135 ? -7.945 -4.273 -14.367 1 86.31 135 LEU B O 1
ATOM 2848 N N . ALA B 1 136 ? -9.141 -4.926 -16.219 1 87.38 136 ALA B N 1
ATOM 2849 C CA . ALA B 1 136 ? -10.414 -4.793 -15.531 1 87.38 136 ALA B CA 1
ATOM 2850 C C . ALA B 1 136 ? -10.578 -5.871 -14.461 1 87.38 136 ALA B C 1
ATOM 2852 O O . ALA B 1 136 ? -10.133 -7.004 -14.648 1 87.38 136 ALA B O 1
ATOM 2853 N N . PRO B 1 137 ? -11.227 -5.469 -13.406 1 92.5 137 PRO B N 1
ATOM 2854 C CA . PRO B 1 137 ? -11.516 -6.48 -12.391 1 92.5 137 PRO B CA 1
ATOM 2855 C C . PRO B 1 137 ? -12.445 -7.582 -12.898 1 92.5 137 PRO B C 1
ATOM 2857 O O . PRO B 1 137 ? -13.039 -7.445 -13.969 1 92.5 137 PRO B O 1
ATOM 2860 N N . VAL B 1 138 ? -12.484 -8.633 -12.172 1 93.38 138 VAL B N 1
ATOM 2861 C CA . VAL B 1 138 ? -13.234 -9.82 -12.586 1 93.38 138 VAL B CA 1
ATOM 2862 C C . VAL B 1 138 ? -14.438 -10.016 -11.664 1 93.38 138 VAL B C 1
ATOM 2864 O O . VAL B 1 138 ? -14.305 -9.969 -10.438 1 93.38 138 VAL B O 1
ATOM 2867 N N . GLU B 1 139 ? -15.578 -10.203 -12.273 1 94.31 139 GLU B N 1
ATOM 2868 C CA . GLU B 1 139 ? -16.75 -10.562 -11.5 1 94.31 139 GLU B CA 1
ATOM 2869 C C . GLU B 1 139 ? -16.781 -12.062 -11.195 1 94.31 139 GLU B C 1
ATOM 2871 O O . GLU B 1 139 ? -16.734 -12.883 -12.109 1 94.31 139 GLU B O 1
ATOM 2876 N N . ARG B 1 140 ? -16.812 -12.414 -9.93 1 94.12 140 ARG B N 1
ATOM 2877 C CA . ARG B 1 140 ? -16.812 -13.805 -9.492 1 94.12 140 ARG B CA 1
ATOM 2878 C C . ARG B 1 140 ? -17.703 -13.984 -8.266 1 94.12 140 ARG B C 1
ATOM 2880 O O . ARG B 1 140 ? -17.438 -13.422 -7.203 1 94.12 140 ARG B O 1
ATOM 2887 N N . GLU B 1 141 ? -18.75 -14.812 -8.469 1 92.69 141 GLU B N 1
ATOM 2888 C CA . GLU B 1 141 ? -19.625 -15.172 -7.363 1 92.69 141 GLU B CA 1
ATOM 2889 C C . GLU B 1 141 ? -20.188 -13.922 -6.672 1 92.69 141 GLU B C 1
ATOM 2891 O O . GLU B 1 141 ? -20.141 -13.82 -5.445 1 92.69 141 GLU B O 1
ATOM 2896 N N . GLY B 1 142 ? -20.516 -12.984 -7.391 1 93 142 GLY B N 1
ATOM 2897 C CA . GLY B 1 142 ? -21.172 -11.789 -6.891 1 93 142 GLY B CA 1
ATOM 2898 C C . GLY B 1 142 ? -20.188 -10.742 -6.379 1 93 142 GLY B C 1
ATOM 2899 O O . GLY B 1 142 ? -20.609 -9.727 -5.82 1 93 142 GLY B O 1
ATOM 2900 N N . ARG B 1 143 ? -18.969 -11.031 -6.586 1 95.38 143 ARG B N 1
ATOM 2901 C CA . ARG B 1 143 ? -17.953 -10.094 -6.137 1 95.38 143 ARG B CA 1
ATOM 2902 C C . ARG B 1 143 ? -17.141 -9.57 -7.312 1 95.38 143 ARG B C 1
ATOM 2904 O O . ARG B 1 143 ? -16.969 -10.266 -8.312 1 95.38 143 ARG B O 1
ATOM 2911 N N . LEU B 1 144 ? -16.75 -8.352 -7.176 1 96.25 144 LEU B N 1
ATOM 2912 C CA . LEU B 1 144 ? -15.781 -7.766 -8.102 1 96.25 144 LEU B CA 1
ATOM 2913 C C . LEU B 1 144 ? -14.367 -7.836 -7.527 1 96.25 144 LEU B C 1
ATOM 2915 O O . LEU B 1 144 ? -14.086 -7.238 -6.484 1 96.25 144 LEU B O 1
ATOM 2919 N N . LEU B 1 145 ? -13.516 -8.602 -8.203 1 97.25 145 LEU B N 1
ATOM 2920 C CA . LEU B 1 145 ? -12.203 -8.914 -7.645 1 97.25 145 LEU B CA 1
ATOM 2921 C C . LEU B 1 145 ? -11.094 -8.344 -8.516 1 97.25 145 LEU B C 1
ATOM 2923 O O . LEU B 1 145 ? -11.188 -8.367 -9.742 1 97.25 145 LEU B O 1
ATOM 2927 N N . PHE B 1 146 ? -10.094 -7.805 -7.891 1 95.81 146 PHE B N 1
ATOM 2928 C CA . PHE B 1 146 ? -8.867 -7.48 -8.609 1 95.81 146 PHE B CA 1
ATOM 2929 C C . PHE B 1 146 ? -7.656 -8.109 -7.93 1 95.81 146 PHE B C 1
ATOM 2931 O O . PHE B 1 146 ? -7.805 -8.906 -7 1 95.81 146 PHE B O 1
ATOM 2938 N N . ASP B 1 147 ? -6.535 -7.91 -8.461 1 97 147 ASP B N 1
ATOM 2939 C CA . ASP B 1 147 ? -5.27 -8.578 -8.172 1 97 147 ASP B CA 1
ATOM 2940 C C . ASP B 1 147 ? -5.012 -8.648 -6.672 1 97 147 ASP B C 1
ATOM 2942 O O . ASP B 1 147 ? -5.113 -7.641 -5.969 1 97 147 ASP B O 1
ATOM 2946 N N . GLY B 1 148 ? -4.605 -9.844 -6.227 1 97.81 148 GLY B N 1
ATOM 2947 C CA . GLY B 1 148 ? -4.332 -10.07 -4.816 1 97.81 148 GLY B CA 1
ATOM 2948 C C . GLY B 1 148 ? -3.111 -9.312 -4.32 1 97.81 148 GLY B C 1
ATOM 2949 O O . GLY B 1 148 ? -2.941 -9.117 -3.113 1 97.81 148 GLY B O 1
ATOM 2950 N N . GLY B 1 149 ? -2.254 -8.93 -5.215 1 97.44 149 GLY B N 1
ATOM 2951 C CA . GLY B 1 149 ? -1.037 -8.211 -4.867 1 97.44 149 GLY B CA 1
ATOM 2952 C C . GLY B 1 149 ? -1.301 -6.883 -4.184 1 97.44 149 GLY B C 1
ATOM 2953 O O . GLY B 1 149 ? -0.402 -6.309 -3.564 1 97.44 149 GLY B O 1
ATOM 2954 N N . VAL B 1 150 ? -2.523 -6.461 -4.266 1 97.38 150 VAL B N 1
ATOM 2955 C CA . VAL B 1 150 ? -2.922 -5.227 -3.594 1 97.38 150 VAL B CA 1
ATOM 2956 C C . VAL B 1 150 ? -2.758 -5.387 -2.084 1 97.38 150 VAL B C 1
ATOM 2958 O O . VAL B 1 150 ? -2.311 -4.461 -1.402 1 97.38 150 VAL B O 1
ATOM 2961 N N . LEU B 1 151 ? -3.039 -6.578 -1.574 1 98 151 LEU B N 1
ATOM 2962 C CA . LEU B 1 151 ? -2.998 -6.707 -0.122 1 98 151 LEU B CA 1
ATOM 2963 C C . LEU B 1 151 ? -2.096 -7.867 0.294 1 98 151 LEU B C 1
ATOM 2965 O O . LEU B 1 151 ? -1.597 -7.898 1.421 1 98 151 LEU B O 1
ATOM 2969 N N . ASP B 1 152 ? -1.923 -8.82 -0.544 1 98.19 152 ASP B N 1
ATOM 2970 C CA . ASP B 1 152 ? -1.086 -9.977 -0.238 1 98.19 152 ASP B CA 1
ATOM 2971 C C . ASP B 1 152 ? -0.352 -10.469 -1.484 1 98.19 152 ASP B C 1
ATOM 2973 O O . ASP B 1 152 ? -0.833 -11.367 -2.184 1 98.19 152 ASP B O 1
ATOM 2977 N N . ASN B 1 153 ? 0.896 -10.039 -1.633 1 98.31 153 ASN B N 1
ATOM 2978 C CA . ASN B 1 153 ? 1.636 -10.328 -2.855 1 98.31 153 ASN B CA 1
ATOM 2979 C C . ASN B 1 153 ? 2.426 -11.633 -2.734 1 98.31 153 ASN B C 1
ATOM 2981 O O . ASN B 1 153 ? 2.891 -12.18 -3.736 1 98.31 153 ASN B O 1
ATOM 2985 N N . LEU B 1 154 ? 2.684 -12.102 -1.568 1 98.75 154 LEU B N 1
ATOM 2986 C CA . LEU B 1 154 ? 3.383 -13.352 -1.29 1 98.75 154 LEU B CA 1
ATOM 2987 C C . LEU B 1 154 ? 2.617 -14.188 -0.269 1 98.75 154 LEU B C 1
ATOM 2989 O O . LEU B 1 154 ? 2.869 -14.086 0.934 1 98.75 154 LEU B O 1
ATOM 2993 N N . PRO B 1 155 ? 1.777 -15.047 -0.731 1 98.56 155 PRO B N 1
ATOM 2994 C CA . PRO B 1 155 ? 0.761 -15.648 0.133 1 98.56 155 PRO B CA 1
ATOM 2995 C C . PRO B 1 155 ? 1.275 -16.875 0.87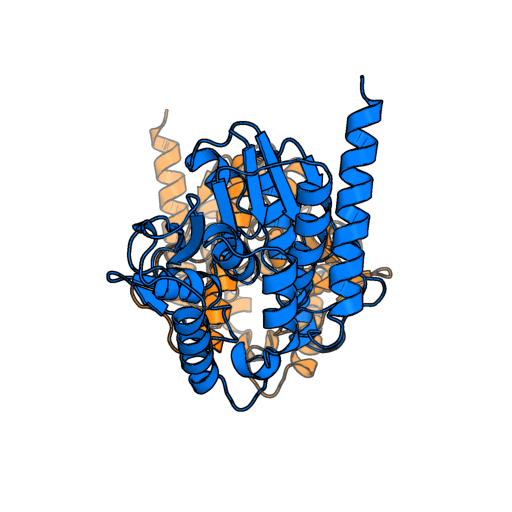5 1 98.56 155 PRO B C 1
ATOM 2997 O O . PRO B 1 155 ? 0.749 -17.984 0.692 1 98.56 155 PRO B O 1
ATOM 3000 N N . VAL B 1 156 ? 2.189 -16.703 1.795 1 98.75 156 VAL B N 1
ATOM 3001 C CA . VAL B 1 156 ? 2.695 -17.766 2.658 1 98.75 156 VAL B CA 1
ATOM 3002 C C . VAL B 1 156 ? 1.56 -18.312 3.521 1 98.75 156 VAL B C 1
ATOM 3004 O O . VAL B 1 156 ? 1.432 -19.516 3.691 1 98.75 156 VAL B O 1
ATOM 3007 N N . ASP B 1 157 ? 0.751 -17.422 4.051 1 98.19 157 ASP B N 1
ATOM 3008 C CA . ASP B 1 157 ? -0.357 -17.812 4.914 1 98.19 157 ASP B CA 1
ATOM 3009 C C . ASP B 1 157 ? -1.382 -18.641 4.152 1 98.19 157 ASP B C 1
ATOM 3011 O O . ASP B 1 157 ? -2.008 -19.547 4.727 1 98.19 157 ASP B O 1
ATOM 3015 N N . ALA B 1 158 ? -1.535 -18.375 2.889 1 98.44 158 ALA B N 1
ATOM 3016 C CA . ALA B 1 158 ? -2.438 -19.203 2.082 1 98.44 158 ALA B CA 1
ATOM 3017 C C . ALA B 1 158 ? -1.913 -20.625 1.946 1 98.44 158 ALA B C 1
ATOM 3019 O O . ALA B 1 158 ? -2.688 -21.578 1.988 1 98.44 158 ALA B O 1
ATOM 3020 N N . ALA B 1 159 ? -0.605 -20.75 1.725 1 98.62 159 ALA B N 1
ATOM 3021 C CA . ALA B 1 159 ? -0.015 -22.078 1.687 1 98.62 159 ALA B CA 1
ATOM 3022 C C . ALA B 1 159 ? -0.231 -22.812 3.008 1 98.62 159 ALA B C 1
ATOM 3024 O O . ALA B 1 159 ? -0.539 -24.016 3.02 1 98.62 159 ALA B O 1
ATOM 3025 N N . ARG B 1 160 ? -0.103 -22.125 4.078 1 98.12 160 ARG B N 1
ATOM 3026 C CA . ARG B 1 160 ? -0.323 -22.703 5.395 1 98.12 160 ARG B CA 1
ATOM 3027 C C . ARG B 1 160 ? -1.781 -23.109 5.578 1 98.12 160 ARG B C 1
ATOM 3029 O O . ARG B 1 160 ? -2.074 -24.125 6.207 1 98.12 160 ARG B O 1
ATOM 3036 N N . LEU B 1 161 ? -2.617 -22.266 5.102 1 96.62 161 LEU B N 1
ATOM 3037 C CA . LEU B 1 161 ? -4.047 -22.562 5.156 1 96.62 161 LEU B CA 1
ATOM 3038 C C . LEU B 1 161 ? -4.352 -23.891 4.469 1 96.62 161 LEU B C 1
ATOM 3040 O O . LEU B 1 161 ? -5.242 -24.625 4.898 1 96.62 161 LEU B O 1
ATOM 3044 N N . LEU B 1 162 ? -3.576 -24.203 3.445 1 98.19 162 LEU B N 1
ATOM 3045 C CA . LEU B 1 162 ? -3.768 -25.438 2.699 1 98.19 162 LEU B CA 1
ATOM 3046 C C . LEU B 1 162 ? -3.092 -26.609 3.406 1 98.19 162 LEU B C 1
ATOM 3048 O O . LEU B 1 162 ? -3.141 -27.75 2.924 1 98.19 162 LEU B O 1
ATOM 3052 N N . GLY B 1 163 ? -2.359 -26.375 4.508 1 97.5 163 GLY B N 1
ATOM 3053 C CA . GLY B 1 163 ? -1.834 -27.453 5.328 1 97.5 163 GLY B CA 1
ATOM 3054 C C . GLY B 1 163 ? -0.318 -27.516 5.328 1 97.5 163 GLY B C 1
ATOM 3055 O O . GLY B 1 163 ? 0.272 -28.375 5.992 1 97.5 163 GLY B O 1
ATOM 3056 N N . ALA B 1 164 ? 0.301 -26.578 4.645 1 98.19 164 ALA B N 1
ATOM 3057 C CA . ALA B 1 164 ? 1.76 -26.625 4.578 1 98.19 164 ALA B CA 1
ATOM 3058 C C . ALA B 1 164 ? 2.379 -26.359 5.945 1 98.19 164 ALA B C 1
ATOM 3060 O O . ALA B 1 164 ? 2.016 -25.391 6.621 1 98.19 164 ALA B O 1
ATOM 3061 N N . THR B 1 165 ? 3.299 -27.172 6.355 1 97.56 165 THR B N 1
ATOM 3062 C CA . THR B 1 165 ? 4.039 -26.984 7.598 1 97.56 165 THR B CA 1
ATOM 3063 C C . THR B 1 165 ? 5.449 -26.469 7.316 1 97.56 165 THR B C 1
ATOM 3065 O O . THR B 1 165 ? 6.121 -25.969 8.211 1 97.56 165 THR B O 1
ATOM 3068 N N . GLU B 1 166 ? 5.883 -26.672 6.086 1 98.12 166 GLU B N 1
ATOM 3069 C CA . GLU B 1 166 ? 7.121 -26.109 5.555 1 98.12 166 GLU B CA 1
ATOM 3070 C C . GLU B 1 166 ? 6.871 -25.359 4.254 1 98.12 166 GLU B C 1
ATOM 3072 O O . GLU B 1 166 ? 6.508 -25.969 3.24 1 98.12 166 GLU B O 1
ATOM 3077 N N . VAL B 1 167 ? 7.125 -24.062 4.324 1 98.62 167 VAL B N 1
ATOM 3078 C CA . VAL B 1 167 ? 6.789 -23.266 3.148 1 98.62 167 VAL B CA 1
ATOM 3079 C C . VAL B 1 167 ? 8.062 -22.703 2.521 1 98.62 167 VAL B C 1
ATOM 3081 O O . VAL B 1 167 ? 8.906 -22.141 3.219 1 98.62 167 VAL B O 1
ATOM 3084 N N . TYR B 1 168 ? 8.258 -22.953 1.223 1 98.81 168 TYR B N 1
ATOM 3085 C CA . TYR B 1 168 ? 9.234 -22.266 0.378 1 98.81 168 TYR B CA 1
ATOM 3086 C C . TYR B 1 168 ? 8.594 -21.094 -0.34 1 98.81 168 TYR B C 1
ATOM 3088 O O . TYR B 1 168 ? 7.676 -21.266 -1.14 1 98.81 168 TYR B O 1
ATOM 3096 N N . ALA B 1 169 ? 9.078 -19.922 -0.013 1 98.81 169 ALA B N 1
ATOM 3097 C CA . ALA B 1 169 ? 8.508 -18.703 -0.607 1 98.81 169 ALA B CA 1
ATOM 3098 C C . ALA B 1 169 ? 9.477 -18.094 -1.611 1 98.81 169 ALA B C 1
ATOM 3100 O O . ALA B 1 169 ? 10.641 -17.828 -1.286 1 98.81 169 ALA B O 1
ATOM 3101 N N . VAL B 1 170 ? 9.031 -17.891 -2.824 1 98.81 170 VAL B N 1
ATOM 3102 C CA . VAL B 1 170 ? 9.789 -17.188 -3.85 1 98.81 170 VAL B CA 1
ATOM 3103 C C . VAL B 1 170 ? 9.211 -15.789 -4.062 1 98.81 170 VAL B C 1
ATOM 3105 O O . VAL B 1 170 ? 8.086 -15.648 -4.555 1 98.81 170 VAL B O 1
ATOM 3108 N N . ASP B 1 171 ? 9.992 -14.828 -3.68 1 98.44 171 ASP B N 1
ATOM 3109 C CA . ASP B 1 171 ? 9.539 -13.445 -3.631 1 98.44 171 ASP B CA 1
ATOM 3110 C C . ASP B 1 171 ? 10.203 -12.609 -4.727 1 98.44 171 ASP B C 1
ATOM 3112 O O . ASP B 1 171 ? 11.391 -12.305 -4.648 1 98.44 171 ASP B O 1
ATOM 3116 N N . VAL B 1 172 ? 9.367 -12.195 -5.691 1 97.69 172 VAL B N 1
ATOM 3117 C CA . VAL B 1 172 ? 9.93 -11.422 -6.789 1 97.69 172 VAL B CA 1
ATOM 3118 C C . VAL B 1 172 ? 9.477 -9.961 -6.68 1 97.69 172 VAL B C 1
ATOM 3120 O O . VAL B 1 172 ? 9.438 -9.242 -7.68 1 97.69 172 VAL B O 1
ATOM 3123 N N . THR B 1 173 ? 9.031 -9.547 -5.496 1 92.31 173 THR B N 1
ATOM 3124 C CA . THR B 1 173 ? 8.711 -8.148 -5.223 1 92.31 173 THR B CA 1
ATOM 3125 C C . THR B 1 173 ? 9.922 -7.254 -5.473 1 92.31 173 THR B C 1
ATOM 3127 O O . THR B 1 173 ? 11.062 -7.656 -5.223 1 92.31 173 THR B O 1
ATOM 3130 N N . PRO B 1 174 ? 9.633 -6.078 -5.949 1 85.06 174 PRO B N 1
ATOM 3131 C CA . PRO B 1 174 ? 10.766 -5.195 -6.238 1 85.06 174 PRO B CA 1
ATOM 3132 C C . PRO B 1 174 ? 11.602 -4.875 -4.996 1 85.06 174 PRO B C 1
ATOM 3134 O O . PRO B 1 174 ? 11.102 -4.988 -3.873 1 85.06 174 PRO B O 1
ATOM 3137 N N . GLU B 1 175 ? 12.781 -4.445 -5.297 1 84.12 175 GLU B N 1
ATOM 3138 C CA . GLU B 1 175 ? 13.695 -4.047 -4.227 1 84.12 175 GL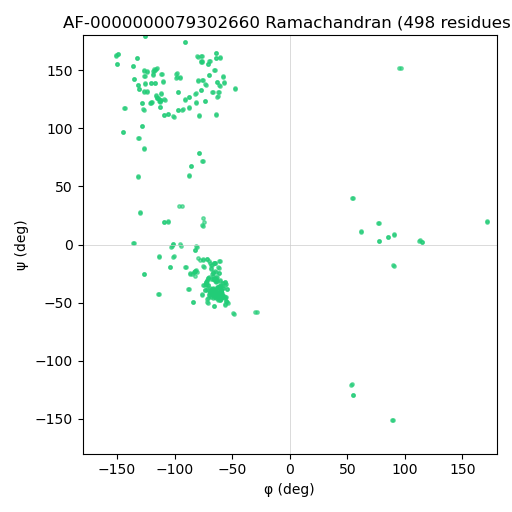U B CA 1
ATOM 3139 C C . GLU B 1 175 ? 13.227 -2.756 -3.559 1 84.12 175 GLU B C 1
ATOM 3141 O O . GLU B 1 175 ? 12.508 -1.961 -4.164 1 84.12 175 GLU B O 1
ATOM 3146 N N . ARG B 1 176 ? 13.703 -2.633 -2.402 1 85.75 176 ARG B N 1
ATOM 3147 C CA . ARG B 1 176 ? 13.336 -1.43 -1.663 1 85.75 176 ARG B CA 1
ATOM 3148 C C . ARG B 1 176 ? 14.023 -0.2 -2.242 1 85.75 176 ARG B C 1
ATOM 3150 O O . ARG B 1 176 ? 13.383 0.825 -2.482 1 85.75 176 ARG B O 1
ATOM 3157 N N . SER B 1 177 ? 15.344 -0.349 -2.488 1 90.44 177 SER B N 1
ATOM 3158 C CA . SER B 1 177 ? 16.125 0.8 -2.932 1 90.44 177 SER B CA 1
ATOM 3159 C C . SER B 1 177 ? 16.297 0.796 -4.445 1 90.44 177 SER B C 1
ATOM 3161 O O . SER B 1 177 ? 16.391 -0.267 -5.062 1 90.44 177 SER B O 1
ATOM 3163 N N . LEU B 1 178 ? 16.281 2.025 -4.918 1 89.62 178 LEU B N 1
ATOM 3164 C CA . LEU B 1 178 ? 16.578 2.238 -6.328 1 89.62 178 LEU B CA 1
ATOM 3165 C C . LEU B 1 178 ? 17.906 2.967 -6.5 1 89.62 178 LEU B C 1
ATOM 3167 O O . LEU B 1 178 ? 18.266 3.82 -5.684 1 89.62 178 LEU B O 1
ATOM 3171 N N . GLU B 1 179 ? 18.547 2.643 -7.527 1 84.38 179 GLU B N 1
ATOM 3172 C CA . GLU B 1 179 ? 19.781 3.355 -7.832 1 84.38 179 GLU B CA 1
ATOM 3173 C C . GLU B 1 179 ? 19.5 4.762 -8.344 1 84.38 179 GLU B C 1
ATOM 3175 O O . GLU B 1 179 ? 20.188 5.719 -7.977 1 84.38 179 GLU B O 1
ATOM 3180 N N . GLU B 1 180 ? 18.469 4.867 -9.148 1 88.06 180 GLU B N 1
ATOM 3181 C CA . GLU B 1 180 ? 18.062 6.148 -9.711 1 88.06 180 GLU B CA 1
ATOM 3182 C C . GLU B 1 180 ? 16.594 6.43 -9.43 1 88.06 180 GLU B C 1
ATOM 3184 O O . GLU B 1 180 ? 15.773 5.508 -9.398 1 88.06 180 GLU B O 1
ATOM 3189 N N . SER B 1 181 ? 16.328 7.68 -9.227 1 89.25 181 SER B N 1
ATOM 3190 C CA . SER B 1 181 ? 14.945 8.07 -9.008 1 89.25 181 SER B CA 1
ATOM 3191 C C . SER B 1 181 ? 14.148 8.016 -10.312 1 89.25 181 SER B C 1
ATOM 3193 O O . SER B 1 181 ? 14.656 8.406 -11.367 1 89.25 181 SER B O 1
ATOM 3195 N N . PRO B 1 182 ? 12.961 7.492 -10.125 1 87.94 182 PRO B N 1
ATOM 3196 C CA . PRO B 1 182 ? 12.125 7.551 -11.328 1 87.94 182 PRO B CA 1
ATOM 3197 C C . PRO B 1 182 ? 11.773 8.977 -11.734 1 87.94 182 PRO B C 1
ATOM 3199 O O . PRO B 1 182 ? 11.781 9.883 -10.891 1 87.94 182 PRO B O 1
ATOM 3202 N N . ARG B 1 183 ? 11.602 9.125 -13.062 1 86.25 183 ARG B N 1
ATOM 3203 C CA . ARG B 1 183 ? 11.203 10.422 -13.586 1 86.25 183 ARG B CA 1
ATOM 3204 C C . ARG B 1 183 ? 9.773 10.391 -14.117 1 86.25 183 ARG B C 1
ATOM 3206 O O . ARG B 1 183 ? 9.344 9.391 -14.695 1 86.25 183 ARG B O 1
ATOM 3213 N N . GLY B 1 184 ? 9.055 11.43 -13.852 1 87.5 184 GLY B N 1
ATOM 3214 C CA . GLY B 1 184 ? 7.684 11.539 -14.32 1 87.5 184 GLY B CA 1
ATOM 3215 C C . GLY B 1 184 ? 6.664 11.117 -13.281 1 87.5 184 GLY B C 1
ATOM 3216 O O . GLY B 1 184 ? 6.961 10.297 -12.406 1 87.5 184 GLY B O 1
ATOM 3217 N N . LEU B 1 185 ? 5.523 11.695 -13.406 1 84.38 185 LEU B N 1
ATOM 3218 C CA . LEU B 1 185 ? 4.492 11.539 -12.391 1 84.38 185 LEU B CA 1
ATOM 3219 C C . LEU B 1 185 ? 3.994 10.102 -12.336 1 84.38 185 LEU B C 1
ATOM 3221 O O . LEU B 1 185 ? 3.762 9.555 -11.258 1 84.38 185 LEU B O 1
ATOM 3225 N N . LEU B 1 186 ? 3.896 9.523 -13.469 1 86.12 186 LEU B N 1
ATOM 3226 C CA . LEU B 1 186 ? 3.393 8.148 -13.508 1 86.12 186 LEU B CA 1
ATOM 3227 C C . LEU B 1 186 ? 4.41 7.184 -12.914 1 86.12 186 LEU B C 1
ATOM 3229 O O . LEU B 1 186 ? 4.039 6.266 -12.172 1 86.12 186 LEU B O 1
ATOM 3233 N N . ALA B 1 187 ? 5.629 7.406 -13.266 1 88.88 187 ALA B N 1
ATOM 3234 C CA . ALA B 1 187 ? 6.688 6.559 -12.727 1 88.88 187 ALA B CA 1
ATOM 3235 C C . ALA B 1 187 ? 6.785 6.703 -11.211 1 88.88 187 ALA B C 1
ATOM 3237 O O . ALA B 1 187 ? 7.047 5.727 -10.508 1 88.88 187 ALA B O 1
ATOM 3238 N N . LEU B 1 188 ? 6.578 7.891 -10.766 1 91.62 188 LEU B N 1
ATOM 3239 C CA . LEU B 1 188 ? 6.602 8.148 -9.328 1 91.62 188 LEU B CA 1
ATOM 3240 C C . LEU B 1 188 ? 5.414 7.484 -8.641 1 91.62 188 LEU B C 1
ATOM 3242 O O . LEU B 1 188 ? 5.551 6.941 -7.539 1 91.62 188 LEU B O 1
ATOM 3246 N N . ALA B 1 189 ? 4.301 7.52 -9.289 1 92.06 189 ALA B N 1
ATOM 3247 C CA . ALA B 1 189 ? 3.127 6.832 -8.758 1 92.06 189 ALA B CA 1
ATOM 3248 C C . ALA B 1 189 ? 3.367 5.328 -8.664 1 92.06 189 ALA B C 1
ATOM 3250 O O . ALA B 1 189 ? 3.016 4.703 -7.66 1 92.06 189 ALA B O 1
ATOM 3251 N N . ARG B 1 190 ? 3.973 4.812 -9.68 1 90.94 190 ARG B N 1
ATOM 3252 C CA . ARG B 1 190 ? 4.301 3.391 -9.672 1 90.94 190 ARG B CA 1
ATOM 3253 C C . ARG B 1 190 ? 5.281 3.059 -8.555 1 90.94 190 ARG B C 1
ATOM 3255 O O . ARG B 1 190 ? 5.152 2.023 -7.898 1 90.94 190 ARG B O 1
ATOM 3262 N N . ARG B 1 191 ? 6.23 3.912 -8.367 1 94 191 ARG B N 1
ATOM 3263 C CA . ARG B 1 191 ? 7.203 3.736 -7.293 1 94 191 ARG B CA 1
ATOM 3264 C C . ARG B 1 191 ? 6.516 3.691 -5.934 1 94 191 ARG B C 1
ATOM 3266 O O . ARG B 1 191 ? 6.867 2.873 -5.082 1 94 191 ARG B O 1
ATOM 3273 N N . ALA B 1 192 ? 5.562 4.52 -5.715 1 95.81 192 ALA B N 1
ATOM 3274 C CA . ALA B 1 192 ? 4.809 4.539 -4.465 1 95.81 192 ALA B CA 1
ATOM 3275 C C . ALA B 1 192 ? 4.062 3.225 -4.254 1 95.81 192 ALA B C 1
ATOM 3277 O O . ALA B 1 192 ? 4.09 2.658 -3.156 1 95.81 192 ALA B O 1
ATOM 3278 N N . VAL B 1 193 ? 3.469 2.703 -5.297 1 94.62 193 VAL B N 1
ATOM 3279 C CA . VAL B 1 193 ? 2.727 1.449 -5.215 1 94.62 193 VAL B CA 1
ATOM 3280 C C . VAL B 1 193 ? 3.682 0.302 -4.895 1 94.62 193 VAL B C 1
ATOM 3282 O O . VAL B 1 193 ? 3.377 -0.553 -4.062 1 94.62 193 VAL B O 1
ATOM 3285 N N . ASP B 1 194 ? 4.809 0.315 -5.543 1 94.25 194 ASP B N 1
ATOM 3286 C CA . ASP B 1 194 ? 5.82 -0.703 -5.277 1 94.25 194 ASP B CA 1
ATOM 3287 C C . ASP B 1 194 ? 6.234 -0.692 -3.807 1 94.25 194 ASP B C 1
ATOM 3289 O O . ASP B 1 194 ? 6.367 -1.748 -3.186 1 94.25 194 ASP B O 1
ATOM 3293 N N . LEU B 1 195 ? 6.457 0.477 -3.295 1 96.69 195 LEU B N 1
ATOM 3294 C CA . LEU B 1 195 ? 6.879 0.595 -1.903 1 96.69 195 LEU B CA 1
ATOM 3295 C C . LEU B 1 195 ? 5.777 0.125 -0.959 1 96.69 195 LEU B C 1
ATOM 3297 O O . LEU B 1 195 ? 6.051 -0.554 0.033 1 96.69 195 LEU B O 1
ATOM 3301 N N . MET B 1 196 ? 4.551 0.513 -1.245 1 97.56 196 MET B N 1
ATOM 3302 C CA . MET B 1 196 ? 3.441 0.061 -0.412 1 97.56 196 MET B CA 1
ATOM 3303 C C . MET B 1 196 ? 3.334 -1.46 -0.426 1 97.56 196 MET B C 1
ATOM 3305 O O . MET B 1 196 ? 3.164 -2.084 0.624 1 97.56 196 MET B O 1
ATOM 3309 N N . GLN B 1 197 ? 3.416 -2.018 -1.595 1 96.75 197 GLN B N 1
ATOM 3310 C CA . GLN B 1 197 ? 3.342 -3.471 -1.714 1 96.75 197 GLN B CA 1
ATOM 3311 C C . GLN B 1 197 ? 4.477 -4.145 -0.945 1 96.75 197 GLN B C 1
ATOM 3313 O O . GLN B 1 197 ? 4.254 -5.137 -0.248 1 96.75 197 GLN B O 1
ATOM 3318 N N . LEU B 1 198 ? 5.656 -3.645 -1.113 1 96.12 198 LEU B N 1
ATOM 3319 C CA . LEU B 1 198 ? 6.824 -4.164 -0.41 1 96.12 198 LEU B CA 1
ATOM 3320 C C . LEU B 1 198 ? 6.605 -4.137 1.099 1 96.12 198 LEU B C 1
ATOM 3322 O O . LEU B 1 198 ? 6.906 -5.109 1.792 1 96.12 198 LEU B O 1
ATOM 3326 N N . HIS B 1 199 ? 6.109 -3.062 1.59 1 96.75 199 HIS B N 1
ATOM 3327 C CA . HIS B 1 199 ? 5.922 -2.924 3.029 1 96.75 199 HIS B CA 1
ATOM 3328 C C . HIS B 1 199 ? 4.824 -3.854 3.535 1 96.75 199 HIS B C 1
ATOM 3330 O O . HIS B 1 199 ? 4.973 -4.484 4.586 1 96.75 199 HIS B O 1
ATOM 3336 N N . LEU B 1 200 ? 3.758 -3.957 2.793 1 96.94 200 LEU B N 1
ATOM 3337 C CA . LEU B 1 200 ? 2.695 -4.879 3.182 1 96.94 200 LEU B CA 1
ATOM 3338 C C . LEU B 1 200 ? 3.197 -6.316 3.184 1 96.94 200 LEU B C 1
ATOM 3340 O O . LEU B 1 200 ? 2.891 -7.086 4.098 1 96.94 200 LEU B O 1
ATOM 3344 N N . THR B 1 201 ? 3.975 -6.668 2.162 1 96.69 201 THR B N 1
ATOM 3345 C CA . THR B 1 201 ? 4.562 -8 2.107 1 96.69 201 THR B CA 1
ATOM 3346 C C . THR B 1 201 ? 5.477 -8.242 3.307 1 96.69 201 THR B C 1
ATOM 3348 O O . THR B 1 201 ? 5.43 -9.297 3.93 1 96.69 201 THR B O 1
ATOM 3351 N N . SER B 1 202 ? 6.258 -7.234 3.637 1 95.5 202 SER B N 1
ATOM 3352 C CA . SER B 1 202 ? 7.176 -7.352 4.766 1 95.5 202 SER B CA 1
ATOM 3353 C C . SER B 1 202 ? 6.422 -7.594 6.07 1 95.5 202 SER B C 1
ATOM 3355 O O . SER B 1 202 ? 6.828 -8.422 6.883 1 95.5 202 SER B O 1
ATOM 3357 N N . VAL B 1 203 ? 5.359 -6.938 6.262 1 94.69 203 VAL B N 1
ATOM 3358 C CA . VAL B 1 203 ? 4.543 -7.105 7.457 1 94.69 203 VAL B CA 1
ATOM 3359 C C . VAL B 1 203 ? 3.979 -8.523 7.508 1 94.69 203 VAL B C 1
ATOM 3361 O O . VAL B 1 203 ? 4.027 -9.18 8.555 1 94.69 203 VAL B O 1
ATOM 3364 N N . ARG B 1 204 ? 3.531 -8.953 6.453 1 94.81 204 ARG B N 1
ATOM 3365 C CA . ARG B 1 204 ? 2.959 -10.297 6.41 1 94.81 204 ARG B CA 1
ATOM 3366 C C . ARG B 1 204 ? 4.027 -11.359 6.66 1 94.81 204 ARG B C 1
ATOM 3368 O O . ARG B 1 204 ? 3.775 -12.352 7.34 1 94.81 204 ARG B O 1
ATOM 3375 N N . LEU B 1 205 ? 5.199 -11.148 6.129 1 95.5 205 LEU B N 1
ATOM 3376 C CA . LEU B 1 205 ? 6.301 -12.086 6.324 1 95.5 205 LEU B CA 1
ATOM 3377 C C . LEU B 1 205 ? 6.707 -12.148 7.793 1 95.5 205 LEU B C 1
ATOM 3379 O O . LEU B 1 205 ? 7.191 -13.18 8.266 1 95.5 205 LEU B O 1
ATOM 3383 N N . SER B 1 206 ? 6.523 -11.039 8.5 1 93.69 206 SER B N 1
ATOM 3384 C CA . SER B 1 206 ? 6.836 -11.023 9.922 1 93.69 206 SER B CA 1
ATOM 3385 C C . SER B 1 206 ? 5.828 -11.852 10.711 1 93.69 206 SER B C 1
ATOM 3387 O O . SER B 1 206 ? 6.16 -12.406 11.766 1 93.69 206 SER B O 1
ATOM 3389 N N . LEU B 1 207 ? 4.605 -11.953 10.227 1 91.5 207 LEU B N 1
ATOM 3390 C CA . LEU B 1 207 ? 3.541 -12.711 10.867 1 91.5 207 LEU B CA 1
ATOM 3391 C C . LEU B 1 207 ? 3.57 -14.172 10.414 1 91.5 207 LEU B C 1
ATOM 3393 O O . LEU B 1 207 ? 3.312 -15.078 11.211 1 91.5 207 LEU B O 1
ATOM 3397 N N . TYR B 1 208 ? 3.869 -14.32 9.125 1 94.12 208 TYR B N 1
ATOM 3398 C CA . TYR B 1 208 ? 3.896 -15.641 8.492 1 94.12 208 TYR B CA 1
ATOM 3399 C C . TYR B 1 208 ? 5.227 -15.875 7.793 1 94.12 208 TYR B C 1
ATOM 3401 O O . TYR B 1 208 ? 5.297 -15.875 6.562 1 94.12 208 TYR B O 1
ATOM 3409 N N . ALA B 1 209 ? 6.156 -16.297 8.617 1 96.06 209 ALA B N 1
ATOM 3410 C CA . ALA B 1 209 ? 7.496 -16.5 8.07 1 96.06 209 ALA B CA 1
ATOM 3411 C C . ALA B 1 209 ? 7.613 -17.859 7.383 1 96.06 209 ALA B C 1
ATOM 3413 O O . ALA B 1 209 ? 7.184 -18.875 7.926 1 96.06 209 ALA B O 1
ATOM 3414 N N . PRO B 1 210 ? 8.109 -17.828 6.172 1 97.94 210 PRO B N 1
ATOM 3415 C CA . PRO B 1 210 ? 8.383 -19.125 5.551 1 97.94 210 PRO B CA 1
ATOM 3416 C C . PRO B 1 210 ? 9.648 -19.781 6.094 1 97.94 210 PRO B C 1
ATOM 3418 O O . PRO B 1 210 ? 10.484 -19.109 6.711 1 97.94 210 PRO B O 1
ATOM 3421 N N . GLU B 1 211 ? 9.727 -21.047 5.969 1 97.56 211 GLU B N 1
ATOM 3422 C CA . GLU B 1 211 ? 10.938 -21.766 6.367 1 97.56 211 GLU B CA 1
ATOM 3423 C C . GLU B 1 211 ? 12.086 -21.484 5.402 1 97.56 211 GLU B C 1
ATOM 3425 O O . GLU B 1 211 ? 13.25 -21.438 5.812 1 97.56 211 GLU B O 1
ATOM 3430 N N . VAL B 1 212 ? 11.805 -21.312 4.141 1 98 212 VAL B N 1
ATOM 3431 C CA . VAL B 1 212 ? 12.797 -20.969 3.133 1 98 212 VAL B CA 1
ATOM 3432 C C . VAL B 1 212 ? 12.312 -19.75 2.338 1 98 212 VAL B C 1
ATOM 3434 O O . VAL B 1 212 ? 11.227 -19.781 1.762 1 98 212 VAL B O 1
ATOM 3437 N N . TYR B 1 213 ? 13.094 -18.766 2.379 1 97.56 213 TYR B N 1
ATOM 3438 C CA . TYR B 1 213 ? 12.789 -17.531 1.673 1 97.56 213 TYR B CA 1
ATOM 3439 C C . TYR B 1 213 ? 13.773 -17.297 0.528 1 97.56 213 TYR B C 1
ATOM 3441 O O . TYR B 1 213 ? 14.984 -17.219 0.747 1 97.56 213 TYR B O 1
ATOM 3449 N N . VAL B 1 214 ? 13.242 -17.25 -0.701 1 98 214 VAL B N 1
ATOM 3450 C CA . VAL B 1 214 ? 14.047 -17.094 -1.908 1 98 214 VAL B CA 1
ATOM 3451 C C . VAL B 1 214 ? 13.719 -15.773 -2.588 1 98 214 VAL B C 1
ATOM 3453 O O . VAL B 1 214 ? 12.555 -15.5 -2.91 1 98 214 VAL B O 1
ATOM 3456 N N . ARG B 1 215 ? 14.695 -14.984 -2.836 1 97.25 215 ARG B N 1
ATOM 3457 C CA . ARG B 1 215 ? 14.508 -13.703 -3.506 1 97.25 215 ARG B CA 1
ATOM 3458 C C . ARG B 1 215 ? 15.461 -13.555 -4.688 1 97.25 215 ARG B C 1
ATOM 3460 O O . ARG B 1 215 ? 16.625 -13.195 -4.508 1 97.25 215 ARG B O 1
ATOM 3467 N N . PRO B 1 216 ? 14.984 -13.742 -5.875 1 97.81 216 PRO B N 1
ATOM 3468 C CA . PRO B 1 216 ? 15.836 -13.539 -7.051 1 97.81 216 PRO B CA 1
ATOM 3469 C C . PRO B 1 216 ? 16.312 -12.102 -7.199 1 97.81 216 PRO B C 1
ATOM 3471 O O . PRO B 1 216 ? 15.547 -11.164 -6.938 1 97.81 216 PRO B O 1
ATOM 3474 N N . ALA B 1 217 ? 17.578 -11.898 -7.598 1 95.25 217 ALA B N 1
ATOM 3475 C CA . ALA B 1 217 ? 18.125 -10.57 -7.906 1 95.25 217 ALA B CA 1
ATOM 3476 C C . ALA B 1 217 ? 17.688 -10.117 -9.297 1 95.25 217 ALA B C 1
ATOM 3478 O O . ALA B 1 217 ? 18.156 -10.656 -10.305 1 95.25 217 ALA B O 1
ATOM 3479 N N . LEU B 1 218 ? 16.844 -9.141 -9.305 1 94.94 218 LEU B N 1
ATOM 3480 C CA . LEU B 1 218 ? 16.312 -8.656 -10.57 1 94.94 218 LEU B CA 1
ATOM 3481 C C . LEU B 1 218 ? 16.391 -7.137 -10.656 1 94.94 218 LEU B C 1
ATOM 3483 O O . LEU B 1 218 ? 15.383 -6.465 -10.867 1 94.94 218 LEU B O 1
ATOM 3487 N N . PRO B 1 219 ? 17.594 -6.594 -10.555 1 88.94 219 PRO B N 1
ATOM 3488 C CA . PRO B 1 219 ? 17.719 -5.137 -10.602 1 88.94 219 PRO B CA 1
ATOM 3489 C C . PRO B 1 219 ? 17.234 -4.547 -11.922 1 88.94 219 PRO B C 1
ATOM 3491 O O . PRO B 1 219 ? 17.625 -5.023 -12.992 1 88.94 219 PRO B O 1
ATOM 3494 N N . GLY B 1 220 ? 16.438 -3.564 -11.82 1 87.56 220 GLY B N 1
ATOM 3495 C CA . GLY B 1 220 ? 16.016 -2.805 -12.992 1 87.56 220 GLY B CA 1
ATOM 3496 C C . GLY B 1 220 ? 14.953 -3.508 -13.812 1 87.56 220 GLY B C 1
ATOM 3497 O O . GLY B 1 220 ? 14.562 -3.025 -14.875 1 87.56 220 GLY B O 1
ATOM 3498 N N . VAL B 1 221 ? 14.492 -4.637 -13.398 1 91.94 221 VAL B N 1
ATOM 3499 C CA . VAL B 1 221 ? 13.461 -5.348 -14.148 1 91.94 221 VAL B CA 1
ATOM 3500 C C . VAL B 1 221 ? 12.078 -4.863 -13.711 1 91.94 221 VAL B C 1
ATOM 3502 O O . VAL B 1 221 ? 11.711 -4.98 -12.539 1 91.94 221 VAL B O 1
ATOM 3505 N N . GLY B 1 222 ? 11.391 -4.305 -14.672 1 89.25 222 GLY B N 1
ATOM 3506 C CA . GLY B 1 222 ? 10.031 -3.859 -14.398 1 89.25 222 GLY B CA 1
ATOM 3507 C C . GLY B 1 222 ? 8.984 -4.922 -14.688 1 89.25 222 GLY B C 1
ATOM 3508 O O . GLY B 1 222 ? 9.312 -6 -15.188 1 89.25 222 GLY B O 1
ATOM 3509 N N . ILE B 1 223 ? 7.766 -4.629 -14.359 1 90.56 223 ILE B N 1
ATOM 3510 C CA . ILE B 1 223 ? 6.668 -5.574 -14.5 1 90.56 223 ILE B CA 1
ATOM 3511 C C . ILE B 1 223 ? 6.398 -5.844 -15.977 1 90.56 223 ILE B C 1
ATOM 3513 O O . ILE B 1 223 ? 5.773 -6.852 -16.328 1 90.56 223 ILE B O 1
ATOM 3517 N N . GLU B 1 224 ? 6.859 -5.031 -16.844 1 90.38 224 GLU B N 1
ATOM 3518 C CA . GLU B 1 224 ? 6.555 -5.133 -18.281 1 90.38 224 GLU B CA 1
ATOM 3519 C C . GLU B 1 224 ? 7.715 -5.766 -19.047 1 90.38 224 GLU B C 1
ATOM 3521 O O . GLU B 1 224 ? 7.629 -5.965 -20.25 1 90.38 224 GLU B O 1
ATOM 3526 N N . ASP B 1 225 ? 8.781 -6.129 -18.406 1 92.81 225 ASP B N 1
ATOM 3527 C CA . ASP B 1 225 ? 10.023 -6.508 -19.078 1 92.81 225 ASP B CA 1
ATOM 3528 C C . ASP B 1 225 ? 10.023 -7.996 -19.422 1 92.81 225 ASP B C 1
ATOM 3530 O O . ASP B 1 225 ? 10.984 -8.703 -19.125 1 92.81 225 ASP B O 1
ATOM 3534 N N . PHE B 1 226 ? 9.055 -8.438 -20.219 1 94.19 226 PHE B N 1
ATOM 3535 C CA . PHE B 1 226 ? 8.898 -9.844 -20.547 1 94.19 226 PHE B CA 1
ATOM 3536 C C . PHE B 1 226 ? 9.953 -10.281 -21.562 1 94.19 226 PHE B C 1
ATOM 3538 O O . PHE B 1 226 ? 10.219 -11.477 -21.703 1 94.19 226 PHE B O 1
ATOM 3545 N N . ARG B 1 227 ? 10.57 -9.359 -22.266 1 93.06 227 ARG B N 1
ATOM 3546 C CA . ARG B 1 227 ? 11.625 -9.688 -23.219 1 93.06 227 ARG B CA 1
ATOM 3547 C C . ARG B 1 227 ? 12.883 -10.156 -22.5 1 93.06 227 ARG B C 1
ATOM 3549 O O . ARG B 1 227 ? 13.781 -10.734 -23.125 1 93.06 227 ARG B O 1
ATOM 3556 N N . ARG B 1 228 ? 12.906 -9.906 -21.219 1 96.56 228 ARG B N 1
ATOM 3557 C CA . ARG B 1 228 ? 14.07 -10.289 -20.438 1 96.56 228 ARG B CA 1
ATOM 3558 C C . ARG B 1 228 ? 13.852 -11.648 -19.766 1 96.56 228 ARG B C 1
ATOM 3560 O O . ARG B 1 228 ? 14.383 -11.914 -18.688 1 96.56 228 ARG B O 1
ATOM 3567 N N . LEU B 1 229 ? 13.117 -12.492 -20.438 1 97.06 229 LEU B N 1
ATOM 3568 C CA . LEU B 1 229 ? 12.688 -13.781 -19.906 1 97.06 229 LEU B CA 1
ATOM 3569 C C . LEU B 1 229 ? 13.883 -14.617 -19.469 1 97.06 229 LEU B C 1
ATOM 3571 O O . LEU B 1 229 ? 13.93 -15.094 -18.328 1 97.06 229 LEU B O 1
ATOM 3575 N N . GLU B 1 230 ? 14.867 -14.797 -20.297 1 97.25 230 GLU B N 1
ATOM 3576 C CA . GLU B 1 230 ? 16 -15.664 -19.984 1 97.25 230 GLU B CA 1
ATOM 3577 C C . GLU B 1 230 ? 16.75 -15.18 -18.75 1 97.25 230 GLU B C 1
ATOM 3579 O O . GLU B 1 230 ? 17.109 -15.977 -17.891 1 97.25 230 GLU B O 1
ATOM 3584 N N . GLU B 1 231 ? 16.984 -13.898 -18.719 1 98 231 GLU B N 1
ATOM 3585 C CA . GLU B 1 231 ? 17.641 -13.281 -17.562 1 98 231 GLU B CA 1
ATOM 3586 C C . GLU B 1 231 ? 16.844 -13.516 -16.281 1 98 231 GLU B C 1
ATOM 3588 O O . GLU B 1 231 ? 17.406 -13.844 -15.242 1 98 231 GLU B O 1
ATOM 3593 N N . ILE B 1 232 ? 15.586 -13.375 -16.344 1 98.5 232 ILE B N 1
ATOM 3594 C CA . ILE B 1 232 ? 14.688 -13.477 -15.188 1 98.5 232 ILE B CA 1
ATOM 3595 C C . ILE B 1 232 ? 14.656 -14.914 -14.68 1 98.5 232 ILE B C 1
ATOM 3597 O O . ILE B 1 232 ? 14.781 -15.156 -13.477 1 98.5 232 ILE B O 1
ATOM 3601 N N . VAL B 1 233 ? 14.539 -15.859 -15.617 1 98.75 233 VAL B N 1
ATOM 3602 C CA . VAL B 1 233 ? 14.508 -17.266 -15.25 1 98.75 233 VAL B CA 1
ATOM 3603 C C . VAL B 1 233 ? 15.844 -17.672 -14.617 1 98.75 233 VAL B C 1
ATOM 3605 O O . VAL B 1 233 ? 15.875 -18.375 -13.609 1 98.75 233 VAL B O 1
ATOM 3608 N N . LYS B 1 234 ? 16.922 -17.188 -15.188 1 98.69 234 LYS B N 1
ATOM 3609 C CA . LYS B 1 234 ? 18.234 -17.469 -14.641 1 98.69 234 LYS B CA 1
ATOM 3610 C C . LYS B 1 234 ? 18.375 -16.938 -13.211 1 98.69 234 LYS B C 1
ATOM 3612 O O . LYS B 1 234 ? 18.938 -17.594 -12.344 1 98.69 234 LYS B O 1
ATOM 3617 N N . ALA B 1 235 ? 17.891 -15.773 -12.969 1 98.5 235 ALA B N 1
ATOM 3618 C CA . ALA B 1 235 ? 17.922 -15.188 -11.633 1 98.5 235 ALA B CA 1
ATOM 3619 C C . ALA B 1 235 ? 17.172 -16.047 -10.633 1 98.5 235 ALA B C 1
ATOM 3621 O O . ALA B 1 235 ? 17.578 -16.188 -9.477 1 98.5 235 ALA B O 1
ATOM 3622 N N . GLY B 1 236 ? 16.031 -16.625 -11.062 1 98.75 236 GLY B N 1
ATOM 3623 C CA . GLY B 1 236 ? 15.289 -17.547 -10.227 1 98.75 236 GLY B CA 1
ATOM 3624 C C . GLY B 1 236 ? 16.078 -18.797 -9.867 1 98.75 236 GLY B C 1
ATOM 3625 O O . GLY B 1 236 ? 16.078 -19.234 -8.711 1 98.75 236 GLY B O 1
ATOM 3626 N N . ARG B 1 237 ? 16.797 -19.344 -10.867 1 98.81 237 ARG B N 1
ATOM 3627 C CA . ARG B 1 237 ? 17.641 -20.5 -10.633 1 98.81 237 ARG B CA 1
ATOM 3628 C C . ARG B 1 237 ? 18.719 -20.203 -9.602 1 98.81 237 ARG B C 1
ATOM 3630 O O . ARG B 1 237 ? 18.906 -20.969 -8.648 1 98.81 237 ARG B O 1
ATOM 3637 N N . GLU B 1 238 ? 19.359 -19.094 -9.812 1 98.5 238 GLU B N 1
ATOM 3638 C CA . GLU B 1 238 ? 20.469 -18.719 -8.953 1 98.5 238 GLU B CA 1
ATOM 3639 C C . GLU B 1 238 ? 20.016 -18.484 -7.516 1 98.5 238 GLU B C 1
ATOM 3641 O O . GLU B 1 238 ? 20.656 -18.938 -6.566 1 98.5 238 GLU B O 1
ATOM 3646 N N . ALA B 1 239 ? 18.953 -17.844 -7.348 1 98.25 239 ALA B N 1
ATOM 3647 C CA . ALA B 1 239 ? 18.422 -17.562 -6.012 1 98.25 239 ALA B CA 1
ATOM 3648 C C . ALA B 1 239 ? 18.047 -18.844 -5.293 1 98.25 239 ALA B C 1
ATOM 3650 O O . ALA B 1 239 ? 18.297 -19 -4.098 1 98.25 239 ALA B O 1
ATOM 3651 N N . ALA B 1 240 ? 17.391 -19.75 -6.035 1 98.5 240 ALA B N 1
ATOM 3652 C CA . ALA B 1 240 ? 16.984 -21.016 -5.441 1 98.5 240 ALA B CA 1
ATOM 3653 C C . ALA B 1 240 ? 18.203 -21.844 -5.035 1 98.5 240 ALA B C 1
ATOM 3655 O O . ALA B 1 240 ? 18.219 -22.453 -3.961 1 98.5 240 ALA B O 1
ATOM 3656 N N . ARG B 1 241 ? 19.188 -21.875 -5.852 1 98.19 241 ARG B N 1
ATOM 3657 C CA . ARG B 1 241 ? 20.422 -22.609 -5.535 1 98.19 241 ARG B CA 1
ATOM 3658 C C . ARG B 1 241 ? 21.078 -22.062 -4.273 1 98.19 241 ARG B C 1
ATOM 3660 O O . ARG B 1 241 ? 21.516 -22.828 -3.412 1 98.19 241 ARG B O 1
ATOM 3667 N N . ARG B 1 242 ? 21.125 -20.75 -4.18 1 97.31 242 ARG B N 1
ATOM 3668 C CA . ARG B 1 242 ? 21.703 -20.109 -3.006 1 97.31 242 ARG B CA 1
ATOM 3669 C C . ARG B 1 242 ? 20.922 -20.469 -1.743 1 97.31 242 ARG B C 1
ATOM 3671 O O . ARG B 1 242 ? 21.516 -20.719 -0.695 1 97.31 242 ARG B O 1
ATOM 3678 N N . ALA B 1 243 ? 19.672 -20.469 -1.828 1 96.31 243 ALA B N 1
ATOM 3679 C CA . ALA B 1 243 ? 18.828 -20.781 -0.68 1 96.31 243 ALA B CA 1
ATOM 3680 C C . ALA B 1 243 ? 19.031 -22.219 -0.218 1 96.31 243 ALA B C 1
ATOM 3682 O O . ALA B 1 243 ? 19.031 -22.5 0.983 1 96.31 243 ALA B O 1
ATOM 3683 N N . LEU B 1 244 ? 19.156 -23.125 -1.139 1 95.81 244 LEU B N 1
ATOM 3684 C CA . LEU B 1 244 ? 19.328 -24.547 -0.812 1 95.81 244 LEU B CA 1
ATOM 3685 C C . LEU B 1 244 ? 20.734 -24.812 -0.259 1 95.81 244 LEU B C 1
ATOM 3687 O O . LEU B 1 244 ? 20.906 -25.688 0.591 1 95.81 244 LEU B O 1
ATOM 3691 N N . ALA B 1 245 ? 21.672 -24.047 -0.765 1 91.94 245 ALA B N 1
ATOM 3692 C CA . ALA B 1 245 ? 23.047 -24.203 -0.275 1 91.94 245 ALA B CA 1
ATOM 3693 C C . ALA B 1 245 ? 23.172 -23.719 1.166 1 91.94 245 ALA B C 1
ATOM 3695 O O . ALA B 1 245 ? 23.938 -24.266 1.95 1 91.94 245 ALA B O 1
ATOM 3696 N N . GLY B 1 246 ? 22.516 -22.578 1.498 1 79.94 246 GLY B N 1
ATOM 3697 C CA . GLY B 1 246 ? 22.531 -22.062 2.855 1 79.94 246 GLY B CA 1
ATOM 3698 C C . GLY B 1 246 ? 21.828 -22.953 3.852 1 79.94 246 GLY B C 1
ATOM 3699 O O . GLY B 1 246 ? 22.156 -22.969 5.035 1 79.94 246 GLY B O 1
ATOM 3700 N N . ARG B 1 247 ? 20.859 -23.703 3.537 1 68.75 247 ARG B N 1
ATOM 3701 C CA . ARG B 1 247 ? 20.141 -24.625 4.398 1 68.75 247 ARG B CA 1
ATOM 3702 C C . ARG B 1 247 ? 21 -25.859 4.719 1 68.75 247 ARG B C 1
ATOM 3704 O O . ARG B 1 247 ? 20.875 -26.438 5.797 1 68.75 247 ARG B O 1
ATOM 3711 N N . VAL B 1 248 ? 21.812 -26.297 3.779 1 50.94 248 VAL B N 1
ATOM 3712 C CA . VAL B 1 248 ? 22.688 -27.438 4.02 1 50.94 248 VAL B CA 1
ATOM 3713 C C . VAL B 1 248 ? 23.766 -27.078 5.039 1 50.94 248 VAL B C 1
ATOM 3715 O O . VAL B 1 248 ? 24.203 -27.922 5.824 1 50.94 248 VAL B O 1
ATOM 3718 N N . GLY B 1 249 ? 24.188 -25.922 5.148 1 41.53 249 GLY B N 1
ATOM 3719 C CA . GLY B 1 249 ? 25.234 -25.609 6.113 1 41.53 249 GLY B CA 1
ATOM 3720 C C . GLY B 1 249 ? 24.719 -25.391 7.516 1 41.53 249 GLY B C 1
ATOM 3721 O O . GLY B 1 249 ? 25.484 -25.219 8.453 1 41.53 249 GLY B O 1
ATOM 3722 N N . GLY B 1 250 ? 23.625 -25 7.816 1 35.41 250 GLY B N 1
ATOM 3723 C CA . GLY B 1 250 ? 23.203 -24.75 9.188 1 35.41 250 GLY B CA 1
ATOM 3724 C C . GLY B 1 250 ? 22.938 -26.031 9.961 1 35.41 250 GLY B C 1
ATOM 3725 O O . GLY B 1 250 ? 22.328 -26 11.031 1 35.41 250 GLY B O 1
ATOM 3726 N N . VAL B 1 251 ? 23.422 -27.281 9.617 1 24.23 251 VAL B N 1
ATOM 3727 C CA . VAL B 1 251 ? 23.422 -28.281 10.68 1 24.23 251 VAL B CA 1
ATOM 3728 C C . VAL B 1 251 ? 24.672 -28.109 11.539 1 24.23 251 VAL B C 1
ATOM 3730 O O . VAL B 1 251 ? 25.781 -27.953 11.023 1 24.23 251 VAL B O 1
#

Foldseek 3Di:
DEEEWQFDFALLSLQVLLLQLQCVVVVDDHQEYEAFASGLVLRQLVQQPDHSVRVLVLLVPDPRCQQQQVDVPAQAVNLVSQLVVCPVRGPQWLVNTNHFYWYWKAFPVVRDIDTDTTGGSSQRNSLQNQAPPRYAFGDDPNTTIHHRLQQERTPLVSRVVVPHPAYATEDAQDDQDAPDDDDDDVSVVVNVSSNVSVVSNVVVCVVRPHPFYFYFDDHPDHSSVNVCSVVSNVSSNVRSVVRVVVVVPPD/DEEEWQFDFALLSLQVLLLQLQCVVVVDDHQEYEAFASGLVLRQLVQQPDHSVRVLVLLVPDPRCQQQQVDVPDAAVNLVSQLVSCPVRGPQWLVNTNHFYWYWKAFPVVRDIDTDTTGGSSQRNSLQNQAPPRYAFGDDPNTTIHHRLQQERTPLVSRVVVPHPAYATEDAQDDQDAPDDDDDDVSVVVNVSSNVSVVSNVVVCVVRPHPFYFYFDDHPDHSSVNVCSVVSNVSSNVRSVVRVVVVVPPD

Secondary structure (DSSP, 8-state):
-EEEEE---GGGGGHHHHHHHHHHHTT---SEEEE-THHHHHHHHHHTT--HHHHHHHHHH--HHHHTT-STT-HHHHHHHHHHHHHHHS-SBGGG-SS-EEEEEEETTT--EEEE-SSBHHHHHHHHH--TTTS--EEETTEEEEEGGGT-SS-HHHHHHTT-SEEEEE--PPPS--SS---SHHHHHHHHHHHHHHHHHHHHHHHS--SEEE----TT--TT-GGGHHHHHHHHHHHHHHHHHHHHHT-/-EEEEE---GGGGGHHHHHHHHHHHTT---SEEEE-THHHHHHHHHHTT--HHHHHHHHHH--HHHHTT-STT-HHHHHHHHHHHHHHHS-SBGGG-SS-EEEEEEETTT--EEEE-SSBHHHHHHHHH--TTTS--EEETTEEEEEGGGT-SS-HHHHHHTT-SEEEEE--PPPS--SS---SHHHHHHHHHHHHHHHHHHHHHHHS--SEEE----TT--TT-GGGHHHHHHHHHHHHHHHHHHHHHT-

Radius of gyration: 23.87 Å; Cα contacts (8 Å, |Δi|>4): 1196; chains: 2; bounding box: 46×66×61 Å